Protein AF-A0A962UYF6-F1 (afdb_monomer)

Structure (mmCIF, N/CA/C/O backbone):
data_AF-A0A962UYF6-F1
#
_entry.id   AF-A0A962UYF6-F1
#
loop_
_atom_site.group_PDB
_atom_site.id
_atom_site.type_symbol
_atom_site.label_atom_id
_atom_site.label_alt_id
_atom_site.label_comp_id
_atom_site.label_asym_id
_atom_site.label_entity_id
_atom_site.label_seq_id
_atom_site.pdbx_PDB_ins_code
_atom_site.Cartn_x
_atom_site.Cartn_y
_atom_site.Cartn_z
_atom_site.occupancy
_atom_site.B_iso_or_equiv
_atom_site.auth_seq_id
_atom_site.auth_comp_id
_atom_site.auth_asym_id
_atom_site.auth_atom_id
_atom_site.pdbx_PDB_model_num
ATOM 1 N N . MET A 1 1 ? -42.272 -22.284 -14.127 1.00 45.59 1 MET A N 1
ATOM 2 C CA . MET A 1 1 ? -41.294 -22.379 -15.233 1.00 45.59 1 MET A CA 1
ATOM 3 C C . MET A 1 1 ? -42.079 -22.487 -16.529 1.00 45.59 1 MET A C 1
ATOM 5 O O . MET A 1 1 ? -42.980 -23.320 -16.552 1.00 45.59 1 MET A O 1
ATOM 9 N N . PRO A 1 2 ? -41.834 -21.662 -17.558 1.00 48.19 2 PRO A N 1
ATOM 10 C CA . PRO A 1 2 ? -42.513 -21.838 -18.833 1.00 48.19 2 PRO A CA 1
ATOM 11 C C . PRO A 1 2 ? -41.856 -22.976 -19.625 1.00 48.19 2 PRO A C 1
ATOM 13 O O . PRO A 1 2 ? -40.635 -23.121 -19.612 1.00 48.19 2 PRO A O 1
ATOM 16 N N . ALA A 1 3 ? -42.681 -23.793 -20.279 1.00 54.06 3 ALA A N 1
ATOM 17 C CA . ALA A 1 3 ? -42.256 -24.869 -21.168 1.00 54.06 3 ALA A CA 1
ATOM 18 C C . ALA A 1 3 ? -42.156 -24.342 -22.609 1.00 54.06 3 ALA A C 1
ATOM 20 O O . ALA A 1 3 ? -43.102 -23.732 -23.107 1.00 54.06 3 ALA A O 1
ATOM 21 N N . TYR A 1 4 ? -41.021 -24.578 -23.271 1.00 51.47 4 TYR A N 1
ATOM 22 C CA . TYR A 1 4 ? -40.767 -24.171 -24.657 1.00 51.47 4 TYR A CA 1
ATOM 23 C C . TYR A 1 4 ? -41.050 -25.348 -25.605 1.00 51.47 4 TYR A C 1
ATOM 25 O O . TYR A 1 4 ? -40.530 -26.441 -25.395 1.00 51.47 4 TYR A O 1
ATOM 33 N N . LEU A 1 5 ? -41.894 -25.138 -26.623 1.00 55.00 5 LEU A N 1
ATOM 34 C CA . LEU A 1 5 ? -42.485 -26.196 -27.466 1.00 55.00 5 LEU A CA 1
ATOM 35 C C . LEU A 1 5 ? -41.957 -26.248 -28.917 1.00 55.00 5 LEU A C 1
ATOM 37 O O . LEU A 1 5 ? -42.451 -27.047 -29.707 1.00 55.00 5 LEU A O 1
ATOM 41 N N . SER A 1 6 ? -40.940 -25.462 -29.289 1.00 52.22 6 SER A N 1
ATOM 42 C CA . SER A 1 6 ? -40.330 -25.538 -30.630 1.00 52.22 6 SER A CA 1
ATOM 43 C C . SER A 1 6 ? -38.899 -24.971 -30.676 1.00 52.22 6 SER A C 1
ATOM 45 O O . SER A 1 6 ? -38.617 -24.036 -29.930 1.00 52.22 6 SER A O 1
ATOM 47 N N . PRO A 1 7 ? -37.996 -25.471 -31.544 1.00 45.28 7 PRO A N 1
ATOM 48 C CA . PRO A 1 7 ? -36.630 -24.949 -31.669 1.00 45.28 7 PRO A CA 1
ATOM 49 C C . PRO A 1 7 ? -36.608 -23.545 -32.300 1.00 45.28 7 PRO A C 1
ATOM 51 O O . PRO A 1 7 ? -37.145 -23.350 -33.388 1.00 45.28 7 PRO A O 1
ATOM 54 N N . GLY A 1 8 ? -35.963 -22.578 -31.641 1.00 70.94 8 GLY A N 1
ATOM 55 C CA . GLY A 1 8 ? -35.788 -21.201 -32.118 1.00 70.94 8 GLY A CA 1
ATOM 56 C C . GLY A 1 8 ? -34.737 -20.438 -31.299 1.00 70.94 8 GLY A C 1
ATOM 57 O O . GLY A 1 8 ? -34.330 -20.898 -30.232 1.00 70.94 8 GLY A O 1
ATOM 58 N N . ILE A 1 9 ? -34.276 -19.285 -31.798 1.00 58.97 9 ILE A N 1
ATOM 59 C CA . ILE A 1 9 ? -33.404 -18.371 -31.041 1.00 58.97 9 ILE A CA 1
ATOM 60 C C . ILE A 1 9 ? -34.299 -17.509 -30.152 1.00 58.97 9 ILE A C 1
ATOM 62 O O . ILE A 1 9 ? -35.067 -16.686 -30.645 1.00 58.97 9 ILE A O 1
ATOM 66 N N . TYR A 1 10 ? -34.195 -17.708 -28.842 1.00 64.75 10 TYR A N 1
ATOM 67 C CA . TYR A 1 10 ? -34.908 -16.921 -27.845 1.00 64.75 10 TYR A CA 1
ATOM 68 C C . TYR A 1 10 ? -33.917 -15.977 -27.169 1.00 64.75 10 TYR A C 1
ATOM 70 O O . TYR A 1 10 ? -33.092 -16.402 -26.361 1.00 64.75 10 TYR A O 1
ATOM 78 N N . THR A 1 11 ? -33.974 -14.692 -27.506 1.00 59.41 11 THR A N 1
ATOM 79 C CA . THR A 1 11 ? -33.230 -13.659 -26.783 1.00 59.41 11 THR A CA 1
ATOM 80 C C . THR A 1 11 ? -33.972 -13.337 -25.494 1.00 59.41 11 THR A C 1
ATOM 82 O O . THR A 1 11 ? -35.143 -12.961 -25.513 1.00 59.41 11 THR A O 1
ATOM 85 N N . ARG A 1 12 ? -33.294 -13.507 -24.359 1.00 59.56 12 ARG A N 1
ATOM 86 C CA . ARG A 1 12 ? -33.792 -13.081 -23.054 1.00 59.56 12 ARG A CA 1
ATOM 87 C C . ARG A 1 12 ? -33.104 -11.774 -22.697 1.00 59.56 12 ARG A C 1
ATOM 89 O O . ARG A 1 12 ? -31.912 -11.780 -22.410 1.00 59.56 12 ARG A O 1
ATOM 96 N N . GLU A 1 13 ? -33.854 -10.682 -22.680 1.00 60.47 13 GLU A N 1
ATOM 97 C CA . GLU A 1 13 ? -33.392 -9.458 -22.036 1.00 60.47 13 GLU A CA 1
ATOM 98 C C . GLU A 1 13 ? -33.542 -9.629 -20.524 1.00 60.47 13 GLU A C 1
ATOM 100 O O . GLU A 1 13 ? -34.640 -9.744 -19.978 1.00 60.47 13 GLU A O 1
ATOM 105 N N . THR A 1 14 ? -32.411 -9.734 -19.838 1.00 54.78 14 THR A N 1
ATOM 106 C CA . THR A 1 14 ? -32.336 -9.446 -18.407 1.00 54.78 14 THR A CA 1
ATOM 107 C C . THR A 1 14 ? -32.205 -7.940 -18.257 1.00 54.78 14 THR A C 1
ATOM 109 O O . THR A 1 14 ? -31.139 -7.387 -18.512 1.00 54.78 14 THR A O 1
ATOM 112 N N . ASP A 1 15 ? -33.306 -7.295 -17.884 1.00 38.91 15 ASP A N 1
ATOM 113 C CA . ASP A 1 15 ? -33.348 -5.872 -17.568 1.00 38.91 15 ASP A CA 1
ATOM 114 C C . ASP A 1 15 ? -32.587 -5.601 -16.255 1.00 38.91 15 ASP A C 1
ATOM 116 O O . ASP A 1 15 ? -32.954 -6.103 -15.189 1.00 38.91 15 ASP A O 1
ATOM 120 N N . PHE A 1 16 ? -31.500 -4.831 -16.347 1.00 48.75 16 PHE A N 1
ATOM 121 C CA . PHE A 1 16 ? -30.700 -4.368 -15.208 1.00 48.75 16 PHE A CA 1
ATOM 122 C C . PHE A 1 16 ? -30.976 -2.896 -14.854 1.00 48.75 16 PHE A C 1
ATOM 124 O O . PHE A 1 16 ? -30.272 -2.338 -14.015 1.00 48.75 16 PHE A O 1
ATOM 131 N N . SER A 1 17 ? -31.995 -2.250 -15.433 1.00 54.56 17 SER A N 1
ATOM 132 C CA . SER A 1 17 ? -32.281 -0.821 -15.235 1.00 54.56 17 SER A CA 1
ATOM 133 C C . SER A 1 17 ? -32.666 -0.440 -13.799 1.00 54.56 17 SER A C 1
ATOM 135 O O . SER A 1 17 ? -32.567 0.730 -13.439 1.00 54.56 17 SER A O 1
ATOM 137 N N . PHE A 1 18 ? -33.028 -1.408 -12.949 1.00 48.06 18 PHE A N 1
ATOM 138 C CA . PHE A 1 18 ? -33.255 -1.197 -11.510 1.00 48.06 18 PHE A CA 1
ATOM 139 C C . PHE A 1 18 ? -32.085 -1.639 -10.624 1.00 48.06 18 PHE A C 1
ATOM 141 O O . PHE A 1 18 ? -32.154 -1.506 -9.402 1.00 48.06 18 PHE A O 1
ATOM 148 N N . TYR A 1 19 ? -30.996 -2.147 -11.207 1.00 38.53 19 TYR A N 1
ATOM 149 C CA . TYR A 1 19 ? -29.781 -2.441 -10.460 1.00 38.53 19 TYR A CA 1
ATOM 150 C C . TYR A 1 19 ? -28.975 -1.149 -10.314 1.00 38.53 19 TYR A C 1
ATOM 152 O O . TYR A 1 19 ? -27.980 -0.919 -11.000 1.00 38.53 19 TYR A O 1
ATOM 160 N N . VAL A 1 20 ? -29.401 -0.282 -9.393 1.00 40.53 20 VAL A N 1
ATOM 161 C CA . VAL A 1 20 ? -28.496 0.736 -8.861 1.00 40.53 20 VAL A CA 1
ATOM 162 C C . VAL A 1 20 ? -27.446 -0.044 -8.085 1.00 40.53 20 VAL A C 1
ATOM 164 O O . VAL A 1 20 ? -27.653 -0.407 -6.929 1.00 40.53 20 VAL A O 1
ATOM 167 N N . LYS A 1 21 ? -26.324 -0.379 -8.735 1.00 40.19 21 LYS A N 1
ATOM 168 C CA . LYS A 1 21 ? -25.126 -0.772 -8.001 1.00 40.19 21 LYS A CA 1
ATOM 169 C C . LYS A 1 21 ? -24.834 0.426 -7.111 1.00 40.19 21 LYS A C 1
ATOM 171 O O . LYS A 1 21 ? -24.409 1.462 -7.611 1.00 40.19 21 LYS A O 1
ATOM 176 N N . GLN A 1 22 ? -25.166 0.314 -5.830 1.00 45.59 22 GLN A N 1
ATOM 177 C CA . GLN A 1 22 ? -24.823 1.309 -4.833 1.00 45.59 22 GLN A CA 1
ATOM 178 C C . GLN A 1 22 ? -23.299 1.371 -4.855 1.00 45.59 22 GLN A C 1
ATOM 180 O O . GLN A 1 22 ? -22.620 0.459 -4.382 1.00 45.59 22 GLN A O 1
ATOM 185 N N . ILE A 1 23 ? -22.759 2.362 -5.567 1.00 47.72 23 ILE A N 1
ATOM 186 C CA . ILE A 1 23 ? -21.326 2.605 -5.594 1.00 47.72 23 ILE A CA 1
ATOM 187 C C . ILE A 1 23 ? -20.999 2.941 -4.150 1.00 47.72 23 ILE A C 1
ATOM 189 O O . ILE A 1 23 ? -21.555 3.884 -3.590 1.00 47.72 23 ILE A O 1
ATOM 193 N N . SER A 1 24 ? -20.186 2.093 -3.526 1.00 53.75 24 SER A N 1
ATOM 194 C CA . SER A 1 24 ? -19.664 2.367 -2.197 1.00 53.75 24 SER A CA 1
ATOM 195 C C . SER A 1 24 ? -18.980 3.721 -2.273 1.00 53.75 24 SER A C 1
ATOM 197 O O . SER A 1 24 ? -18.016 3.889 -3.018 1.00 53.75 24 SER A O 1
ATOM 199 N N . THR A 1 25 ? -19.536 4.699 -1.569 1.00 62.47 25 THR A N 1
ATOM 200 C CA . THR A 1 25 ? -18.982 6.049 -1.513 1.00 62.47 25 THR A CA 1
ATOM 201 C C . THR A 1 25 ? -17.733 6.102 -0.652 1.00 62.47 25 THR A C 1
ATOM 203 O O . THR A 1 25 ? -17.049 7.106 -0.690 1.00 62.47 25 THR A O 1
ATOM 206 N N . SER A 1 26 ? -17.424 5.053 0.111 1.00 75.75 26 SER A N 1
ATOM 207 C CA . SER A 1 26 ? -16.306 5.015 1.050 1.00 75.75 26 SER A CA 1
ATOM 208 C C . SER A 1 26 ? -15.017 4.630 0.322 1.00 75.75 26 SER A C 1
ATOM 210 O O . SER A 1 26 ? -14.643 3.457 0.230 1.00 75.75 26 SER A O 1
ATOM 212 N N . ALA A 1 27 ? -14.334 5.639 -0.208 1.00 89.00 27 ALA A N 1
ATOM 213 C CA . ALA A 1 27 ? -12.971 5.496 -0.691 1.00 89.00 27 ALA A CA 1
ATOM 214 C C . ALA A 1 27 ? -11.994 5.533 0.491 1.00 89.00 27 ALA A C 1
ATOM 216 O O . ALA A 1 27 ? -12.022 6.455 1.312 1.00 89.00 27 ALA A O 1
ATOM 217 N N . ALA A 1 28 ? -11.131 4.522 0.580 1.00 93.56 28 ALA A N 1
ATOM 218 C CA . ALA A 1 28 ? -10.091 4.442 1.597 1.00 93.56 28 ALA A CA 1
ATOM 219 C C . ALA A 1 28 ? -8.720 4.804 1.018 1.00 93.56 28 ALA A C 1
ATOM 221 O O . ALA A 1 28 ? -8.422 4.442 -0.114 1.00 93.56 28 ALA A O 1
ATOM 222 N N . ALA A 1 29 ? -7.871 5.455 1.807 1.00 95.25 29 ALA A N 1
ATOM 223 C CA . ALA A 1 29 ? -6.444 5.624 1.566 1.00 95.25 29 ALA A CA 1
ATOM 224 C C . ALA A 1 29 ? -5.634 4.822 2.577 1.00 95.25 29 ALA A C 1
ATOM 226 O O . ALA A 1 29 ? -5.900 4.872 3.780 1.00 95.25 29 ALA A O 1
ATOM 227 N N . MET A 1 30 ? -4.601 4.145 2.088 1.00 95.94 30 MET A N 1
ATOM 228 C CA . MET A 1 30 ? -3.585 3.493 2.906 1.00 95.94 30 MET A CA 1
ATOM 229 C C . MET A 1 30 ? -2.201 4.019 2.541 1.00 95.94 30 MET A C 1
ATOM 231 O O . MET A 1 30 ? -1.814 3.991 1.371 1.00 95.94 30 MET A O 1
ATOM 235 N N . VAL A 1 31 ? -1.447 4.443 3.553 1.00 95.69 31 VAL A N 1
ATOM 236 C CA . VAL A 1 31 ? -0.020 4.776 3.431 1.00 95.69 31 VAL A CA 1
ATOM 237 C C . VAL A 1 31 ? 0.807 3.658 4.037 1.00 95.69 31 VAL A C 1
ATOM 239 O O . VAL A 1 31 ? 0.514 3.197 5.141 1.00 95.69 31 VAL A O 1
ATOM 242 N N . GLY A 1 32 ? 1.859 3.227 3.346 1.00 93.75 32 GLY A N 1
ATOM 243 C CA . GLY A 1 32 ? 2.825 2.317 3.946 1.00 93.75 32 GLY A CA 1
ATOM 244 C C . GLY A 1 32 ? 3.737 1.608 2.967 1.00 93.75 32 GLY A C 1
ATOM 245 O O . GLY A 1 32 ? 3.861 1.989 1.809 1.00 93.75 32 GLY A O 1
ATOM 246 N N . ILE A 1 33 ? 4.414 0.575 3.457 1.00 93.25 33 ILE A N 1
ATOM 247 C CA . ILE A 1 33 ? 5.477 -0.095 2.711 1.00 93.25 33 ILE A CA 1
ATOM 248 C C . ILE A 1 33 ? 4.910 -1.225 1.840 1.00 93.25 33 ILE A C 1
ATOM 250 O O . ILE A 1 33 ? 4.062 -2.006 2.284 1.00 93.25 33 ILE A O 1
ATOM 254 N N . THR A 1 34 ? 5.418 -1.341 0.611 1.00 92.81 34 THR A N 1
ATOM 255 C CA . THR A 1 34 ? 5.088 -2.409 -0.349 1.00 92.81 34 THR A CA 1
ATOM 256 C C . THR A 1 34 ? 6.340 -2.937 -1.063 1.00 92.81 34 THR A C 1
ATOM 258 O O . THR A 1 34 ? 7.381 -2.274 -1.089 1.00 92.81 34 THR A O 1
ATOM 261 N N . GLU A 1 35 ? 6.241 -4.140 -1.645 1.00 89.62 35 GLU A N 1
ATOM 262 C CA . GLU A 1 35 ? 7.327 -4.805 -2.393 1.00 89.62 35 GLU A CA 1
ATOM 263 C C . GLU A 1 35 ? 7.693 -4.044 -3.677 1.00 89.62 35 GLU A C 1
ATOM 265 O O . GLU A 1 35 ? 8.864 -3.930 -4.032 1.00 89.62 35 GLU A O 1
ATOM 270 N N . LYS A 1 36 ? 6.685 -3.523 -4.381 1.00 90.25 36 LYS A N 1
ATOM 271 C CA . LYS A 1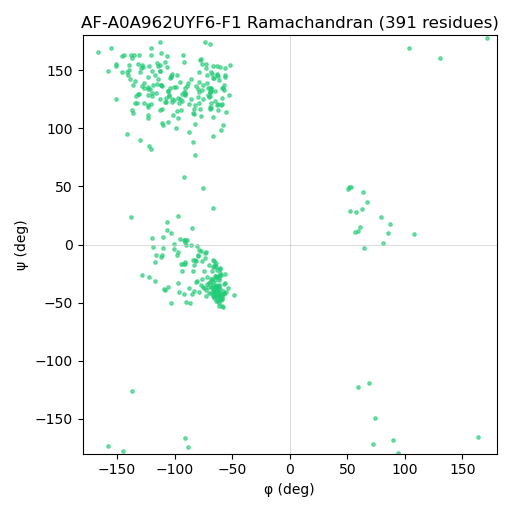 36 ? 6.844 -2.769 -5.626 1.00 90.25 36 LYS A CA 1
ATOM 272 C C . LYS A 1 36 ? 5.816 -1.645 -5.740 1.00 90.25 36 LYS A C 1
ATOM 274 O O . LYS A 1 36 ? 5.007 -1.448 -4.834 1.00 90.25 36 LYS A O 1
ATOM 279 N N . GLY A 1 37 ? 5.849 -0.929 -6.859 1.00 90.88 37 GLY A N 1
ATOM 280 C CA . GLY A 1 37 ? 4.921 0.154 -7.183 1.00 90.88 37 GLY A CA 1
ATOM 281 C C . GLY A 1 37 ? 5.531 1.546 -7.000 1.00 90.88 37 GLY A C 1
ATOM 282 O O . GLY A 1 37 ? 6.628 1.670 -6.439 1.00 90.88 37 GLY A O 1
ATOM 283 N N . PRO A 1 38 ? 4.845 2.588 -7.486 1.00 91.44 38 PRO A N 1
ATOM 284 C CA . PRO A 1 38 ? 5.372 3.944 -7.479 1.00 91.44 38 PRO A CA 1
ATOM 285 C C . PRO A 1 38 ? 5.415 4.498 -6.053 1.00 91.44 38 PRO A C 1
ATOM 287 O O . PRO A 1 38 ? 4.459 4.356 -5.292 1.00 91.44 38 PRO A O 1
ATOM 290 N N . VAL A 1 39 ? 6.535 5.125 -5.692 1.00 91.81 39 VAL A N 1
ATOM 291 C CA . VAL A 1 39 ? 6.752 5.727 -4.367 1.00 91.81 39 VAL A CA 1
ATOM 292 C C . VAL A 1 39 ? 6.098 7.108 -4.312 1.00 91.81 39 VAL A C 1
ATOM 294 O O . VAL A 1 39 ? 6.231 7.885 -5.257 1.00 91.81 39 VAL A O 1
ATOM 297 N N . ASN A 1 40 ? 5.405 7.413 -3.210 1.00 90.44 40 ASN A N 1
ATOM 298 C CA . ASN A 1 40 ? 4.741 8.695 -2.940 1.00 90.44 40 ASN A CA 1
ATOM 299 C C . ASN A 1 40 ? 3.798 9.180 -4.049 1.00 90.44 40 ASN A C 1
ATOM 301 O O . ASN A 1 40 ? 3.595 10.375 -4.240 1.00 90.44 40 ASN A O 1
ATOM 305 N N . LYS A 1 41 ? 3.213 8.240 -4.794 1.00 91.00 41 LYS A N 1
ATOM 306 C CA . LYS A 1 41 ? 2.149 8.518 -5.756 1.00 91.00 41 LYS A CA 1
ATOM 307 C C . LYS A 1 41 ? 0.943 7.666 -5.390 1.00 91.00 41 LYS A C 1
ATOM 309 O O . LYS A 1 41 ? 1.073 6.438 -5.365 1.00 91.00 41 LYS A O 1
ATOM 314 N N . PRO A 1 42 ? -0.214 8.273 -5.097 1.00 92.75 42 PRO A N 1
ATOM 315 C CA . PRO A 1 42 ? -1.401 7.512 -4.766 1.00 92.75 42 PRO A CA 1
ATOM 316 C C . PRO A 1 42 ? -1.910 6.788 -6.012 1.00 92.75 42 PRO A C 1
ATOM 318 O O . PRO A 1 42 ? -2.133 7.389 -7.062 1.00 92.75 42 PRO A O 1
ATOM 321 N N . VAL A 1 43 ? -2.118 5.478 -5.905 1.00 94.19 43 VAL A N 1
ATOM 322 C CA . VAL A 1 43 ? -2.647 4.680 -7.012 1.00 94.19 43 VAL A CA 1
ATOM 323 C C . VAL A 1 43 ? -3.961 4.036 -6.620 1.00 94.19 43 VAL A C 1
ATOM 325 O O . VAL A 1 43 ? -4.056 3.366 -5.592 1.00 94.19 43 VAL A O 1
ATOM 328 N N . LEU A 1 44 ? -4.962 4.201 -7.485 1.00 94.31 44 LEU A N 1
ATOM 329 C CA . LEU A 1 44 ? -6.252 3.544 -7.340 1.00 94.31 44 LEU A CA 1
ATOM 330 C C . LEU A 1 44 ? -6.132 2.033 -7.582 1.00 94.31 44 LEU A C 1
ATOM 332 O O . LEU A 1 44 ? -5.590 1.565 -8.597 1.00 94.31 44 LEU A O 1
ATOM 336 N N . VAL A 1 45 ? -6.714 1.295 -6.645 1.00 94.00 45 VAL A N 1
ATOM 337 C CA . VAL A 1 45 ? -6.855 -0.150 -6.621 1.00 94.00 45 VAL A CA 1
ATOM 338 C C . VAL A 1 45 ? -8.297 -0.500 -6.248 1.00 94.00 45 VAL A C 1
ATOM 340 O O . VAL A 1 45 ? -8.838 -0.034 -5.248 1.00 94.00 45 VAL A O 1
ATOM 343 N N . THR A 1 46 ? -8.926 -1.342 -7.060 1.00 93.12 46 THR A N 1
ATOM 344 C CA . THR A 1 46 ? -10.338 -1.737 -6.918 1.00 93.12 46 THR A CA 1
ATOM 345 C C . THR A 1 46 ? -10.530 -3.224 -6.630 1.00 93.12 46 THR A C 1
ATOM 347 O O . THR A 1 46 ? -11.632 -3.658 -6.301 1.00 93.12 46 THR A O 1
ATOM 350 N N . SER A 1 47 ? -9.459 -4.016 -6.7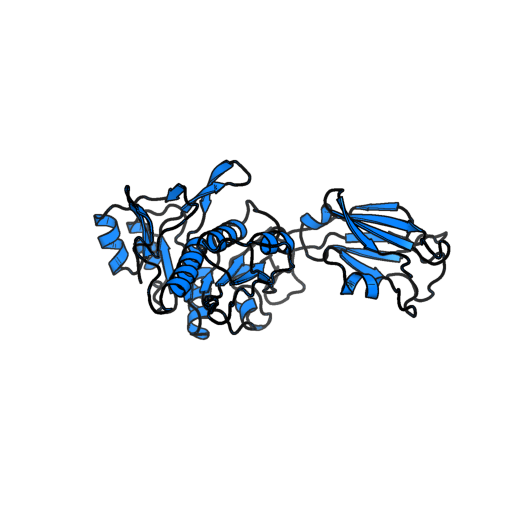24 1.00 93.50 47 SER A N 1
ATOM 351 C CA . SER A 1 47 ? -9.458 -5.429 -6.355 1.00 93.50 47 SER A CA 1
ATOM 352 C C . SER A 1 47 ? -8.119 -5.854 -5.761 1.00 93.50 47 SER A C 1
ATOM 354 O O . SER A 1 47 ? -7.085 -5.207 -5.954 1.00 93.50 47 SER A O 1
ATOM 356 N N . TRP A 1 48 ? -8.129 -6.989 -5.068 1.00 93.69 48 TRP A N 1
ATOM 357 C CA . TRP A 1 48 ? -6.921 -7.592 -4.517 1.00 93.69 48 TRP A CA 1
ATOM 358 C C . TRP A 1 48 ? -5.915 -8.011 -5.602 1.00 93.69 48 TRP A C 1
ATOM 360 O O . TRP A 1 48 ? -4.709 -7.860 -5.434 1.00 93.69 48 TRP A O 1
ATOM 370 N N . GLU A 1 49 ? -6.391 -8.490 -6.748 1.00 93.69 49 GLU A N 1
ATOM 371 C CA . GLU A 1 49 ? -5.543 -8.866 -7.882 1.00 93.69 49 GLU A CA 1
ATOM 372 C C . GLU A 1 49 ? -4.850 -7.631 -8.465 1.00 93.69 49 GLU A C 1
ATOM 374 O O . GLU A 1 49 ? -3.651 -7.658 -8.741 1.00 93.69 49 GLU A O 1
ATOM 379 N N . GLN A 1 50 ? -5.580 -6.515 -8.579 1.00 93.75 50 GLN A N 1
ATOM 380 C CA . GLN A 1 50 ? -4.999 -5.244 -9.000 1.00 93.75 50 GLN A CA 1
ATOM 381 C C . GLN A 1 50 ? -3.961 -4.740 -7.986 1.00 93.75 50 GLN A C 1
ATOM 383 O O . GLN A 1 50 ? -2.930 -4.205 -8.397 1.00 93.75 50 GLN A O 1
ATOM 388 N N . PHE A 1 51 ? -4.194 -4.947 -6.683 1.00 94.94 51 PHE A N 1
ATOM 389 C CA . PHE A 1 51 ? -3.215 -4.632 -5.641 1.00 94.94 51 PHE A CA 1
ATOM 390 C C . PHE A 1 51 ? -1.914 -5.408 -5.865 1.00 94.94 51 PHE A C 1
ATOM 392 O O . PHE A 1 51 ? -0.853 -4.797 -5.969 1.00 94.94 51 PHE A O 1
ATOM 399 N N . ILE A 1 52 ? -1.996 -6.737 -6.007 1.00 93.19 52 ILE A N 1
ATOM 400 C CA . ILE A 1 52 ? -0.819 -7.591 -6.220 1.00 93.19 52 ILE A CA 1
ATOM 401 C C . ILE A 1 52 ? -0.067 -7.180 -7.488 1.00 93.19 52 ILE A C 1
ATOM 403 O O . ILE A 1 52 ? 1.164 -7.079 -7.483 1.00 93.19 52 ILE A O 1
ATOM 407 N N . ASN A 1 53 ? -0.795 -6.905 -8.570 1.00 90.81 53 ASN A N 1
ATOM 408 C CA . ASN A 1 53 ? -0.189 -6.528 -9.841 1.00 90.81 53 ASN A CA 1
ATOM 409 C C . ASN A 1 53 ? 0.570 -5.201 -9.759 1.00 90.81 53 ASN A C 1
ATOM 411 O O . ASN A 1 53 ? 1.620 -5.091 -10.385 1.00 90.81 53 ASN A O 1
ATOM 415 N N . LYS A 1 54 ? 0.103 -4.225 -8.972 1.00 92.25 54 LYS A N 1
ATOM 416 C CA . LYS A 1 54 ? 0.748 -2.905 -8.860 1.00 92.25 54 LYS A CA 1
ATOM 417 C C . LYS A 1 54 ? 1.780 -2.809 -7.737 1.00 92.25 54 LYS A C 1
ATOM 419 O O . LYS A 1 54 ? 2.853 -2.260 -7.955 1.00 92.25 54 LYS A O 1
ATOM 424 N N . PHE A 1 55 ? 1.479 -3.365 -6.565 1.00 93.44 55 PHE A N 1
ATOM 425 C CA . PHE A 1 55 ? 2.258 -3.179 -5.335 1.00 93.44 55 PHE A CA 1
ATOM 426 C C . PHE A 1 55 ? 2.989 -4.435 -4.841 1.00 93.44 55 PHE A C 1
ATOM 428 O O . PHE A 1 55 ? 3.869 -4.342 -3.984 1.00 93.44 55 PHE A O 1
ATOM 435 N N . GLY A 1 56 ? 2.693 -5.598 -5.424 1.00 90.81 56 GLY A N 1
AT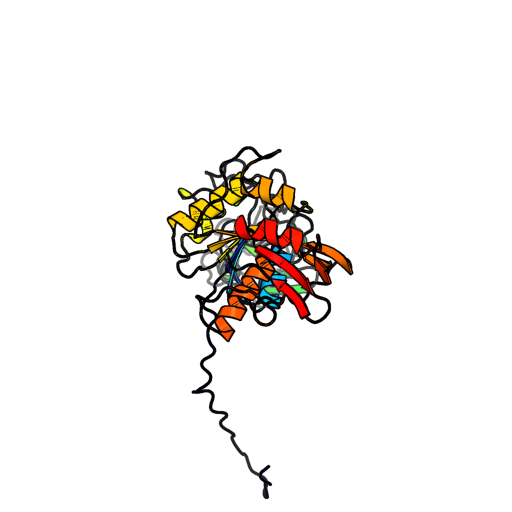OM 436 C CA . GLY A 1 56 ? 3.323 -6.869 -5.071 1.00 90.81 56 GLY A CA 1
ATOM 437 C C . GLY A 1 56 ? 2.587 -7.620 -3.966 1.00 90.81 56 GLY A C 1
ATOM 438 O O . GLY A 1 56 ? 1.433 -7.331 -3.648 1.00 90.81 56 GLY A O 1
ATOM 439 N N . SER A 1 57 ? 3.236 -8.652 -3.430 1.00 91.06 57 SER A N 1
ATOM 440 C CA . SER A 1 57 ? 2.615 -9.537 -2.441 1.00 91.06 57 SER A CA 1
ATOM 441 C C . SER A 1 57 ? 2.858 -9.055 -1.006 1.00 91.06 57 SER A C 1
ATOM 443 O O . SER A 1 57 ? 3.250 -7.914 -0.759 1.00 91.06 57 SER A O 1
ATOM 445 N N . TYR A 1 58 ? 2.590 -9.923 -0.032 1.00 91.75 58 TYR A N 1
ATOM 446 C CA . TYR A 1 58 ? 2.843 -9.625 1.368 1.00 91.75 58 TYR A CA 1
ATOM 447 C C . TYR A 1 58 ? 4.343 -9.557 1.653 1.00 91.75 58 TYR A C 1
ATOM 449 O O . TYR A 1 58 ? 5.108 -10.444 1.273 1.00 91.75 58 TYR A O 1
ATOM 457 N N . ILE A 1 59 ? 4.734 -8.526 2.393 1.00 89.69 59 ILE A N 1
ATOM 458 C CA . ILE A 1 59 ? 6.089 -8.336 2.907 1.00 89.69 59 ILE A CA 1
ATOM 459 C C . ILE A 1 59 ? 6.105 -8.567 4.418 1.00 89.69 59 ILE A C 1
ATOM 461 O O . ILE A 1 59 ? 5.069 -8.479 5.084 1.00 89.69 59 ILE A O 1
ATOM 465 N N . ASN A 1 60 ? 7.269 -8.896 4.975 1.00 85.31 60 ASN A N 1
ATOM 466 C CA . ASN A 1 60 ? 7.397 -9.029 6.424 1.00 85.31 60 ASN A CA 1
ATOM 467 C C . ASN A 1 60 ? 7.554 -7.665 7.112 1.00 85.31 60 ASN A C 1
ATOM 469 O O . ASN A 1 60 ? 7.060 -7.491 8.221 1.00 85.31 60 ASN A O 1
ATOM 473 N N . ASP A 1 61 ? 8.175 -6.707 6.423 1.00 84.31 61 ASP A N 1
ATOM 474 C CA . ASP A 1 61 ? 8.531 -5.381 6.946 1.00 84.31 61 ASP A CA 1
ATOM 475 C C . ASP A 1 61 ? 7.347 -4.402 7.031 1.00 84.31 61 ASP A C 1
ATOM 477 O O . ASP A 1 61 ? 7.487 -3.300 7.551 1.00 84.31 61 ASP A O 1
ATOM 481 N N . GLY A 1 62 ? 6.169 -4.782 6.527 1.00 86.44 62 GLY A N 1
ATOM 482 C CA . GLY A 1 62 ? 5.003 -3.905 6.483 1.00 86.44 62 GLY A CA 1
ATOM 483 C C . GLY A 1 62 ? 3.673 -4.645 6.552 1.00 86.44 62 GLY A C 1
ATOM 484 O O . GLY A 1 62 ? 3.541 -5.800 6.140 1.00 86.44 62 GLY A O 1
ATOM 485 N N . TYR A 1 63 ? 2.655 -3.947 7.058 1.00 92.94 63 TYR A N 1
ATOM 486 C CA . TYR A 1 63 ? 1.303 -4.484 7.223 1.00 92.94 63 TYR A CA 1
ATOM 487 C C . TYR A 1 63 ? 0.323 -4.048 6.129 1.00 92.94 63 TYR A C 1
ATOM 489 O O . TYR A 1 63 ? -0.807 -4.537 6.105 1.00 92.94 63 TYR A O 1
ATOM 497 N N . LEU A 1 64 ? 0.740 -3.181 5.199 1.00 94.62 64 LEU A N 1
ATOM 498 C CA . LEU A 1 64 ? -0.155 -2.580 4.208 1.00 94.62 64 LEU A CA 1
ATOM 499 C C . LEU A 1 64 ? -0.860 -3.627 3.343 1.00 94.62 64 LEU A C 1
ATOM 501 O O . LEU A 1 64 ? -2.077 -3.576 3.208 1.00 94.62 64 LEU A O 1
ATOM 505 N N . ALA A 1 65 ? -0.136 -4.618 2.814 1.00 95.00 65 ALA A N 1
ATOM 506 C CA . ALA A 1 65 ? -0.737 -5.681 2.002 1.00 95.00 65 ALA A CA 1
ATOM 507 C C . ALA A 1 65 ? -1.781 -6.504 2.784 1.00 95.00 65 ALA A C 1
ATOM 509 O O . ALA A 1 65 ? -2.815 -6.890 2.238 1.00 95.00 65 ALA A O 1
ATOM 510 N N . TYR A 1 66 ? -1.552 -6.740 4.081 1.00 94.88 66 TYR A N 1
ATOM 511 C CA . TYR A 1 66 ? -2.512 -7.438 4.939 1.00 94.88 66 TYR A CA 1
ATOM 512 C C . TYR A 1 66 ? -3.751 -6.582 5.219 1.00 94.88 66 TYR A C 1
ATOM 514 O O . TYR A 1 66 ? -4.869 -7.089 5.147 1.00 94.88 66 TYR A O 1
ATOM 522 N N . ALA A 1 67 ? -3.566 -5.287 5.482 1.00 95.44 67 ALA A N 1
ATOM 523 C CA . ALA A 1 67 ? -4.662 -4.346 5.682 1.00 95.44 67 ALA A CA 1
ATOM 524 C C . ALA A 1 67 ? -5.490 -4.147 4.403 1.00 95.44 67 ALA A C 1
ATOM 526 O O . ALA A 1 67 ? -6.717 -4.172 4.465 1.00 95.44 67 ALA A O 1
ATOM 527 N N . ALA A 1 68 ? -4.839 -4.049 3.240 1.00 95.69 68 ALA A N 1
ATOM 528 C CA . ALA A 1 68 ? -5.497 -3.985 1.939 1.00 95.69 68 ALA A CA 1
ATOM 529 C C . ALA A 1 68 ? -6.309 -5.258 1.664 1.00 95.69 68 ALA A C 1
ATOM 531 O O . ALA A 1 68 ? -7.467 -5.174 1.259 1.00 95.69 68 ALA A O 1
ATOM 532 N N . ARG A 1 69 ? -5.757 -6.447 1.956 1.00 94.88 69 ARG A N 1
ATOM 533 C CA . ARG A 1 69 ? -6.522 -7.698 1.849 1.00 94.88 69 ARG A CA 1
ATOM 534 C C . ARG A 1 69 ? -7.742 -7.687 2.768 1.00 94.88 69 ARG A C 1
ATOM 536 O O . ARG A 1 69 ? -8.842 -7.994 2.315 1.00 94.88 69 ARG A O 1
ATOM 543 N N . ALA A 1 70 ? -7.555 -7.305 4.031 1.00 94.94 70 ALA A N 1
ATOM 544 C CA . ALA A 1 70 ? -8.635 -7.230 5.007 1.00 94.94 70 ALA A CA 1
ATOM 545 C C . ALA A 1 70 ? -9.726 -6.226 4.594 1.00 94.94 70 ALA A C 1
ATOM 547 O O . ALA A 1 70 ? -10.905 -6.489 4.822 1.00 94.94 70 ALA A O 1
ATOM 548 N N . PHE A 1 71 ? -9.358 -5.118 3.949 1.00 95.31 71 PHE A N 1
ATOM 549 C CA . PHE A 1 71 ? -10.296 -4.138 3.402 1.00 95.31 71 PHE A CA 1
ATOM 550 C C . PHE A 1 71 ? -11.199 -4.748 2.326 1.00 95.31 71 PHE A C 1
ATOM 552 O O . PHE A 1 71 ? -12.426 -4.689 2.452 1.00 95.31 71 PHE A O 1
ATOM 559 N N . PHE A 1 72 ? -10.613 -5.397 1.315 1.00 94.25 72 PHE A N 1
ATOM 560 C CA . PHE A 1 72 ? -11.382 -6.038 0.243 1.00 94.25 72 PHE A CA 1
ATOM 561 C C . PHE A 1 72 ? -12.236 -7.207 0.762 1.00 94.25 72 PHE A C 1
ATOM 563 O O . PHE A 1 72 ? -13.398 -7.333 0.381 1.00 94.25 72 PHE A O 1
ATOM 570 N N . ASP A 1 73 ? -11.715 -8.012 1.695 1.00 93.25 73 ASP A N 1
ATOM 571 C CA . ASP A 1 73 ? -12.454 -9.133 2.303 1.00 93.25 73 ASP A CA 1
ATOM 572 C C . ASP A 1 73 ? -13.677 -8.691 3.115 1.00 93.25 73 ASP A C 1
ATOM 574 O O . ASP A 1 73 ? -14.651 -9.436 3.245 1.00 93.25 73 ASP A O 1
ATOM 578 N N . ASN A 1 74 ? -13.641 -7.479 3.671 1.00 91.62 74 ASN A N 1
ATOM 579 C CA . ASN A 1 74 ? -14.715 -6.954 4.508 1.00 91.62 74 ASN A CA 1
ATOM 580 C C . ASN A 1 74 ? -15.719 -6.074 3.751 1.00 91.62 74 ASN A C 1
ATOM 582 O O . ASN A 1 74 ? -16.659 -5.592 4.379 1.00 91.62 74 ASN A O 1
ATOM 586 N N . GLY A 1 75 ? -15.592 -5.947 2.424 1.00 88.56 75 GLY A N 1
ATOM 587 C CA . GLY A 1 75 ? -16.560 -5.267 1.552 1.00 88.56 75 GLY A CA 1
ATOM 588 C C . GLY A 1 75 ? -16.107 -3.914 1.000 1.00 88.56 75 GLY A C 1
ATOM 589 O O . GLY A 1 75 ? -16.913 -3.214 0.385 1.00 88.56 75 GLY A O 1
ATOM 590 N N . GLY A 1 76 ? -14.837 -3.552 1.193 1.00 89.56 76 GLY A N 1
ATOM 591 C CA . GLY A 1 76 ? -14.219 -2.400 0.547 1.00 89.56 76 GLY A CA 1
ATOM 592 C C . GLY A 1 76 ? -14.079 -2.584 -0.965 1.00 89.56 76 GLY A C 1
ATOM 593 O O . GLY A 1 76 ? -13.812 -3.687 -1.439 1.00 89.56 76 GLY A O 1
ATOM 594 N N . SER A 1 77 ? -14.259 -1.504 -1.730 1.00 89.25 77 SER A N 1
ATOM 595 C CA . SER A 1 77 ? -14.194 -1.541 -3.202 1.00 89.25 77 SER A CA 1
ATOM 596 C C . SER A 1 77 ? -13.263 -0.510 -3.831 1.00 89.25 77 SER A C 1
ATOM 598 O O . SER A 1 77 ? -12.796 -0.731 -4.942 1.00 89.25 77 SER A O 1
ATOM 600 N N . ILE A 1 78 ? -13.015 0.619 -3.165 1.00 92.06 78 ILE A N 1
ATOM 601 C CA . ILE A 1 78 ? -12.182 1.712 -3.681 1.00 92.06 78 ILE A CA 1
ATOM 602 C C . ILE A 1 78 ? -11.067 1.955 -2.670 1.00 92.06 78 ILE A C 1
ATOM 604 O O . ILE A 1 78 ? -11.329 2.406 -1.555 1.00 92.06 78 ILE A O 1
ATOM 608 N N . LEU A 1 79 ? -9.836 1.629 -3.060 1.00 94.25 79 LEU A N 1
ATOM 609 C CA . LEU A 1 79 ? -8.648 1.801 -2.238 1.00 94.25 79 LEU A CA 1
ATOM 610 C C . LEU A 1 79 ? -7.593 2.595 -3.008 1.00 94.25 79 LEU A C 1
ATOM 612 O O . LEU A 1 79 ? -7.129 2.170 -4.062 1.00 94.25 79 LEU A O 1
ATOM 616 N N . TYR A 1 80 ? -7.171 3.718 -2.453 1.00 95.31 80 TYR A N 1
ATOM 617 C CA . TYR A 1 80 ? -5.977 4.433 -2.865 1.00 95.31 80 TYR A CA 1
ATOM 618 C C . TYR A 1 80 ? -4.809 3.987 -1.995 1.00 95.31 80 TYR A C 1
ATOM 620 O O . TYR A 1 80 ? -4.894 3.953 -0.769 1.00 95.31 80 TYR A O 1
ATOM 628 N N . VAL A 1 81 ? -3.706 3.619 -2.631 1.00 95.94 81 VAL A N 1
ATOM 629 C CA . VAL A 1 81 ? -2.508 3.156 -1.932 1.00 95.94 81 VAL A CA 1
ATOM 630 C C . VAL A 1 81 ? -1.364 4.087 -2.270 1.00 95.94 81 VAL A C 1
ATOM 632 O O . VAL A 1 81 ? -1.092 4.325 -3.446 1.00 95.94 81 VAL A O 1
ATOM 635 N N . CYS A 1 82 ? -0.694 4.588 -1.240 1.00 94.88 82 CYS A N 1
ATOM 636 C CA . CYS A 1 82 ? 0.540 5.343 -1.361 1.00 94.88 82 CYS A CA 1
ATOM 637 C C . CYS A 1 82 ? 1.678 4.513 -0.758 1.00 94.88 82 CYS A C 1
ATOM 639 O O . CYS A 1 82 ? 1.673 4.205 0.439 1.00 94.88 82 CYS A O 1
ATOM 641 N N . ARG A 1 83 ? 2.638 4.120 -1.602 1.00 94.38 83 ARG A N 1
ATOM 642 C CA . ARG A 1 83 ? 3.844 3.423 -1.153 1.00 94.38 83 ARG A CA 1
ATOM 643 C C . ARG A 1 83 ? 4.836 4.425 -0.573 1.00 94.38 83 ARG A C 1
ATOM 645 O O . ARG A 1 83 ? 5.190 5.388 -1.247 1.00 94.38 83 ARG A O 1
ATOM 652 N N . VAL A 1 84 ? 5.355 4.126 0.610 1.00 92.00 84 VAL A N 1
ATOM 653 C CA . VAL A 1 84 ? 6.417 4.893 1.273 1.00 92.00 84 VAL A CA 1
ATOM 654 C C . VAL A 1 84 ? 7.754 4.164 1.165 1.00 92.00 84 VAL A C 1
ATOM 656 O O . VAL A 1 84 ? 7.813 2.935 1.241 1.00 92.00 84 VAL A O 1
ATOM 659 N N . ALA A 1 85 ? 8.817 4.946 0.999 1.00 91.88 85 ALA A N 1
ATOM 660 C CA . ALA A 1 85 ? 10.213 4.543 1.107 1.00 91.88 85 ALA A CA 1
ATOM 661 C C . ALA A 1 85 ? 11.008 5.696 1.741 1.00 91.88 85 ALA A C 1
ATOM 663 O O . ALA A 1 85 ? 10.509 6.820 1.797 1.00 91.88 85 ALA A O 1
ATOM 664 N N . HIS A 1 86 ? 12.211 5.409 2.232 1.00 91.88 86 HIS A N 1
ATOM 665 C CA . HIS A 1 86 ? 13.008 6.366 2.990 1.00 91.88 86 HIS A CA 1
ATOM 666 C C . HIS A 1 86 ? 13.651 7.445 2.106 1.00 91.88 86 HIS A C 1
ATOM 668 O O . HIS A 1 86 ? 14.236 7.136 1.059 1.00 91.88 86 HIS A O 1
ATOM 674 N N . TYR A 1 87 ? 13.601 8.691 2.576 1.00 87.88 87 TYR A N 1
ATOM 675 C CA . TYR A 1 87 ? 14.331 9.836 2.031 1.00 87.88 87 TYR A CA 1
ATOM 676 C C . TYR A 1 87 ? 15.393 10.292 3.022 1.00 87.88 87 TYR A C 1
ATOM 678 O O . TYR A 1 87 ? 15.108 10.431 4.212 1.00 87.88 87 TYR A O 1
ATOM 686 N N . THR A 1 88 ? 16.603 10.603 2.547 1.00 87.88 88 THR A N 1
ATOM 687 C CA . THR A 1 88 ? 17.583 11.238 3.445 1.00 87.88 88 THR A CA 1
ATOM 688 C C . THR A 1 88 ? 17.157 12.660 3.817 1.00 87.88 88 THR A C 1
ATOM 690 O O . THR A 1 88 ? 17.478 13.123 4.909 1.00 87.88 88 THR A O 1
ATOM 693 N N . ASP A 1 89 ? 16.421 13.334 2.926 1.00 85.31 89 ASP A N 1
ATOM 694 C CA . ASP A 1 89 ? 15.728 14.594 3.185 1.00 85.31 89 ASP A CA 1
ATOM 695 C C . ASP A 1 89 ? 14.314 14.549 2.584 1.00 85.31 89 ASP A C 1
ATOM 697 O O . ASP A 1 89 ? 14.135 14.525 1.368 1.00 85.31 89 ASP A O 1
ATOM 701 N N . ILE A 1 90 ? 13.289 14.561 3.438 1.00 84.00 90 ILE A N 1
ATOM 702 C CA . ILE A 1 90 ? 11.886 14.462 3.007 1.00 84.00 90 ILE A CA 1
ATOM 703 C C . ILE A 1 90 ? 11.428 15.648 2.140 1.00 84.00 90 ILE A C 1
ATOM 705 O O . ILE A 1 90 ? 10.434 15.538 1.419 1.00 84.00 90 ILE A O 1
ATOM 709 N N . THR A 1 91 ? 12.148 16.774 2.191 1.00 86.50 91 THR A N 1
ATOM 710 C CA . THR A 1 91 ? 11.852 17.972 1.395 1.00 86.50 91 THR A CA 1
ATOM 711 C C . THR A 1 91 ? 12.411 17.899 -0.028 1.00 86.50 91 THR A C 1
ATOM 713 O O . THR A 1 91 ? 11.980 18.666 -0.890 1.00 86.50 91 THR A O 1
ATOM 716 N N . ASP A 1 92 ? 13.306 16.946 -0.309 1.00 85.75 92 ASP A N 1
ATOM 717 C CA . ASP A 1 92 ? 13.903 16.737 -1.627 1.00 85.75 92 ASP A CA 1
ATOM 718 C C . ASP A 1 92 ? 13.655 15.309 -2.132 1.00 85.75 92 ASP A C 1
ATOM 720 O O . ASP A 1 92 ? 14.273 14.332 -1.698 1.00 85.75 92 ASP A O 1
ATOM 724 N N . LYS A 1 93 ? 12.782 15.196 -3.141 1.00 83.62 93 LYS A N 1
ATOM 725 C CA . LYS A 1 93 ? 12.424 13.917 -3.769 1.00 83.62 93 LYS A CA 1
ATOM 726 C C . LYS A 1 93 ? 13.604 13.186 -4.408 1.00 83.62 93 LYS A C 1
ATOM 728 O O . LYS A 1 93 ? 13.519 11.971 -4.582 1.00 83.62 93 LYS A O 1
ATOM 733 N N . SER A 1 94 ? 14.664 13.897 -4.792 1.00 85.00 94 SER A N 1
ATOM 734 C CA . SER A 1 94 ? 15.848 13.294 -5.412 1.00 85.00 94 SER A CA 1
ATOM 735 C C . SER A 1 94 ? 16.668 12.461 -4.426 1.00 85.00 94 SER A C 1
ATOM 737 O O . SER A 1 94 ? 17.428 11.590 -4.841 1.00 85.00 94 SER A O 1
ATOM 739 N N . THR A 1 95 ? 16.459 12.666 -3.123 1.00 87.12 95 THR A N 1
ATOM 740 C CA . THR A 1 95 ? 17.154 11.945 -2.051 1.00 87.12 95 THR A CA 1
ATOM 741 C C . THR A 1 95 ? 16.518 10.602 -1.680 1.00 87.12 95 THR A C 1
ATOM 743 O O . THR A 1 95 ? 16.823 10.013 -0.638 1.00 87.12 95 THR A O 1
ATOM 746 N N . LEU A 1 96 ? 15.617 10.107 -2.533 1.00 88.19 96 LEU A N 1
ATOM 747 C CA . LEU A 1 96 ? 14.987 8.805 -2.382 1.00 88.19 96 LEU A CA 1
ATOM 748 C C . LEU A 1 96 ? 16.048 7.696 -2.364 1.00 88.19 96 LEU A C 1
ATOM 750 O O . LEU A 1 96 ? 16.841 7.555 -3.291 1.00 88.19 96 LEU A O 1
ATOM 754 N N . THR A 1 97 ? 16.016 6.868 -1.323 1.00 88.62 97 THR A N 1
ATOM 755 C CA . THR A 1 97 ? 16.952 5.742 -1.170 1.00 88.62 97 THR A CA 1
ATOM 756 C C . THR A 1 97 ? 16.530 4.489 -1.936 1.00 88.62 97 THR A C 1
ATOM 758 O O . THR A 1 97 ? 17.348 3.600 -2.160 1.00 88.62 97 THR A O 1
ATOM 761 N N . ALA A 1 98 ? 15.261 4.394 -2.345 1.00 88.75 98 ALA A N 1
ATOM 762 C CA . ALA A 1 98 ? 14.786 3.293 -3.172 1.00 88.75 98 ALA A CA 1
ATOM 763 C C . ALA A 1 98 ? 15.357 3.409 -4.590 1.00 88.75 98 ALA A C 1
ATOM 765 O O . ALA A 1 98 ? 15.214 4.441 -5.245 1.00 88.75 98 ALA A O 1
ATOM 766 N N . LEU A 1 99 ? 15.956 2.324 -5.077 1.00 90.75 99 LEU A N 1
ATOM 767 C CA . LEU A 1 99 ? 16.622 2.274 -6.374 1.00 90.75 99 LEU A CA 1
ATOM 768 C C . LEU A 1 99 ? 15.890 1.332 -7.326 1.00 90.75 99 LEU A C 1
ATOM 770 O O . LEU A 1 99 ? 15.390 0.268 -6.938 1.00 90.75 99 LEU A O 1
ATOM 774 N N . ASN A 1 100 ? 15.842 1.722 -8.596 1.00 91.69 100 ASN A N 1
ATOM 775 C CA . ASN A 1 100 ? 15.365 0.862 -9.668 1.00 91.69 100 ASN A CA 1
ATOM 776 C C . ASN A 1 100 ? 16.485 -0.100 -10.056 1.00 91.69 100 ASN A C 1
ATOM 778 O O . ASN A 1 100 ? 17.619 0.325 -10.295 1.00 91.69 100 ASN A O 1
ATOM 782 N N . SER A 1 101 ? 16.144 -1.381 -10.194 1.00 92.56 101 SER A N 1
ATOM 783 C CA . SER A 1 101 ? 17.031 -2.323 -10.866 1.00 92.56 101 SER A CA 1
ATOM 784 C C . SER A 1 101 ? 17.271 -1.832 -12.287 1.00 92.56 101 SER A C 1
ATOM 786 O O . SER A 1 101 ? 16.323 -1.442 -12.974 1.00 92.56 101 SER A O 1
ATOM 788 N N . ASN A 1 102 ? 18.520 -1.851 -12.726 1.00 93.38 102 ASN A N 1
ATOM 789 C CA . ASN A 1 102 ? 18.890 -1.384 -14.049 1.00 93.38 102 ASN A CA 1
ATOM 790 C C . ASN A 1 102 ? 19.849 -2.352 -14.736 1.00 93.38 102 ASN A C 1
ATOM 792 O O . ASN A 1 102 ? 20.422 -3.257 -14.124 1.00 93.38 102 ASN A O 1
ATOM 796 N N . MET A 1 103 ? 19.955 -2.183 -16.045 1.00 93.88 103 MET A N 1
ATOM 797 C CA . MET A 1 103 ? 20.898 -2.881 -16.893 1.00 93.88 103 MET A CA 1
ATOM 798 C C . MET A 1 103 ? 21.240 -1.988 -18.078 1.00 93.88 103 MET A C 1
ATOM 800 O O . MET A 1 103 ? 20.353 -1.574 -18.822 1.00 93.88 103 MET A O 1
ATOM 804 N N . THR A 1 104 ? 22.529 -1.741 -18.276 1.00 93.00 104 THR A N 1
ATOM 805 C CA . THR A 1 104 ? 23.031 -1.027 -19.449 1.00 93.00 104 THR A CA 1
ATOM 806 C C . THR A 1 104 ? 23.606 -2.030 -20.433 1.00 93.00 104 THR A C 1
ATOM 808 O O . THR A 1 104 ? 24.511 -2.796 -20.101 1.00 93.00 104 THR A O 1
ATOM 811 N N . ILE A 1 105 ? 23.074 -2.026 -21.649 1.00 90.94 105 ILE A N 1
ATOM 812 C CA . ILE A 1 105 ? 23.457 -2.931 -22.726 1.00 90.94 105 ILE A CA 1
ATOM 813 C C . ILE A 1 105 ? 24.294 -2.146 -23.727 1.00 90.94 105 ILE A C 1
ATOM 815 O O . ILE A 1 105 ? 23.936 -1.030 -24.106 1.00 90.94 105 ILE A O 1
ATOM 819 N N . ALA A 1 106 ? 25.426 -2.722 -24.122 1.00 91.44 106 ALA A N 1
ATOM 820 C CA . ALA A 1 106 ? 26.308 -2.113 -25.104 1.00 91.44 106 ALA A CA 1
ATOM 821 C C . ALA A 1 106 ? 25.781 -2.283 -26.539 1.00 91.44 106 ALA A C 1
ATOM 823 O O . ALA A 1 106 ? 24.982 -3.185 -26.814 1.00 91.44 106 ALA A O 1
ATOM 824 N N . ASP A 1 107 ? 26.257 -1.423 -27.432 1.00 88.69 107 ASP A N 1
ATOM 825 C CA . ASP A 1 107 ? 26.095 -1.525 -28.879 1.00 88.69 107 ASP A CA 1
ATOM 826 C C . ASP A 1 107 ? 26.899 -2.701 -29.467 1.00 88.69 107 ASP A C 1
ATOM 828 O O . ASP A 1 107 ? 27.675 -3.382 -28.786 1.00 88.69 107 ASP A O 1
ATOM 832 N N . ARG A 1 108 ? 26.698 -2.965 -30.760 1.00 87.06 108 ARG A N 1
ATOM 833 C CA . ARG A 1 108 ? 27.415 -4.008 -31.512 1.00 87.06 108 ARG A CA 1
ATOM 834 C C . ARG A 1 108 ? 28.707 -3.496 -32.154 1.00 87.06 108 ARG A C 1
ATOM 836 O O . ARG A 1 108 ? 29.399 -4.264 -32.825 1.00 87.06 108 ARG A O 1
ATOM 843 N N . ASN A 1 109 ? 29.069 -2.236 -31.904 1.00 84.06 109 ASN A N 1
ATOM 844 C CA . ASN A 1 109 ? 30.264 -1.620 -32.456 1.00 84.06 109 ASN A CA 1
ATOM 845 C C . ASN A 1 109 ? 31.543 -2.356 -32.016 1.00 84.06 109 ASN A C 1
ATOM 847 O O . ASN A 1 109 ? 31.645 -2.947 -30.940 1.00 84.06 109 ASN A O 1
ATOM 851 N N . ALA A 1 110 ? 32.585 -2.270 -32.850 1.00 79.69 110 ALA A N 1
ATOM 852 C CA . ALA A 1 110 ? 33.882 -2.894 -32.567 1.00 79.69 110 ALA A CA 1
ATOM 853 C C . ALA A 1 110 ? 34.531 -2.382 -31.264 1.00 79.69 110 ALA A C 1
ATOM 855 O O . ALA A 1 110 ? 35.333 -3.086 -30.652 1.00 79.69 110 ALA A O 1
ATOM 856 N N . THR A 1 111 ? 34.197 -1.155 -30.851 1.00 82.81 111 THR A N 1
ATOM 857 C CA . THR A 1 111 ? 34.463 -0.633 -29.505 1.00 82.81 111 THR A CA 1
ATOM 858 C C . THR A 1 111 ? 33.117 -0.477 -28.801 1.00 82.81 111 THR A C 1
ATOM 860 O O . THR A 1 111 ? 32.413 0.471 -29.137 1.00 82.81 111 THR A O 1
ATOM 863 N N . PRO A 1 112 ? 32.761 -1.376 -27.864 1.00 83.88 112 PRO A N 1
ATOM 864 C CA . PRO A 1 112 ? 31.443 -1.364 -27.242 1.00 83.88 112 PRO A CA 1
ATOM 865 C C . PRO A 1 112 ? 31.185 -0.066 -26.469 1.00 83.88 112 PRO A C 1
ATOM 867 O O . PRO A 1 112 ? 31.920 0.245 -25.525 1.00 83.88 112 PRO A O 1
ATOM 870 N N . ALA A 1 113 ? 30.140 0.667 -26.843 1.00 86.56 113 ALA A N 1
ATOM 871 C CA . ALA A 1 113 ? 29.627 1.824 -26.116 1.00 86.56 113 ALA A CA 1
ATOM 872 C C . ALA A 1 113 ? 28.234 1.525 -25.526 1.00 86.56 113 ALA A C 1
ATOM 874 O O . ALA A 1 113 ? 27.535 0.644 -26.022 1.00 86.56 113 ALA A O 1
ATOM 875 N N . PRO A 1 114 ? 27.810 2.199 -24.441 1.00 87.50 114 PRO A N 1
ATOM 876 C CA . PRO A 1 114 ? 26.457 2.057 -23.902 1.00 87.50 114 PRO A CA 1
ATOM 877 C C . PRO A 1 114 ? 25.398 2.451 -24.938 1.00 87.50 114 PRO A C 1
ATOM 879 O O . PRO A 1 114 ? 25.383 3.600 -25.363 1.00 87.50 114 PRO A O 1
ATOM 882 N N . ALA A 1 115 ? 24.515 1.521 -25.304 1.00 88.25 115 ALA A N 1
ATOM 883 C CA . ALA A 1 115 ? 23.456 1.761 -26.285 1.00 88.25 115 ALA A CA 1
ATOM 884 C C . ALA A 1 115 ? 22.093 1.954 -25.633 1.00 88.25 115 ALA A C 1
ATOM 886 O O . ALA A 1 115 ? 21.385 2.908 -25.913 1.00 88.25 115 ALA A O 1
ATOM 887 N N . LEU A 1 116 ? 21.713 1.034 -24.748 1.00 90.56 116 LEU A N 1
ATOM 888 C CA . LEU A 1 116 ? 20.370 1.003 -24.185 1.00 90.56 116 LEU A CA 1
ATOM 889 C C . LEU A 1 116 ? 20.446 0.791 -22.681 1.00 90.56 116 LEU A C 1
ATOM 891 O O . LEU A 1 116 ? 20.970 -0.224 -22.215 1.00 90.56 116 LEU A O 1
ATOM 895 N N . GLN A 1 117 ? 19.890 1.724 -21.918 1.00 92.94 117 GLN A N 1
ATOM 896 C CA . GLN A 1 117 ? 19.664 1.546 -20.493 1.00 92.94 117 GLN A CA 1
ATOM 897 C C . GLN A 1 117 ? 18.231 1.088 -20.255 1.00 92.94 117 GLN A C 1
ATOM 899 O O . GLN A 1 117 ? 17.278 1.777 -20.600 1.00 92.94 117 GLN A O 1
ATOM 904 N N . ILE A 1 118 ? 18.080 -0.070 -19.623 1.00 93.81 118 ILE A N 1
ATOM 905 C CA . ILE A 1 118 ? 16.791 -0.623 -19.221 1.00 93.81 118 ILE A CA 1
ATOM 906 C C . ILE A 1 118 ? 16.682 -0.517 -17.707 1.00 93.81 118 ILE A C 1
ATOM 908 O O . ILE A 1 118 ? 17.511 -1.061 -16.979 1.00 93.81 118 ILE A O 1
ATOM 912 N N . ASN A 1 119 ? 15.639 0.150 -17.234 1.00 94.31 119 ASN A N 1
ATOM 913 C CA . ASN A 1 119 ? 15.308 0.285 -15.825 1.00 94.31 119 ASN A CA 1
ATOM 914 C C . ASN A 1 119 ? 14.008 -0.473 -15.533 1.00 94.31 119 ASN A C 1
ATOM 916 O O . ASN A 1 119 ? 13.120 -0.569 -16.378 1.00 94.31 119 ASN A O 1
ATOM 920 N N . ALA A 1 120 ? 13.856 -0.999 -14.321 1.00 94.06 120 ALA A N 1
ATOM 921 C CA . ALA A 1 120 ? 12.549 -1.448 -13.854 1.00 94.06 120 ALA A CA 1
ATOM 922 C C . ALA A 1 120 ? 11.591 -0.245 -13.782 1.00 94.06 120 ALA A C 1
ATOM 924 O O . ALA A 1 120 ? 12.011 0.855 -13.424 1.00 94.06 120 ALA A O 1
ATOM 925 N N . ALA A 1 121 ? 10.301 -0.449 -14.055 1.00 92.00 121 ALA A N 1
ATOM 926 C CA . ALA A 1 121 ? 9.312 0.634 -14.074 1.00 92.00 121 ALA A CA 1
ATOM 927 C C . ALA A 1 121 ? 9.153 1.339 -12.715 1.00 92.00 121 ALA A C 1
ATOM 929 O O . ALA A 1 121 ? 8.786 2.508 -12.649 1.00 92.00 121 ALA A O 1
ATOM 930 N N . ASN A 1 122 ? 9.429 0.635 -11.613 1.00 92.25 122 ASN A N 1
ATOM 931 C CA . ASN A 1 122 ? 9.329 1.166 -10.258 1.00 92.25 122 ASN A CA 1
ATOM 932 C C . ASN A 1 122 ? 10.500 0.679 -9.391 1.00 92.25 122 ASN A C 1
ATOM 934 O O . ASN A 1 122 ? 10.936 -0.463 -9.578 1.00 92.25 122 ASN A O 1
ATOM 938 N N . PRO A 1 123 ? 10.937 1.469 -8.390 1.00 90.94 123 PRO A N 1
ATOM 939 C CA . PRO A 1 123 ? 11.984 1.063 -7.458 1.00 90.94 123 PRO A CA 1
ATOM 940 C C . PRO A 1 123 ? 11.661 -0.246 -6.731 1.00 90.94 123 PRO A C 1
ATOM 942 O O . PRO A 1 123 ? 10.490 -0.558 -6.474 1.00 90.94 123 PRO A O 1
ATOM 945 N N . GLY A 1 124 ? 12.691 -0.991 -6.343 1.00 90.75 124 GLY A N 1
ATOM 946 C CA . GLY A 1 124 ? 12.557 -2.154 -5.472 1.00 90.75 124 GLY A CA 1
ATOM 947 C C . GLY A 1 124 ? 13.250 -3.418 -5.962 1.00 90.75 124 GLY A C 1
ATOM 948 O O . GLY A 1 124 ? 13.479 -3.616 -7.153 1.00 90.75 124 GLY A O 1
ATOM 949 N N . THR A 1 125 ? 13.491 -4.335 -5.026 1.00 91.06 125 THR A N 1
ATOM 950 C CA . THR A 1 125 ? 14.183 -5.617 -5.265 1.00 91.06 125 THR A CA 1
ATOM 951 C C . THR A 1 125 ? 13.405 -6.562 -6.186 1.00 91.06 125 THR A C 1
ATOM 953 O O . THR A 1 125 ? 13.937 -7.550 -6.690 1.00 91.06 125 THR A O 1
ATOM 956 N N . TRP A 1 126 ? 12.123 -6.280 -6.433 1.00 91.25 126 TRP A N 1
ATOM 957 C CA . TRP A 1 126 ? 11.312 -7.018 -7.400 1.00 91.25 126 TRP A CA 1
ATOM 958 C C . TRP A 1 126 ? 11.865 -6.911 -8.829 1.00 91.25 126 TRP A C 1
ATOM 960 O O . TRP A 1 126 ? 11.685 -7.855 -9.603 1.00 91.25 126 TRP A O 1
ATOM 970 N N . GLY A 1 127 ? 12.518 -5.788 -9.159 1.00 89.56 127 GLY A N 1
ATOM 971 C CA . GLY A 1 127 ? 13.096 -5.525 -10.473 1.00 89.56 127 GLY A CA 1
ATOM 972 C C . GLY A 1 127 ? 14.228 -6.491 -10.816 1.00 89.56 127 GLY A C 1
ATOM 973 O O . GLY A 1 127 ? 14.376 -6.861 -11.975 1.00 89.56 127 GLY A O 1
ATOM 974 N N . ASP A 1 128 ? 14.928 -7.028 -9.811 1.00 92.06 128 ASP A N 1
ATOM 975 C CA . ASP A 1 128 ? 16.008 -8.006 -10.007 1.00 92.06 128 ASP A CA 1
ATOM 976 C C . ASP A 1 128 ? 15.498 -9.354 -10.550 1.00 92.06 128 ASP A C 1
ATO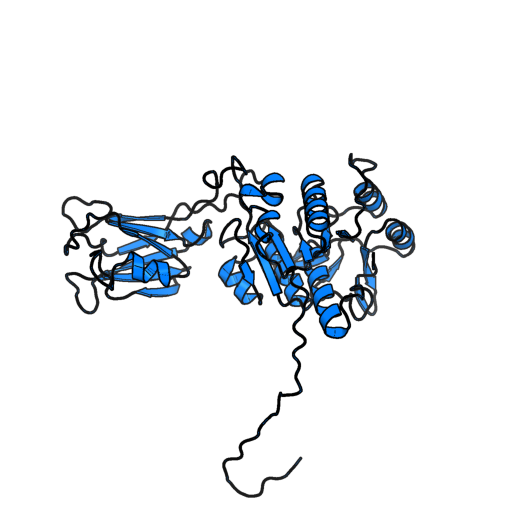M 978 O O . ASP A 1 128 ? 16.262 -10.216 -10.988 1.00 92.06 128 ASP A O 1
ATOM 982 N N . ARG A 1 129 ? 14.175 -9.562 -10.514 1.00 92.94 129 ARG A N 1
ATOM 983 C CA . ARG A 1 129 ? 13.497 -10.740 -11.076 1.00 92.94 129 ARG A CA 1
ATOM 984 C C . ARG A 1 129 ? 13.065 -10.535 -12.531 1.00 92.94 129 ARG A C 1
ATOM 986 O O . ARG A 1 129 ? 12.399 -11.418 -13.083 1.00 92.94 129 ARG A O 1
ATOM 993 N N . ILE A 1 130 ? 13.384 -9.383 -13.124 1.00 94.19 130 ILE A N 1
ATOM 994 C CA . ILE A 1 130 ? 13.162 -9.083 -14.537 1.00 94.19 130 ILE A CA 1
ATOM 995 C C . ILE A 1 130 ? 14.414 -9.478 -15.321 1.00 94.19 130 ILE A C 1
ATOM 997 O O . ILE A 1 130 ? 15.533 -9.088 -14.986 1.00 94.19 130 ILE A O 1
ATOM 1001 N N . SER A 1 131 ? 14.217 -10.230 -16.400 1.00 94.06 131 SER A N 1
ATOM 1002 C CA . SER A 1 131 ? 15.241 -10.429 -17.421 1.00 94.06 131 SER A CA 1
ATOM 1003 C C . SER A 1 131 ? 14.722 -10.003 -18.784 1.00 94.06 131 SER A C 1
ATOM 1005 O O . SER A 1 131 ? 13.548 -10.172 -19.107 1.00 94.06 131 SER A O 1
ATOM 1007 N N . VAL A 1 132 ? 15.605 -9.431 -19.589 1.00 94.31 132 VAL A N 1
ATOM 1008 C CA . VAL A 1 132 ? 15.312 -8.976 -20.940 1.00 94.31 132 VAL A CA 1
ATOM 1009 C C . VAL A 1 132 ? 16.141 -9.789 -21.912 1.00 94.31 132 VAL A C 1
ATOM 1011 O O . VAL A 1 132 ? 17.348 -9.949 -21.739 1.00 94.31 132 VAL A O 1
ATOM 1014 N N . LYS A 1 133 ? 15.489 -10.323 -22.941 1.00 94.50 133 LYS A N 1
ATOM 1015 C CA . LYS A 1 133 ? 16.150 -10.993 -24.053 1.00 94.50 133 LYS A CA 1
ATOM 1016 C C . LYS A 1 133 ? 16.067 -10.112 -25.292 1.00 94.50 133 LYS A C 1
ATOM 1018 O O . LYS A 1 133 ? 14.974 -9.722 -25.692 1.00 94.50 133 LYS A O 1
ATOM 1023 N N . ILE A 1 134 ? 17.221 -9.842 -25.886 1.00 93.75 134 ILE A N 1
ATOM 1024 C CA . ILE A 1 134 ? 17.366 -9.092 -27.130 1.00 93.75 134 ILE A CA 1
ATOM 1025 C C . ILE A 1 134 ? 17.682 -10.069 -28.254 1.00 93.75 134 ILE A C 1
ATOM 1027 O O . ILE A 1 134 ? 18.590 -10.897 -28.135 1.00 93.75 134 ILE A O 1
ATOM 1031 N N . GLU A 1 135 ? 16.917 -9.966 -29.333 1.00 92.81 135 GLU A N 1
ATOM 1032 C CA . GLU A 1 135 ? 17.051 -10.766 -30.549 1.00 92.81 135 GLU A CA 1
ATOM 1033 C C . GLU A 1 135 ? 17.056 -9.844 -31.771 1.00 92.81 135 GLU A C 1
ATOM 1035 O O . GLU A 1 135 ? 16.643 -8.690 -31.688 1.00 92.81 135 GLU A O 1
ATOM 1040 N N . ASP A 1 136 ? 17.509 -10.340 -32.917 1.00 89.50 136 ASP A N 1
ATOM 1041 C CA . ASP A 1 136 ? 17.418 -9.579 -34.165 1.00 89.50 136 ASP A CA 1
ATOM 1042 C C . ASP A 1 136 ? 15.957 -9.394 -34.607 1.00 89.50 136 ASP A C 1
ATOM 1044 O O . ASP A 1 136 ? 15.082 -10.195 -34.260 1.00 89.50 136 ASP A O 1
ATOM 1048 N N . GLY A 1 137 ? 15.692 -8.319 -35.357 1.00 84.94 137 GLY A N 1
ATOM 1049 C CA . GLY A 1 137 ? 14.364 -7.985 -35.868 1.00 84.94 137 GLY A CA 1
ATOM 1050 C C . GLY A 1 137 ? 13.754 -9.118 -36.695 1.00 84.94 137 GLY A C 1
ATOM 1051 O O . GLY A 1 137 ? 14.454 -9.851 -37.394 1.00 84.94 137 GLY A O 1
ATOM 1052 N N . SER A 1 138 ? 12.431 -9.267 -36.613 1.00 86.06 138 SER A N 1
ATOM 1053 C CA . SER A 1 138 ? 11.700 -10.291 -37.370 1.00 86.06 138 SER A CA 1
ATOM 1054 C C . SER A 1 138 ? 11.553 -9.913 -38.847 1.00 86.06 138 SER A C 1
ATOM 1056 O O . SER A 1 138 ? 11.577 -10.787 -39.713 1.00 86.06 138 SER A O 1
ATOM 1058 N N . LEU A 1 139 ? 11.363 -8.619 -39.124 1.00 83.31 139 LEU A N 1
ATOM 1059 C CA . LEU A 1 139 ? 11.153 -8.053 -40.459 1.00 83.31 139 LEU A CA 1
ATOM 1060 C C . LEU A 1 139 ? 12.450 -7.507 -41.065 1.00 83.31 139 LEU A C 1
ATOM 1062 O O . LEU A 1 139 ? 12.706 -7.727 -42.248 1.00 83.31 139 LEU A O 1
ATOM 1066 N N . ASP A 1 140 ? 13.272 -6.838 -40.253 1.00 82.44 140 ASP A N 1
ATOM 1067 C CA . ASP A 1 140 ? 14.585 -6.318 -40.648 1.00 82.44 140 ASP A CA 1
ATOM 1068 C C . ASP A 1 140 ? 15.665 -6.740 -39.632 1.00 82.44 140 ASP A C 1
ATOM 1070 O O . ASP A 1 140 ? 15.929 -6.027 -38.662 1.00 82.44 140 ASP A O 1
ATOM 1074 N N . PRO A 1 141 ? 16.316 -7.900 -39.838 1.00 81.69 141 PRO A N 1
ATOM 1075 C CA . PRO A 1 141 ? 17.362 -8.386 -38.938 1.00 81.69 141 PRO A CA 1
ATOM 1076 C C . PRO A 1 141 ? 18.620 -7.503 -38.897 1.00 81.69 141 PRO A C 1
ATOM 1078 O O . PRO A 1 141 ? 19.443 -7.652 -37.989 1.00 81.69 141 PRO A O 1
ATOM 1081 N N . ALA A 1 142 ? 18.809 -6.625 -39.890 1.00 79.25 142 ALA A N 1
ATOM 1082 C CA . ALA A 1 142 ? 20.000 -5.792 -40.014 1.00 79.25 142 ALA A CA 1
ATOM 1083 C C . ALA A 1 142 ? 19.862 -4.474 -39.244 1.00 79.25 142 ALA A C 1
ATOM 1085 O O . ALA A 1 142 ? 20.835 -4.051 -38.625 1.00 79.25 142 ALA A O 1
ATOM 1086 N N . ASN A 1 143 ? 18.671 -3.865 -39.236 1.00 81.94 143 ASN A N 1
ATOM 1087 C CA . ASN A 1 143 ? 18.459 -2.542 -38.632 1.00 81.94 143 ASN A CA 1
ATOM 1088 C C . ASN A 1 143 ? 17.484 -2.533 -37.448 1.00 81.94 143 ASN A C 1
ATOM 1090 O O . ASN A 1 143 ? 17.491 -1.581 -36.675 1.00 81.94 143 ASN A O 1
ATOM 1094 N N . ALA A 1 144 ? 16.689 -3.587 -37.256 1.00 87.25 144 ALA A N 1
ATOM 1095 C CA . ALA A 1 144 ? 15.760 -3.688 -36.137 1.00 87.25 144 ALA A CA 1
ATOM 1096 C C . ALA A 1 144 ? 16.169 -4.782 -35.137 1.00 87.25 144 ALA A C 1
ATOM 1098 O O . ALA A 1 144 ? 17.010 -5.650 -35.414 1.00 87.25 144 ALA A O 1
ATOM 1099 N N . PHE A 1 145 ? 15.571 -4.737 -33.949 1.00 89.94 145 PHE A N 1
ATOM 1100 C CA . PHE A 1 145 ? 15.722 -5.757 -32.912 1.00 89.94 145 PHE A CA 1
ATOM 1101 C C . PHE A 1 145 ? 14.389 -6.038 -32.208 1.00 89.94 145 PHE A C 1
ATOM 1103 O O . PHE A 1 145 ? 13.491 -5.201 -32.171 1.00 89.94 145 PHE A O 1
ATOM 1110 N N . ASN A 1 146 ? 14.249 -7.235 -31.649 1.00 92.44 146 ASN A N 1
ATOM 1111 C CA . ASN A 1 146 ? 13.123 -7.602 -30.798 1.00 92.44 146 ASN A CA 1
ATOM 1112 C C . ASN A 1 146 ? 13.568 -7.580 -29.334 1.00 92.44 146 ASN A C 1
ATOM 1114 O O . ASN A 1 146 ? 14.684 -7.992 -29.007 1.00 92.44 146 ASN A O 1
ATOM 1118 N N . LEU A 1 147 ? 12.668 -7.156 -28.451 1.00 93.56 147 LEU A N 1
ATOM 1119 C CA . LEU A 1 147 ? 12.884 -7.125 -27.012 1.00 93.56 147 LEU A CA 1
ATOM 1120 C C . LEU A 1 147 ? 11.800 -7.948 -26.318 1.00 93.56 147 LEU A C 1
ATOM 1122 O O . LEU A 1 147 ? 10.610 -7.655 -26.403 1.00 93.56 147 LEU A O 1
ATOM 1126 N N . VAL A 1 148 ? 12.222 -8.997 -25.618 1.00 94.56 148 VAL A N 1
ATOM 1127 C CA . VAL A 1 148 ? 11.343 -9.891 -24.862 1.00 94.56 148 VAL A CA 1
ATOM 1128 C C . VAL A 1 148 ? 11.592 -9.680 -23.377 1.00 94.56 148 VAL A C 1
ATOM 1130 O O . VAL A 1 148 ? 12.679 -9.981 -22.880 1.00 94.56 148 VAL A O 1
ATOM 1133 N N . VAL A 1 149 ? 10.577 -9.212 -22.657 1.00 94.94 149 VAL A N 1
ATOM 1134 C CA . VAL A 1 149 ? 10.621 -9.027 -21.205 1.00 94.94 149 VAL A CA 1
ATOM 1135 C C . VAL A 1 149 ? 10.118 -10.294 -20.527 1.00 94.94 149 VAL A C 1
ATOM 1137 O O . VAL A 1 149 ? 9.046 -10.822 -20.842 1.00 94.94 149 VAL A O 1
ATOM 1140 N N . LYS A 1 150 ? 10.893 -10.786 -19.566 1.00 94.06 150 LYS A N 1
ATOM 1141 C CA . LYS A 1 150 ? 10.542 -11.915 -18.714 1.00 94.06 150 LYS A CA 1
ATOM 1142 C C . LYS A 1 150 ? 10.497 -11.485 -17.259 1.00 94.06 150 LYS A C 1
ATOM 1144 O O . LYS A 1 150 ? 11.403 -10.816 -16.774 1.00 94.06 150 LYS A O 1
ATOM 1149 N N . TYR A 1 151 ? 9.487 -11.952 -16.538 1.00 92.69 151 TYR A N 1
ATOM 1150 C CA . TYR A 1 151 ? 9.371 -11.802 -15.093 1.00 92.69 151 TYR A CA 1
ATOM 1151 C C . TYR A 1 151 ? 9.295 -13.185 -14.444 1.00 92.69 151 TYR A C 1
ATOM 1153 O O . TYR A 1 151 ? 8.400 -13.973 -14.759 1.00 92.69 151 TYR A O 1
ATOM 1161 N N . LYS A 1 152 ? 10.236 -13.497 -13.540 1.00 89.38 152 LYS A N 1
ATOM 1162 C CA . LYS A 1 152 ? 10.368 -14.839 -12.929 1.00 89.38 152 LYS A CA 1
ATOM 1163 C C . LYS A 1 152 ? 10.402 -15.955 -13.991 1.00 89.38 152 LYS A C 1
ATOM 1165 O O . LYS A 1 152 ? 9.627 -16.904 -13.915 1.00 89.38 152 LYS A O 1
ATOM 1170 N N . ASP A 1 153 ? 11.225 -15.766 -15.023 1.00 89.00 153 ASP A N 1
ATOM 1171 C CA . ASP A 1 153 ? 11.398 -16.654 -16.188 1.00 89.00 153 ASP A CA 1
ATOM 1172 C C . ASP A 1 153 ? 10.185 -16.824 -17.122 1.00 89.00 153 ASP A C 1
ATOM 1174 O O . ASP A 1 153 ? 10.308 -17.445 -18.181 1.00 89.00 153 ASP A O 1
ATOM 1178 N N . ASN A 1 154 ? 9.041 -16.214 -16.806 1.00 93.06 154 ASN A N 1
ATOM 1179 C CA . ASN A 1 154 ? 7.867 -16.204 -17.674 1.00 93.06 154 ASN A CA 1
ATOM 1180 C C . ASN A 1 154 ? 7.902 -14.986 -18.593 1.00 93.06 154 ASN A C 1
ATOM 1182 O O . ASN A 1 154 ? 8.155 -13.876 -18.133 1.00 93.06 154 ASN A O 1
ATOM 1186 N N . ILE A 1 155 ? 7.622 -15.182 -19.880 1.00 93.50 155 ILE A N 1
ATOM 1187 C CA . ILE A 1 155 ? 7.505 -14.078 -20.839 1.00 93.50 155 ILE A CA 1
ATOM 1188 C C . ILE A 1 155 ? 6.249 -13.273 -20.497 1.00 93.50 155 ILE A C 1
ATOM 1190 O O . ILE A 1 155 ? 5.156 -13.838 -20.469 1.00 93.50 155 ILE A O 1
ATOM 1194 N N . VAL A 1 156 ? 6.422 -11.978 -20.231 1.00 92.75 156 VAL A N 1
ATOM 1195 C CA . VAL A 1 156 ? 5.324 -11.060 -19.888 1.00 92.75 156 VAL A CA 1
ATOM 1196 C C . VAL A 1 156 ? 5.018 -10.088 -21.018 1.00 92.75 156 VAL A C 1
ATOM 1198 O O . VAL A 1 156 ? 3.849 -9.847 -21.298 1.00 92.75 156 VAL A O 1
ATOM 1201 N N . GLU A 1 157 ? 6.043 -9.589 -21.711 1.00 93.81 157 GLU A N 1
ATOM 1202 C CA . GLU A 1 157 ? 5.891 -8.608 -22.787 1.00 93.81 157 GLU A CA 1
ATOM 1203 C C . GLU A 1 157 ? 6.850 -8.939 -23.932 1.00 93.81 157 GLU A C 1
ATOM 1205 O O . GLU A 1 157 ? 7.953 -9.454 -23.725 1.00 93.81 157 GLU A O 1
ATOM 1210 N N . VAL A 1 158 ? 6.414 -8.670 -25.162 1.00 94.12 158 VAL A N 1
ATOM 1211 C CA . VAL A 1 158 ? 7.206 -8.884 -26.375 1.00 94.12 158 VAL A CA 1
ATOM 1212 C C . VAL A 1 158 ? 7.022 -7.681 -27.282 1.00 94.12 158 VAL A C 1
ATOM 1214 O O . VAL A 1 158 ? 5.932 -7.459 -27.807 1.00 94.12 158 VAL A O 1
ATOM 1217 N N . PHE A 1 159 ? 8.109 -6.959 -27.509 1.00 93.19 159 PHE A N 1
ATOM 1218 C CA . PHE A 1 159 ? 8.195 -5.856 -28.451 1.00 93.19 159 PHE A CA 1
ATOM 1219 C C . PHE A 1 159 ? 8.982 -6.320 -29.671 1.00 93.19 159 PHE A C 1
ATOM 1221 O O . PHE A 1 159 ? 10.031 -6.956 -29.547 1.00 93.19 159 PHE A O 1
ATOM 1228 N N . LYS A 1 160 ? 8.446 -6.052 -30.858 1.00 91.62 160 LYS A N 1
ATOM 1229 C CA . LYS A 1 160 ? 9.019 -6.523 -32.118 1.00 91.62 160 LYS A CA 1
ATOM 1230 C C . LYS A 1 160 ? 9.442 -5.353 -32.979 1.00 91.62 160 LYS A C 1
ATOM 1232 O O . LYS A 1 160 ? 8.762 -4.332 -32.985 1.00 91.62 160 LYS A O 1
ATOM 1237 N N . ASP A 1 161 ? 10.520 -5.570 -33.722 1.00 88.25 161 ASP A N 1
ATOM 1238 C CA . ASP A 1 161 ? 11.009 -4.679 -34.767 1.00 88.25 161 ASP A CA 1
ATOM 1239 C C . ASP A 1 161 ? 11.197 -3.235 -34.271 1.00 88.25 161 ASP A C 1
ATOM 1241 O O . ASP A 1 161 ? 10.720 -2.280 -34.880 1.00 88.25 161 ASP A O 1
ATOM 1245 N N . LEU A 1 162 ? 11.885 -3.094 -33.136 1.00 89.12 162 LEU A N 1
ATOM 1246 C CA . LEU A 1 162 ? 12.282 -1.822 -32.538 1.00 89.12 162 LEU A CA 1
ATOM 1247 C C . LEU A 1 162 ? 13.507 -1.242 -33.250 1.00 89.12 162 LEU A C 1
ATOM 1249 O O . LEU A 1 162 ? 14.369 -1.991 -33.721 1.00 89.12 162 LEU A O 1
ATOM 1253 N N . SER A 1 163 ? 13.590 0.087 -33.286 1.00 88.94 163 SER A N 1
ATOM 1254 C CA . SER A 1 163 ? 14.713 0.839 -33.851 1.00 88.94 163 SER A CA 1
ATOM 1255 C C . SER A 1 163 ? 15.386 1.723 -32.795 1.00 88.94 163 SER A C 1
ATOM 1257 O O . SER A 1 163 ? 14.723 2.215 -31.883 1.00 88.94 163 SER A O 1
ATOM 1259 N N . MET A 1 164 ? 16.694 1.943 -32.950 1.00 85.00 164 MET A N 1
ATOM 1260 C CA . MET A 1 164 ? 17.473 2.947 -32.200 1.00 85.00 164 MET A CA 1
ATOM 1261 C C . MET A 1 164 ? 17.490 4.315 -32.912 1.00 85.00 164 MET A C 1
ATOM 1263 O O . MET A 1 164 ? 18.103 5.262 -32.447 1.00 85.00 164 MET A O 1
ATOM 1267 N N . ASP A 1 165 ? 16.838 4.445 -34.070 1.00 84.88 165 ASP A N 1
ATOM 1268 C CA . ASP A 1 165 ? 16.711 5.727 -34.773 1.00 84.88 165 ASP A CA 1
ATOM 1269 C C . ASP A 1 165 ? 15.624 6.593 -34.113 1.00 84.88 165 ASP A C 1
ATOM 1271 O O . ASP A 1 165 ? 14.451 6.213 -34.116 1.00 84.88 165 ASP A O 1
ATOM 1275 N N . GLU A 1 166 ? 16.005 7.751 -33.565 1.00 82.81 166 GLU A N 1
ATOM 1276 C CA . GLU A 1 166 ? 15.100 8.729 -32.933 1.00 82.81 166 GLU A CA 1
ATOM 1277 C C . GLU A 1 166 ? 14.036 9.283 -33.896 1.00 82.81 166 GLU A C 1
ATOM 1279 O O . GLU A 1 166 ? 12.965 9.714 -33.470 1.00 82.81 166 GLU A O 1
ATOM 1284 N N . THR A 1 167 ? 14.309 9.293 -35.205 1.00 83.38 167 THR A N 1
ATOM 1285 C CA . THR A 1 167 ? 13.364 9.810 -36.209 1.00 83.38 167 THR A CA 1
ATOM 1286 C C . THR A 1 167 ? 12.286 8.799 -36.586 1.00 83.38 167 THR A C 1
ATOM 1288 O O . THR A 1 167 ? 11.281 9.155 -37.211 1.00 83.38 167 THR A O 1
ATOM 1291 N N . SER A 1 168 ? 12.479 7.535 -36.211 1.00 84.25 168 SER A N 1
ATOM 1292 C CA . SER A 1 168 ? 11.580 6.463 -36.587 1.00 84.25 168 SER A CA 1
ATOM 1293 C C . SER A 1 168 ? 10.404 6.336 -35.620 1.00 84.25 168 SER A C 1
ATOM 1295 O O . SER A 1 168 ? 10.541 6.433 -34.404 1.00 84.25 168 SER A O 1
ATOM 1297 N N . ALA A 1 169 ? 9.221 6.029 -36.152 1.00 85.12 169 ALA A N 1
ATOM 1298 C CA . ALA A 1 169 ? 8.018 5.834 -35.339 1.00 85.12 169 ALA A CA 1
ATOM 1299 C C . ALA A 1 169 ? 8.094 4.596 -34.421 1.00 85.12 169 ALA A C 1
ATOM 1301 O O . ALA A 1 169 ? 7.343 4.503 -33.457 1.00 85.12 169 ALA A O 1
ATOM 1302 N N . ASN A 1 170 ? 8.984 3.644 -34.722 1.00 85.31 170 ASN A N 1
ATOM 1303 C CA . ASN A 1 170 ? 9.257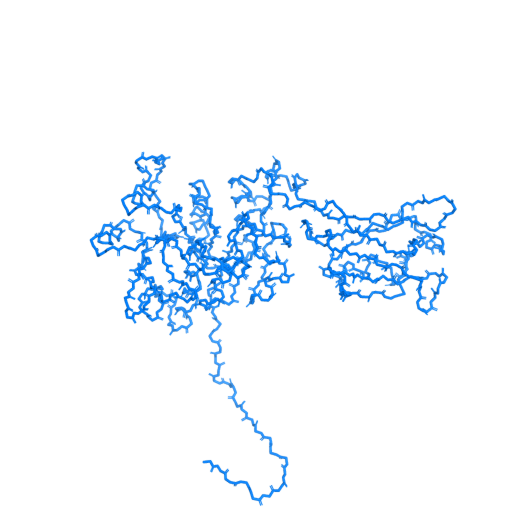 2.457 -33.904 1.00 85.31 170 ASN A CA 1
ATOM 1304 C C . ASN A 1 170 ? 10.486 2.635 -32.993 1.00 85.31 170 ASN A C 1
ATOM 1306 O O . ASN A 1 170 ? 11.125 1.642 -32.630 1.00 85.31 170 ASN A O 1
ATOM 1310 N N . HIS A 1 171 ? 10.837 3.880 -32.659 1.00 88.25 171 HIS A N 1
ATOM 1311 C CA . HIS A 1 171 ? 11.921 4.175 -31.734 1.00 88.25 171 HIS A CA 1
ATOM 1312 C C . HIS A 1 171 ? 11.688 3.504 -30.371 1.00 88.25 171 HIS A C 1
ATOM 1314 O O . HIS A 1 171 ? 10.569 3.494 -29.842 1.00 88.25 171 HIS A O 1
ATOM 1320 N N . VAL A 1 172 ? 12.756 2.931 -29.814 1.00 86.94 172 VAL A N 1
ATOM 1321 C CA . VAL A 1 172 ? 12.717 2.087 -28.616 1.00 86.94 172 VAL A CA 1
ATOM 1322 C C . VAL A 1 172 ? 12.097 2.792 -27.407 1.00 86.94 172 VAL A C 1
ATOM 1324 O O . VAL A 1 172 ? 11.267 2.185 -26.726 1.00 86.94 172 VAL A O 1
ATOM 1327 N N . GLU A 1 173 ? 12.424 4.065 -27.160 1.00 89.56 173 GLU A N 1
ATOM 1328 C CA . GLU A 1 173 ? 11.880 4.794 -26.009 1.00 89.56 173 GLU A CA 1
ATOM 1329 C C . GLU A 1 173 ? 10.375 5.023 -26.120 1.00 89.56 173 GLU A C 1
ATOM 1331 O O . GLU A 1 173 ? 9.653 4.787 -25.153 1.00 89.56 173 GLU A O 1
ATOM 1336 N N . LEU A 1 174 ? 9.887 5.429 -27.295 1.00 88.25 174 LEU A N 1
ATOM 1337 C CA . LEU A 1 174 ? 8.467 5.722 -27.508 1.00 88.25 174 LEU A CA 1
ATOM 1338 C C . LEU A 1 174 ? 7.620 4.454 -27.382 1.00 88.25 174 LEU A C 1
ATOM 1340 O O . LEU A 1 174 ? 6.613 4.435 -26.680 1.00 88.25 174 LEU A O 1
ATOM 1344 N N . MET A 1 175 ? 8.058 3.367 -28.020 1.00 89.31 175 MET A N 1
ATOM 1345 C CA . MET A 1 175 ? 7.289 2.123 -28.056 1.00 89.31 175 MET A CA 1
ATOM 1346 C C . MET A 1 175 ? 7.237 1.407 -26.706 1.00 89.31 175 MET A C 1
ATOM 1348 O O . MET A 1 175 ? 6.242 0.746 -26.409 1.00 89.31 175 MET A O 1
ATOM 1352 N N . ILE A 1 176 ? 8.299 1.501 -25.900 1.00 90.81 176 ILE A N 1
ATOM 1353 C CA . ILE A 1 176 ? 8.361 0.810 -24.610 1.00 90.81 176 ILE A CA 1
ATOM 1354 C C . ILE A 1 176 ? 7.799 1.687 -23.494 1.00 90.81 176 ILE A C 1
ATOM 1356 O O . ILE A 1 176 ? 6.939 1.215 -22.757 1.00 90.81 176 ILE A O 1
ATOM 1360 N N . ASN A 1 177 ? 8.221 2.950 -23.364 1.00 90.81 177 ASN A N 1
ATOM 1361 C CA . ASN A 1 177 ? 7.848 3.771 -22.206 1.00 90.81 177 ASN A CA 1
ATOM 1362 C C . ASN A 1 177 ? 6.352 4.126 -22.164 1.00 90.81 177 ASN A C 1
ATOM 1364 O O . ASN A 1 177 ? 5.835 4.399 -21.082 1.00 90.81 177 ASN A O 1
ATOM 1368 N N . GLU A 1 178 ? 5.646 4.104 -23.300 1.00 86.00 178 GLU A N 1
ATOM 1369 C CA . GLU A 1 178 ? 4.195 4.340 -23.339 1.00 86.00 178 GLU A CA 1
ATOM 1370 C C . GLU A 1 178 ? 3.351 3.088 -23.047 1.00 86.00 178 GLU A C 1
ATOM 1372 O O . GLU A 1 178 ? 2.192 3.213 -22.650 1.00 86.00 178 GLU A O 1
ATOM 1377 N N . VAL A 1 179 ? 3.899 1.884 -23.255 1.00 89.62 179 VAL A N 1
ATOM 1378 C CA . VAL A 1 179 ? 3.116 0.631 -23.280 1.00 89.62 179 VAL A CA 1
ATOM 1379 C C . VAL A 1 179 ? 3.501 -0.346 -22.167 1.00 89.62 179 VAL A C 1
ATOM 1381 O O . VAL A 1 179 ? 2.656 -1.117 -21.719 1.00 89.62 179 VAL A O 1
ATOM 1384 N N . SER A 1 180 ? 4.761 -0.349 -21.738 1.00 91.19 180 SER A N 1
ATOM 1385 C CA . SER A 1 180 ? 5.304 -1.324 -20.788 1.00 91.19 180 SER A CA 1
ATOM 1386 C C . SER A 1 180 ? 4.873 -1.045 -19.347 1.00 91.19 180 SER A C 1
ATOM 1388 O O . SER A 1 180 ? 5.034 0.064 -18.837 1.00 91.19 180 SER A O 1
ATOM 1390 N N . ASP A 1 181 ? 4.416 -2.089 -18.651 1.00 87.56 181 ASP A N 1
ATOM 1391 C CA . ASP A 1 181 ? 4.106 -2.037 -17.214 1.00 87.56 181 ASP A CA 1
ATOM 1392 C C . ASP A 1 181 ? 5.318 -2.421 -16.334 1.00 87.56 181 ASP A C 1
ATOM 1394 O O . ASP A 1 181 ? 5.313 -2.203 -15.114 1.00 87.56 181 ASP A O 1
ATOM 1398 N N . TYR A 1 182 ? 6.356 -3.036 -16.920 1.00 89.62 182 TYR A N 1
ATOM 1399 C CA . TYR A 1 182 ? 7.454 -3.675 -16.177 1.00 89.62 182 TYR A CA 1
ATOM 1400 C C . TYR A 1 182 ? 8.785 -2.939 -16.272 1.00 89.62 182 TYR A C 1
ATOM 1402 O O . TYR A 1 182 ? 9.523 -2.894 -15.282 1.00 89.62 182 TYR A O 1
ATOM 1410 N N . ILE A 1 183 ? 9.099 -2.383 -17.438 1.00 93.44 183 ILE A N 1
ATOM 1411 C CA . ILE A 1 183 ? 10.370 -1.711 -17.719 1.00 93.44 183 ILE A CA 1
ATOM 1412 C C . ILE A 1 183 ? 10.163 -0.314 -18.298 1.00 93.44 183 ILE A C 1
ATOM 1414 O O . ILE A 1 183 ? 9.157 -0.043 -18.947 1.00 93.44 183 ILE A O 1
ATOM 1418 N N . THR A 1 184 ? 11.157 0.539 -18.101 1.00 93.31 184 THR A N 1
ATOM 1419 C CA . THR A 1 184 ? 11.370 1.764 -18.868 1.00 93.31 184 THR A CA 1
ATOM 1420 C C . THR A 1 184 ? 12.750 1.708 -19.501 1.00 93.31 184 THR A C 1
ATOM 1422 O O . THR A 1 184 ? 13.648 1.020 -19.011 1.00 93.31 184 THR A O 1
ATOM 1425 N N . VAL A 1 185 ? 12.925 2.401 -20.615 1.00 92.81 185 VAL A N 1
ATOM 1426 C CA . VAL A 1 185 ? 14.168 2.390 -21.382 1.00 92.81 185 VAL A CA 1
ATOM 1427 C C . VAL A 1 185 ? 14.617 3.807 -21.687 1.00 92.81 185 VAL A C 1
ATOM 1429 O O . VAL A 1 185 ? 13.789 4.705 -21.836 1.00 92.81 185 VAL A O 1
ATOM 1432 N N . SER A 1 186 ? 15.929 3.985 -21.764 1.00 91.38 186 SER A N 1
ATOM 1433 C CA . SER A 1 186 ? 16.565 5.200 -22.248 1.00 91.38 186 SER A CA 1
ATOM 1434 C C . SER A 1 186 ? 17.644 4.827 -23.255 1.00 91.38 186 SER A C 1
ATOM 1436 O O . SER A 1 186 ? 18.468 3.945 -22.990 1.00 91.38 186 SER A O 1
ATOM 1438 N N . ASP A 1 187 ? 17.597 5.467 -24.412 1.00 88.19 187 ASP A N 1
ATOM 1439 C CA . ASP A 1 187 ? 18.615 5.397 -25.443 1.00 88.19 187 ASP A CA 1
ATOM 1440 C C . ASP A 1 187 ? 19.830 6.240 -25.024 1.00 88.19 187 ASP A C 1
ATOM 1442 O O . ASP A 1 187 ? 19.716 7.408 -24.651 1.00 88.19 187 ASP A O 1
ATOM 1446 N N . LEU A 1 188 ? 21.001 5.607 -25.021 1.00 86.38 188 LEU A N 1
ATOM 1447 C CA . LEU A 1 188 ? 22.289 6.228 -24.709 1.00 86.38 188 LEU A CA 1
ATOM 1448 C C . LEU A 1 188 ? 23.189 6.351 -25.949 1.00 86.38 188 LEU A C 1
ATOM 1450 O O . LEU A 1 188 ? 24.291 6.902 -25.848 1.00 86.38 188 LEU A O 1
ATOM 1454 N N . SER A 1 189 ? 22.737 5.847 -27.099 1.00 77.12 189 SER A N 1
ATOM 1455 C CA . SER A 1 189 ? 23.449 5.924 -28.367 1.00 77.12 189 SER A CA 1
ATOM 1456 C C . SER A 1 189 ? 23.415 7.343 -28.953 1.00 77.12 189 SER A C 1
ATOM 1458 O O . SER A 1 189 ? 22.482 8.113 -28.724 1.00 77.12 189 SER A O 1
ATOM 1460 N N . PRO A 1 190 ? 24.429 7.730 -29.746 1.00 65.31 190 PRO A N 1
ATOM 1461 C CA . PRO A 1 190 ? 24.323 8.911 -30.596 1.00 65.31 190 PRO A CA 1
ATOM 1462 C C . PRO A 1 190 ? 23.209 8.718 -31.643 1.00 65.31 190 PRO A C 1
ATOM 1464 O O . PRO A 1 190 ? 23.002 7.612 -32.136 1.00 65.31 190 PRO A O 1
ATOM 1467 N N . SER A 1 191 ? 22.527 9.808 -32.014 1.00 62.72 191 SER A N 1
ATOM 1468 C CA . SER A 1 191 ? 21.303 9.870 -32.841 1.00 62.72 191 SER A CA 1
ATOM 1469 C C . SER A 1 191 ? 21.450 9.451 -34.320 1.00 62.72 191 SER A C 1
ATOM 1471 O O . SER A 1 191 ? 20.792 9.988 -35.211 1.00 62.72 191 SER A O 1
ATOM 1473 N N . THR A 1 192 ? 22.349 8.515 -34.624 1.00 61.38 192 THR A N 1
ATOM 1474 C CA . THR A 1 192 ? 22.696 8.090 -35.984 1.00 61.38 192 THR A CA 1
ATOM 1475 C C . THR A 1 192 ? 21.927 6.866 -36.479 1.00 61.38 192 THR A C 1
ATOM 1477 O O . THR A 1 192 ? 21.902 6.650 -37.691 1.00 61.38 192 THR A O 1
ATOM 1480 N N . GLY A 1 193 ? 21.293 6.087 -35.589 1.00 62.59 193 GLY A N 1
ATOM 1481 C CA . GLY A 1 193 ? 20.404 4.973 -35.951 1.00 62.59 193 GLY A CA 1
ATOM 1482 C C . GLY A 1 193 ? 21.054 3.895 -36.829 1.00 62.59 193 GLY A C 1
ATOM 1483 O O . GLY A 1 193 ? 20.375 3.270 -37.645 1.00 62.59 193 GLY A O 1
ATOM 1484 N N . THR A 1 194 ? 22.374 3.702 -36.735 1.00 74.38 194 THR A N 1
ATOM 1485 C CA . THR A 1 194 ? 23.085 2.760 -37.606 1.00 74.38 194 THR A CA 1
ATOM 1486 C C . THR A 1 194 ? 22.863 1.311 -37.165 1.00 74.38 194 THR A C 1
ATOM 1488 O O . THR A 1 194 ? 22.526 1.027 -36.017 1.00 74.38 194 THR A O 1
ATOM 1491 N N . ALA A 1 195 ? 23.082 0.357 -38.076 1.00 72.94 195 ALA A N 1
ATOM 1492 C CA . ALA A 1 195 ? 22.906 -1.074 -37.805 1.00 72.94 195 ALA A CA 1
ATOM 1493 C C . ALA A 1 195 ? 23.742 -1.594 -36.616 1.00 72.94 195 ALA A C 1
ATOM 1495 O O . ALA A 1 195 ? 23.364 -2.591 -35.991 1.00 72.94 195 ALA A O 1
ATOM 1496 N N . GLU A 1 196 ? 24.859 -0.935 -36.305 1.00 79.56 196 GLU A N 1
ATOM 1497 C CA . GLU A 1 196 ? 25.760 -1.306 -35.210 1.00 79.56 196 GLU A CA 1
ATOM 1498 C C . GLU A 1 196 ? 25.406 -0.621 -33.879 1.00 79.56 196 GLU A C 1
ATOM 1500 O O . GLU A 1 196 ? 25.783 -1.138 -32.832 1.00 79.56 196 GLU A O 1
ATOM 1505 N N . ASP A 1 197 ? 24.599 0.450 -33.893 1.00 80.50 197 ASP A N 1
ATOM 1506 C CA . ASP A 1 197 ? 24.115 1.155 -32.687 1.00 80.50 197 ASP A CA 1
ATOM 1507 C C . ASP A 1 197 ? 23.050 0.342 -31.923 1.00 80.50 197 ASP A C 1
ATOM 1509 O O . ASP A 1 197 ? 22.609 0.708 -30.831 1.00 80.50 197 ASP A O 1
ATOM 1513 N N . ARG A 1 198 ? 22.620 -0.790 -32.494 1.00 85.12 198 ARG A N 1
ATOM 1514 C CA . ARG A 1 198 ? 21.669 -1.711 -31.870 1.00 85.12 198 ARG A CA 1
ATOM 1515 C C . ARG A 1 198 ? 22.279 -2.389 -30.649 1.00 85.12 198 ARG A C 1
ATOM 1517 O O . ARG A 1 198 ? 23.446 -2.782 -30.683 1.00 85.12 198 ARG A O 1
ATOM 1524 N N . PRO A 1 199 ? 21.466 -2.676 -29.622 1.00 88.44 199 PRO A N 1
ATOM 1525 C CA . PRO A 1 199 ? 21.942 -3.419 -28.472 1.00 88.44 199 PRO A CA 1
ATOM 1526 C C . PRO A 1 199 ? 22.397 -4.834 -28.863 1.00 88.44 199 PRO A C 1
ATOM 1528 O O . PRO A 1 199 ? 21.825 -5.498 -29.745 1.00 88.44 199 PRO A O 1
ATOM 1531 N N . VAL A 1 200 ? 23.442 -5.315 -28.189 1.00 91.19 200 VAL A N 1
ATOM 1532 C CA . VAL A 1 200 ? 23.952 -6.681 -28.361 1.00 91.19 200 VAL A CA 1
ATOM 1533 C C . VAL A 1 200 ? 22.850 -7.701 -28.062 1.00 91.19 200 VAL A C 1
ATOM 1535 O O . VAL A 1 200 ? 22.116 -7.598 -27.078 1.00 91.19 200 VAL A O 1
ATOM 1538 N N . ALA A 1 201 ? 22.725 -8.707 -28.932 1.00 90.38 201 ALA A N 1
ATOM 1539 C CA . ALA A 1 201 ? 21.791 -9.807 -28.726 1.00 90.38 201 ALA A CA 1
ATOM 1540 C C . ALA A 1 201 ? 22.242 -10.674 -27.543 1.00 90.38 201 ALA A C 1
ATOM 1542 O O . ALA A 1 201 ? 23.399 -11.087 -27.449 1.00 90.38 201 ALA A O 1
ATOM 1543 N N . GLY A 1 202 ? 21.318 -10.986 -26.643 1.00 92.50 202 GLY A N 1
ATOM 1544 C CA . GLY A 1 202 ? 21.653 -11.661 -25.398 1.00 92.50 202 GLY A CA 1
ATOM 1545 C C . GLY A 1 202 ? 20.482 -11.719 -24.435 1.00 92.50 202 GLY A C 1
ATOM 1546 O O . GLY A 1 202 ? 19.396 -11.223 -24.715 1.00 92.50 202 GLY A O 1
ATOM 1547 N N . THR A 1 203 ? 20.691 -12.370 -23.294 1.00 93.12 203 THR A N 1
ATOM 1548 C CA . THR A 1 203 ? 19.764 -12.299 -22.160 1.00 93.12 203 THR A CA 1
ATOM 1549 C C . THR A 1 203 ? 20.461 -11.569 -21.029 1.00 93.12 203 THR A C 1
ATOM 1551 O O . THR A 1 203 ? 21.544 -11.976 -20.613 1.00 93.12 203 THR A O 1
ATOM 1554 N N . TYR A 1 204 ? 19.829 -10.512 -20.540 1.00 94.12 204 TYR A N 1
ATOM 1555 C CA . TYR A 1 204 ? 20.357 -9.638 -19.509 1.00 94.12 204 TYR A CA 1
ATOM 1556 C C . TYR A 1 204 ? 19.387 -9.598 -18.336 1.00 94.12 204 TYR A C 1
ATOM 1558 O O . TYR A 1 204 ? 18.177 -9.500 -18.524 1.00 94.12 204 TYR A O 1
ATOM 1566 N N . GLN A 1 205 ? 19.908 -9.695 -17.120 1.00 93.62 205 GLN A N 1
ATOM 1567 C CA . GLN A 1 205 ? 19.109 -9.640 -15.901 1.00 93.62 205 GLN A CA 1
ATOM 1568 C C . GLN A 1 205 ? 19.302 -8.287 -15.233 1.00 93.62 205 GLN A C 1
ATOM 1570 O O . GLN A 1 205 ? 20.439 -7.897 -14.998 1.00 93.62 205 GLN A O 1
ATOM 1575 N N . LEU A 1 206 ? 18.216 -7.587 -14.915 1.00 93.62 206 LEU A N 1
ATOM 1576 C CA . LEU A 1 206 ? 18.313 -6.329 -14.181 1.00 93.62 206 LEU A CA 1
ATOM 1577 C C . LEU A 1 206 ? 18.853 -6.603 -12.771 1.00 93.62 206 LEU A C 1
ATOM 1579 O O . LEU A 1 206 ? 18.533 -7.628 -12.169 1.00 93.62 206 LEU A O 1
ATOM 1583 N N . ILE A 1 207 ? 19.682 -5.698 -12.253 1.00 93.31 207 ILE A N 1
ATOM 1584 C CA . ILE A 1 207 ? 20.279 -5.812 -10.916 1.00 93.31 207 ILE A CA 1
ATOM 1585 C C . ILE A 1 207 ? 20.259 -4.464 -10.191 1.00 93.31 207 ILE A C 1
ATOM 1587 O O . ILE A 1 207 ? 20.121 -3.415 -10.818 1.00 93.31 207 ILE A O 1
ATOM 1591 N N . GLY A 1 208 ? 20.447 -4.489 -8.870 1.00 89.81 208 GLY A N 1
ATOM 1592 C CA . GLY A 1 208 ? 20.648 -3.281 -8.064 1.00 89.81 208 GLY A CA 1
ATOM 1593 C C . GLY A 1 208 ? 19.362 -2.620 -7.572 1.00 89.81 208 GLY A C 1
ATOM 1594 O O . GLY A 1 208 ? 19.398 -1.456 -7.180 1.00 89.81 208 GLY A O 1
ATOM 1595 N N . GLY A 1 209 ? 18.234 -3.334 -7.584 1.00 89.81 209 GLY A N 1
ATOM 1596 C CA . GLY A 1 209 ? 16.991 -2.829 -7.011 1.00 89.81 209 GLY A CA 1
ATOM 1597 C C . GLY A 1 209 ? 17.067 -2.722 -5.491 1.00 89.81 209 GLY A C 1
ATOM 1598 O O . GLY A 1 209 ? 17.466 -3.670 -4.817 1.00 89.81 209 GLY A O 1
ATOM 1599 N N . ASP A 1 210 ? 16.613 -1.598 -4.940 1.00 90.44 210 ASP A N 1
ATOM 1600 C CA . ASP A 1 210 ? 16.454 -1.405 -3.496 1.00 90.44 210 ASP A CA 1
ATOM 1601 C C . ASP A 1 210 ? 15.042 -0.897 -3.193 1.00 90.44 210 ASP A C 1
ATOM 1603 O O . ASP A 1 210 ? 14.507 -0.022 -3.874 1.00 90.44 210 ASP A O 1
ATOM 1607 N N . ASN A 1 211 ? 14.421 -1.465 -2.163 1.00 87.12 211 ASN A N 1
ATOM 1608 C CA . ASN A 1 211 ? 13.113 -1.041 -1.678 1.00 87.12 211 ASN A CA 1
ATOM 1609 C C . ASN A 1 211 ? 13.182 0.266 -0.869 1.00 87.12 211 ASN A C 1
ATOM 1611 O O . ASN A 1 211 ? 12.132 0.854 -0.622 1.00 87.12 211 ASN A O 1
ATOM 1615 N N . GLY A 1 212 ? 14.376 0.703 -0.447 1.00 85.56 212 GLY A N 1
ATOM 1616 C CA . GLY A 1 212 ? 14.563 1.928 0.336 1.00 85.56 212 GLY A CA 1
ATOM 1617 C C . GLY A 1 212 ? 13.950 1.830 1.733 1.00 85.56 212 GLY A C 1
ATOM 1618 O O . GLY A 1 212 ? 13.342 2.781 2.214 1.00 85.56 212 GLY A O 1
ATOM 1619 N N . LEU A 1 213 ? 14.027 0.647 2.359 1.00 86.88 213 LEU A N 1
ATOM 1620 C CA . LEU A 1 213 ? 13.433 0.395 3.685 1.00 86.88 213 LEU A CA 1
ATOM 1621 C C . LEU A 1 213 ? 14.413 0.630 4.835 1.00 86.88 213 LEU A C 1
ATOM 1623 O O . LEU A 1 213 ? 14.012 0.753 5.993 1.00 86.88 213 LEU A O 1
ATOM 1627 N N . THR A 1 214 ? 15.705 0.679 4.528 1.00 84.88 214 THR A N 1
ATOM 1628 C CA . THR A 1 214 ? 16.743 0.928 5.522 1.00 84.88 214 THR A CA 1
ATOM 1629 C C . THR A 1 214 ? 16.642 2.371 5.998 1.00 84.88 214 THR A C 1
ATOM 1631 O O . THR A 1 214 ? 16.809 3.294 5.209 1.00 84.88 214 THR A O 1
ATOM 1634 N N . GLY A 1 215 ? 16.390 2.561 7.294 1.00 83.19 215 GLY A N 1
ATOM 1635 C CA . GLY A 1 215 ? 16.307 3.894 7.892 1.00 83.19 215 GLY A CA 1
ATOM 1636 C C . GLY A 1 215 ? 14.939 4.564 7.795 1.00 83.19 215 GLY A C 1
ATOM 1637 O O . GLY A 1 215 ? 14.854 5.728 8.154 1.00 83.19 215 GLY A O 1
ATOM 1638 N N . VAL A 1 216 ? 13.876 3.857 7.378 1.00 87.88 216 VAL A N 1
ATOM 1639 C CA . VAL A 1 216 ? 12.515 4.423 7.365 1.00 87.88 216 VAL A CA 1
ATOM 1640 C C . VAL A 1 216 ? 12.159 5.002 8.735 1.00 87.88 216 VAL A C 1
ATOM 1642 O O . VAL A 1 216 ? 12.273 4.340 9.770 1.00 87.88 216 VAL A O 1
ATOM 1645 N N . THR A 1 217 ? 11.700 6.246 8.714 1.00 90.94 217 THR A N 1
ATOM 1646 C CA . THR A 1 217 ? 11.362 7.057 9.882 1.00 90.94 217 THR A CA 1
ATOM 1647 C C . THR A 1 217 ? 9.901 7.492 9.849 1.00 90.94 217 THR A C 1
ATOM 1649 O O . THR A 1 217 ? 9.220 7.391 8.829 1.00 90.94 217 THR A O 1
ATOM 1652 N N . ASP A 1 218 ? 9.415 8.040 10.964 1.00 91.75 218 ASP A N 1
ATOM 1653 C CA . ASP A 1 218 ? 8.069 8.615 11.045 1.00 91.75 218 ASP A CA 1
ATOM 1654 C C . ASP A 1 218 ? 7.847 9.729 10.003 1.00 91.75 218 ASP A C 1
ATOM 1656 O O . ASP A 1 218 ? 6.749 9.845 9.458 1.00 91.75 218 ASP A O 1
ATOM 1660 N N . SER A 1 219 ? 8.880 10.515 9.667 1.00 91.31 219 SER A N 1
ATOM 1661 C CA . SER A 1 219 ? 8.771 11.582 8.662 1.00 91.31 219 SER A CA 1
ATOM 1662 C C . SER A 1 219 ? 8.485 11.069 7.255 1.00 91.31 219 SER A C 1
ATOM 1664 O O . SER A 1 219 ? 7.840 11.782 6.497 1.00 91.31 219 SER A O 1
ATOM 1666 N N . ASP A 1 220 ? 8.883 9.842 6.914 1.00 91.94 220 ASP A N 1
ATOM 1667 C CA . ASP A 1 220 ? 8.592 9.264 5.596 1.00 91.94 220 ASP A CA 1
ATOM 1668 C C . ASP A 1 220 ? 7.091 8.958 5.432 1.00 91.94 220 ASP A C 1
ATOM 1670 O O . ASP A 1 220 ? 6.536 9.082 4.340 1.00 91.94 220 ASP A O 1
ATOM 1674 N N . TYR A 1 221 ? 6.409 8.599 6.526 1.00 92.38 221 TYR A N 1
ATOM 1675 C CA . TYR A 1 221 ? 4.959 8.384 6.532 1.00 92.38 221 TYR A CA 1
ATOM 1676 C C . TYR A 1 221 ? 4.180 9.693 6.589 1.00 92.38 221 TYR A C 1
ATOM 1678 O O . TYR A 1 221 ? 3.158 9.817 5.919 1.00 92.38 221 TYR A O 1
ATOM 1686 N N . ILE A 1 222 ? 4.646 10.655 7.392 1.00 93.75 222 ILE A N 1
ATOM 1687 C CA . ILE A 1 222 ? 4.027 11.982 7.506 1.00 93.75 222 ILE A CA 1
ATOM 1688 C C . ILE A 1 222 ? 4.136 12.713 6.165 1.00 93.75 222 ILE A C 1
ATOM 1690 O O . ILE A 1 222 ? 3.128 13.190 5.643 1.00 93.75 222 ILE A O 1
ATOM 1694 N N . GLY A 1 223 ? 5.340 12.724 5.594 1.00 91.12 223 GLY A N 1
ATOM 1695 C CA . GLY A 1 223 ? 5.678 13.417 4.363 1.00 91.12 223 GLY A CA 1
ATOM 1696 C C . GLY A 1 223 ? 5.746 14.936 4.504 1.00 91.12 223 GLY A C 1
ATOM 1697 O O . GLY A 1 223 ? 5.671 15.491 5.602 1.00 91.12 223 GLY A O 1
ATOM 1698 N N . ASP A 1 224 ? 5.888 15.601 3.363 1.00 90.25 224 ASP A N 1
ATOM 1699 C CA . ASP A 1 224 ? 5.958 17.051 3.233 1.00 90.25 224 ASP A CA 1
ATOM 1700 C C . ASP A 1 224 ? 4.836 17.574 2.308 1.00 90.25 224 ASP A C 1
ATOM 1702 O O . ASP A 1 224 ? 4.643 17.023 1.216 1.00 90.25 224 ASP A O 1
ATOM 1706 N N . PRO A 1 225 ? 4.111 18.643 2.698 1.00 89.12 225 PRO A N 1
ATOM 1707 C CA . PRO A 1 225 ? 3.035 19.217 1.888 1.00 89.12 225 PRO A CA 1
ATOM 1708 C C . PRO A 1 225 ? 3.493 19.793 0.545 1.00 89.12 225 PRO A C 1
ATOM 1710 O O . PRO A 1 225 ? 2.770 19.694 -0.438 1.00 89.12 225 PRO A O 1
ATOM 1713 N N . SER A 1 226 ? 4.683 20.403 0.477 1.00 89.06 226 SER A N 1
ATOM 1714 C CA . SER A 1 226 ? 5.186 21.012 -0.765 1.00 89.06 226 SER A CA 1
ATOM 1715 C C . SER A 1 226 ? 5.593 19.962 -1.796 1.00 89.06 226 SER A C 1
ATOM 1717 O O . SER A 1 226 ? 5.538 20.204 -3.001 1.00 89.06 226 SER A O 1
ATOM 1719 N N . GLN A 1 227 ? 5.991 18.785 -1.310 1.00 87.38 227 GLN A N 1
ATOM 1720 C CA . GLN A 1 227 ? 6.401 17.662 -2.136 1.00 87.38 227 GLN A CA 1
ATOM 1721 C C . GLN A 1 227 ? 5.279 16.644 -2.366 1.00 87.38 227 GLN A C 1
ATOM 1723 O O . GLN A 1 227 ? 5.473 15.737 -3.171 1.00 87.38 227 GLN A O 1
ATOM 1728 N N . HIS A 1 228 ? 4.111 16.758 -1.731 1.00 90.44 228 HIS A N 1
ATOM 1729 C CA . HIS A 1 228 ? 3.045 15.751 -1.824 1.00 90.44 228 HIS A CA 1
ATOM 1730 C C . HIS A 1 228 ? 3.559 14.329 -1.523 1.00 90.44 228 HIS A C 1
ATOM 1732 O O . HIS A 1 228 ? 3.366 13.397 -2.304 1.00 90.44 228 HIS A O 1
ATOM 1738 N N . THR A 1 229 ? 4.288 14.164 -0.418 1.00 90.94 229 THR A N 1
ATOM 1739 C CA . THR A 1 229 ? 4.795 12.856 0.037 1.00 90.94 229 THR A CA 1
ATOM 1740 C C . THR A 1 229 ? 4.010 12.357 1.252 1.00 90.94 229 THR A C 1
ATOM 1742 O O . THR A 1 229 ? 3.301 13.127 1.901 1.00 90.94 229 THR A O 1
ATOM 1745 N N . GLY A 1 230 ? 4.093 11.058 1.558 1.00 89.62 230 GLY A N 1
ATOM 1746 C CA . GLY A 1 230 ? 3.452 10.467 2.735 1.00 89.62 230 GLY A CA 1
ATOM 1747 C C . GLY A 1 230 ? 1.931 10.649 2.739 1.00 89.62 230 GLY A C 1
ATOM 1748 O O . GLY A 1 230 ? 1.249 10.245 1.793 1.00 89.62 230 GLY A O 1
ATOM 1749 N N . LEU A 1 231 ? 1.398 11.269 3.798 1.00 92.31 231 LEU A N 1
ATOM 1750 C CA . LEU A 1 231 ? -0.030 11.588 3.929 1.00 92.31 231 LEU A CA 1
ATOM 1751 C C . LEU A 1 231 ? -0.484 12.656 2.923 1.00 92.31 231 LEU A C 1
ATOM 1753 O O . LEU A 1 231 ? -1.577 12.547 2.369 1.00 92.31 231 LEU A O 1
ATOM 1757 N N . TYR A 1 232 ? 0.370 13.643 2.638 1.00 92.75 232 TYR A N 1
ATOM 1758 C CA . TYR A 1 232 ? 0.077 14.750 1.717 1.00 92.75 232 TYR A CA 1
ATOM 1759 C C . TYR A 1 232 ? 0.082 14.331 0.241 1.00 92.75 232 TYR A C 1
ATOM 1761 O O . TYR A 1 232 ? -0.331 15.093 -0.631 1.00 92.75 232 TYR A O 1
ATOM 1769 N N . ALA A 1 233 ? 0.489 13.095 -0.061 1.00 91.62 233 ALA A N 1
ATOM 1770 C CA . ALA A 1 233 ? 0.353 12.525 -1.399 1.00 91.62 233 ALA A CA 1
ATOM 1771 C C . ALA A 1 233 ? -1.115 12.439 -1.860 1.00 91.62 233 ALA A C 1
ATOM 1773 O O . ALA A 1 233 ? -1.375 12.364 -3.056 1.00 91.62 233 ALA A O 1
ATOM 1774 N N . PHE A 1 234 ? -2.081 12.451 -0.933 1.00 91.88 234 PHE A N 1
ATOM 1775 C CA . PHE A 1 234 ? -3.512 12.387 -1.244 1.00 91.88 234 PHE A CA 1
ATOM 1776 C C . PHE A 1 234 ? -4.185 13.752 -1.432 1.00 91.88 234 PHE A C 1
ATOM 1778 O O . PHE A 1 234 ? -5.400 13.788 -1.631 1.00 91.88 234 PHE A O 1
ATOM 1785 N N . ASP A 1 235 ? -3.439 14.859 -1.390 1.00 89.00 235 ASP A N 1
ATOM 1786 C CA . ASP A 1 235 ? -4.004 16.211 -1.532 1.00 89.00 235 ASP A CA 1
ATOM 1787 C C . ASP A 1 235 ? -4.683 16.436 -2.887 1.00 89.00 235 ASP A C 1
ATOM 1789 O O . ASP A 1 235 ? -5.647 17.187 -2.973 1.00 89.00 235 ASP A O 1
ATOM 1793 N N . GLU A 1 236 ? -4.233 15.740 -3.931 1.00 85.94 236 GLU A N 1
ATOM 1794 C CA . GLU A 1 236 ? -4.832 15.804 -5.270 1.00 85.94 236 GLU A CA 1
ATOM 1795 C C . GLU A 1 236 ? -6.114 14.957 -5.407 1.00 85.94 236 GLU A C 1
ATOM 1797 O O . GLU A 1 236 ? -6.748 14.948 -6.463 1.00 85.94 236 GLU A O 1
ATOM 1802 N N . ILE A 1 237 ? -6.495 14.201 -4.370 1.00 86.94 237 ILE A N 1
ATOM 1803 C CA . ILE A 1 237 ? -7.627 13.270 -4.407 1.00 86.94 237 ILE A CA 1
ATOM 1804 C C . ILE A 1 237 ? -8.769 13.792 -3.540 1.00 86.94 237 ILE A C 1
ATOM 1806 O O . ILE A 1 237 ? -8.770 13.622 -2.321 1.00 86.94 237 ILE A O 1
ATOM 1810 N N . ASP A 1 238 ? -9.791 14.342 -4.191 1.00 79.38 238 ASP A N 1
ATOM 1811 C CA . ASP A 1 238 ? -10.971 14.907 -3.520 1.00 79.38 238 ASP A CA 1
ATOM 1812 C C . ASP A 1 238 ? -11.953 13.840 -3.003 1.00 79.38 238 ASP A C 1
ATOM 1814 O O . ASP A 1 238 ? -12.664 14.047 -2.024 1.00 79.38 238 ASP A O 1
ATOM 1818 N N . ALA A 1 239 ? -12.020 12.678 -3.656 1.00 81.88 239 ALA A N 1
ATOM 1819 C CA . ALA A 1 239 ? -12.981 11.622 -3.335 1.00 81.88 239 ALA A CA 1
ATOM 1820 C C . ALA A 1 239 ? -12.399 10.613 -2.334 1.00 81.88 239 ALA A C 1
ATOM 1822 O O . ALA A 1 239 ? -12.294 9.427 -2.646 1.00 81.88 239 ALA A O 1
ATOM 1823 N N . LEU A 1 240 ? -11.988 11.087 -1.154 1.00 88.00 240 LEU A N 1
ATOM 1824 C CA . LEU A 1 240 ? -11.426 10.260 -0.088 1.00 88.00 240 LEU A CA 1
ATOM 1825 C C . LEU A 1 240 ? -12.217 10.414 1.213 1.00 88.00 240 LEU A C 1
ATOM 1827 O O . LEU A 1 240 ? -12.494 11.529 1.634 1.00 88.00 240 LEU A O 1
ATOM 1831 N N . ASN A 1 241 ? -12.551 9.305 1.878 1.00 89.81 241 ASN A N 1
ATOM 1832 C CA . ASN A 1 241 ? -13.374 9.338 3.095 1.00 89.81 241 ASN A CA 1
ATOM 1833 C C . ASN A 1 241 ? -12.696 8.700 4.301 1.00 89.81 241 ASN A C 1
ATOM 1835 O O . ASN A 1 241 ? -13.001 9.062 5.433 1.00 89.81 241 ASN A O 1
ATOM 1839 N N . LEU A 1 242 ? -11.806 7.734 4.079 1.00 92.94 242 LEU A N 1
ATOM 1840 C CA . LEU A 1 242 ? -11.099 7.024 5.141 1.00 92.94 242 LEU A CA 1
ATOM 1841 C C . LEU A 1 242 ? -9.599 7.105 4.876 1.00 92.94 242 LEU A C 1
ATOM 1843 O O . LEU A 1 242 ? -9.172 6.848 3.756 1.00 92.94 242 LEU A O 1
ATOM 1847 N N . LEU A 1 243 ? -8.798 7.396 5.895 1.00 95.06 243 LEU A N 1
ATOM 1848 C CA . LEU A 1 243 ? -7.336 7.405 5.817 1.00 95.06 243 LEU A CA 1
ATOM 1849 C C . LEU A 1 243 ? -6.756 6.525 6.918 1.00 95.06 243 LEU A C 1
ATOM 1851 O O . LEU A 1 243 ? -7.227 6.560 8.052 1.00 95.06 243 LEU A O 1
ATOM 1855 N N . MET A 1 244 ? -5.721 5.750 6.606 1.00 95.50 244 MET A N 1
ATOM 1856 C CA . MET A 1 244 ? -5.024 4.932 7.597 1.00 95.50 244 MET A CA 1
ATOM 1857 C C . MET A 1 244 ? -3.551 4.718 7.236 1.00 95.50 244 MET A C 1
ATOM 1859 O O . MET A 1 244 ? -3.169 4.737 6.063 1.00 95.50 244 MET A O 1
ATOM 1863 N N . VAL A 1 245 ? -2.734 4.461 8.258 1.00 95.69 245 VAL A N 1
ATOM 1864 C CA . VAL A 1 245 ? -1.320 4.073 8.121 1.00 95.69 245 VAL A CA 1
ATOM 1865 C C . VAL A 1 245 ? -1.129 2.716 8.811 1.00 95.69 245 VAL A C 1
ATOM 1867 O O . VAL A 1 245 ? -0.804 2.666 9.999 1.00 95.69 245 VAL A O 1
ATOM 1870 N N . PRO A 1 246 ? -1.408 1.594 8.119 1.00 94.56 246 PRO A N 1
ATOM 1871 C CA . PRO A 1 246 ? -1.518 0.295 8.770 1.00 94.56 246 PRO A CA 1
ATOM 1872 C C . PRO A 1 246 ? -0.251 -0.137 9.510 1.00 94.56 246 PRO A C 1
ATOM 1874 O O . PRO A 1 246 ? 0.803 -0.335 8.905 1.00 94.56 246 PRO A O 1
ATOM 1877 N N . GLY A 1 247 ? -0.389 -0.374 10.816 1.00 88.69 247 GLY A N 1
ATOM 1878 C CA . GLY A 1 247 ? 0.673 -0.924 11.662 1.00 88.69 247 GLY A CA 1
ATOM 1879 C C . GLY A 1 247 ? 1.719 0.088 12.135 1.00 88.69 247 GLY A C 1
ATOM 1880 O O . GLY A 1 247 ? 2.624 -0.304 12.870 1.00 88.69 247 GLY A O 1
ATOM 1881 N N . VAL A 1 248 ? 1.588 1.369 11.775 1.00 92.75 248 VAL A N 1
ATOM 1882 C CA . VAL A 1 248 ? 2.431 2.451 12.298 1.00 92.75 248 VAL A CA 1
ATOM 1883 C C . VAL A 1 248 ? 1.673 3.161 13.412 1.00 92.75 248 VAL A C 1
ATOM 1885 O O . VAL A 1 248 ? 0.787 3.975 13.171 1.00 92.75 248 VAL A O 1
ATOM 1888 N N . THR A 1 249 ? 2.009 2.821 14.655 1.00 92.06 249 THR A N 1
ATOM 1889 C CA . THR A 1 249 ? 1.308 3.309 15.855 1.00 92.06 249 THR A CA 1
ATOM 1890 C C . THR A 1 249 ? 2.127 4.344 16.626 1.00 92.06 249 THR A C 1
ATOM 1892 O O . THR A 1 249 ? 1.924 4.536 17.827 1.00 92.06 249 THR A O 1
ATOM 1895 N N . THR A 1 250 ? 3.115 4.957 15.973 1.00 93.06 250 THR A N 1
ATOM 1896 C CA . THR A 1 250 ? 3.956 5.991 16.575 1.00 93.06 250 THR A CA 1
ATOM 1897 C C . THR A 1 250 ? 3.150 7.279 16.738 1.00 93.06 250 THR A C 1
ATOM 1899 O O . THR A 1 250 ? 2.357 7.676 15.882 1.00 93.06 250 THR A O 1
ATOM 1902 N N . VAL A 1 251 ? 3.333 7.939 17.882 1.00 92.75 251 VAL A N 1
ATOM 1903 C CA . VAL A 1 251 ? 2.585 9.149 18.254 1.00 92.75 251 VAL A CA 1
ATOM 1904 C C . VAL A 1 251 ? 2.723 10.276 17.214 1.00 92.75 251 VAL A C 1
ATOM 1906 O O . VAL A 1 251 ? 1.702 10.898 16.909 1.00 92.75 251 VAL A O 1
ATOM 1909 N N . PRO A 1 252 ? 3.912 10.551 16.630 1.00 93.62 252 PRO A N 1
ATOM 1910 C CA . PRO A 1 252 ? 4.047 11.584 15.602 1.00 93.62 252 PRO A CA 1
ATOM 1911 C C . PRO A 1 252 ? 3.189 11.311 14.363 1.00 93.62 252 PRO A C 1
ATOM 1913 O O . PRO A 1 252 ? 2.512 12.220 13.887 1.00 93.62 252 PRO A O 1
ATOM 1916 N N . VAL A 1 253 ? 3.156 10.064 13.882 1.00 94.44 253 VAL A N 1
ATOM 1917 C CA . VAL A 1 253 ? 2.386 9.674 12.689 1.00 94.44 253 VAL A CA 1
ATOM 1918 C C . VAL A 1 253 ? 0.885 9.752 12.954 1.00 94.44 253 VAL A C 1
ATOM 1920 O O . VAL A 1 253 ? 0.145 10.277 12.125 1.00 94.44 253 VAL A O 1
ATOM 1923 N N . ILE A 1 254 ? 0.428 9.306 14.129 1.00 94.69 254 ILE A N 1
ATOM 1924 C CA . ILE A 1 254 ? -0.985 9.421 14.516 1.00 94.69 254 ILE A CA 1
ATOM 1925 C C . ILE A 1 254 ? -1.403 10.892 14.615 1.00 94.69 254 ILE A C 1
ATOM 1927 O O . ILE A 1 254 ? -2.422 11.269 14.044 1.00 94.69 254 ILE A O 1
ATOM 1931 N N . ASN A 1 255 ? -0.617 11.743 15.282 1.00 94.44 255 ASN A N 1
ATOM 1932 C CA . ASN A 1 255 ? -0.923 13.174 15.383 1.00 94.44 255 ASN A CA 1
ATOM 1933 C C . ASN A 1 255 ? -0.938 13.863 14.014 1.00 94.44 255 ASN A C 1
ATOM 1935 O O . ASN A 1 255 ? -1.805 14.701 13.765 1.00 94.44 255 ASN A O 1
ATOM 1939 N N . ALA A 1 256 ? -0.017 13.501 13.119 1.00 94.44 256 ALA A N 1
ATOM 1940 C CA . ALA A 1 256 ? -0.012 14.008 11.754 1.00 94.44 256 ALA A CA 1
ATOM 1941 C C . ALA A 1 256 ? -1.254 13.557 10.971 1.00 94.44 256 ALA A C 1
ATOM 1943 O O . ALA A 1 256 ? -1.886 14.386 10.323 1.00 94.44 256 ALA A O 1
ATOM 1944 N N . GLY A 1 257 ? -1.657 12.287 11.089 1.00 94.50 257 GLY A N 1
ATOM 1945 C CA . GLY A 1 257 ? -2.886 11.764 10.486 1.00 94.50 257 GLY A CA 1
ATOM 1946 C C . GLY A 1 257 ? -4.147 12.465 10.994 1.00 94.50 257 GLY A C 1
ATOM 1947 O O . GLY A 1 257 ? -5.002 12.846 10.195 1.00 94.50 257 GLY A O 1
ATOM 1948 N N . ILE A 1 258 ? -4.234 12.711 12.307 1.00 95.00 258 ILE A N 1
ATOM 1949 C CA . ILE A 1 258 ? -5.325 13.485 12.922 1.00 95.00 258 ILE A CA 1
ATOM 1950 C C . ILE A 1 258 ? -5.340 14.913 12.369 1.00 95.00 258 ILE A C 1
ATOM 1952 O O . ILE A 1 258 ? -6.373 15.376 11.896 1.00 95.00 258 ILE A O 1
ATOM 1956 N N . THR A 1 259 ? -4.193 15.595 12.378 1.00 94.81 259 THR A N 1
ATOM 1957 C CA . THR A 1 259 ? -4.072 16.980 11.894 1.00 94.81 259 THR A CA 1
ATOM 1958 C C . THR A 1 259 ? -4.444 17.085 10.414 1.00 94.81 259 THR A C 1
ATOM 1960 O O . THR A 1 259 ? -5.148 18.007 10.005 1.00 94.81 259 THR A O 1
ATOM 1963 N N . TYR A 1 260 ? -4.011 16.120 9.601 1.00 94.12 260 TYR A N 1
ATOM 1964 C CA . TYR A 1 260 ? -4.354 16.040 8.185 1.00 94.12 260 TYR A CA 1
ATOM 1965 C C . TYR A 1 260 ? -5.870 15.909 7.977 1.00 94.12 260 TYR A C 1
ATOM 1967 O O . TYR A 1 260 ? -6.462 16.664 7.201 1.00 94.12 260 TYR A O 1
ATOM 1975 N N . ALA A 1 261 ? -6.515 15.018 8.736 1.00 93.69 261 ALA A N 1
ATOM 1976 C CA . ALA A 1 261 ? -7.963 14.837 8.711 1.00 93.69 261 ALA A CA 1
ATOM 1977 C C . ALA A 1 261 ? -8.732 16.093 9.149 1.00 93.69 261 ALA A C 1
ATOM 1979 O O . ALA A 1 261 ? -9.710 16.481 8.512 1.00 93.69 261 ALA A O 1
ATOM 1980 N N . GLU A 1 262 ? -8.263 16.772 10.197 1.00 93.69 262 GLU A N 1
ATOM 1981 C CA . GLU A 1 262 ? -8.861 18.011 10.707 1.00 93.69 262 GLU A CA 1
ATOM 1982 C C . GLU A 1 262 ? -8.734 19.191 9.744 1.00 93.69 262 GLU A C 1
ATOM 1984 O O . GLU A 1 262 ? -9.615 20.056 9.706 1.00 93.69 262 GLU A O 1
ATOM 1989 N N . ASN A 1 263 ? -7.652 19.234 8.966 1.00 92.50 263 ASN A N 1
ATOM 1990 C CA . ASN A 1 263 ? -7.440 20.270 7.964 1.00 92.50 263 ASN A CA 1
ATOM 1991 C C . ASN A 1 263 ? -8.357 20.072 6.756 1.00 92.50 263 ASN A C 1
ATOM 1993 O O . ASN A 1 263 ? -8.978 21.041 6.314 1.00 92.50 263 ASN A O 1
ATOM 1997 N N . ARG A 1 264 ? -8.489 18.835 6.253 1.00 89.12 264 ARG A N 1
ATOM 1998 C CA . ARG A 1 264 ? -9.354 18.557 5.098 1.00 89.12 264 ARG A CA 1
ATOM 1999 C C . ARG A 1 264 ? -10.847 18.509 5.439 1.00 89.12 264 ARG A C 1
ATOM 2001 O O . ARG A 1 264 ? -11.662 18.972 4.647 1.00 89.12 264 ARG A O 1
ATOM 2008 N N . LYS A 1 265 ? -11.217 18.023 6.631 1.00 89.06 265 LYS A N 1
ATOM 2009 C CA . LYS A 1 265 ? -12.604 17.921 7.150 1.00 89.06 265 LYS A CA 1
ATOM 2010 C C . LYS A 1 265 ? -13.567 17.066 6.316 1.00 89.06 265 LYS A C 1
ATOM 2012 O O . LYS A 1 265 ? -14.773 17.092 6.559 1.00 89.06 265 LYS A O 1
ATOM 2017 N N . ASP A 1 266 ? -13.054 16.312 5.356 1.00 87.06 266 ASP A N 1
ATOM 2018 C CA . ASP A 1 266 ? -13.792 15.415 4.462 1.00 87.06 266 ASP A CA 1
ATOM 2019 C C . ASP A 1 266 ? -13.494 13.927 4.735 1.00 87.06 266 ASP A C 1
ATOM 2021 O O . ASP A 1 266 ? -14.197 13.053 4.222 1.00 87.06 266 ASP A O 1
ATOM 2025 N N . LEU A 1 267 ? -12.499 13.640 5.583 1.00 90.06 267 LEU A N 1
ATOM 2026 C CA . LEU A 1 267 ? -11.981 12.299 5.837 1.00 90.06 267 LEU A CA 1
ATOM 2027 C C . LEU A 1 267 ? -11.946 11.938 7.327 1.00 90.06 267 LEU A C 1
ATOM 2029 O O . LEU A 1 267 ? -11.807 12.793 8.202 1.00 90.06 267 LEU A O 1
ATOM 2033 N N . LEU A 1 268 ? -12.037 10.637 7.600 1.00 91.69 268 LEU A N 1
ATOM 2034 C CA . LEU A 1 268 ? -11.854 10.035 8.916 1.00 91.69 268 LEU A CA 1
ATOM 2035 C C . LEU A 1 268 ? -10.526 9.272 8.960 1.00 91.69 268 LEU A C 1
ATOM 2037 O O . LEU A 1 268 ? -10.310 8.331 8.192 1.00 91.69 268 LEU A O 1
ATOM 2041 N N . PHE A 1 269 ? -9.659 9.632 9.902 1.00 95.12 269 PHE A N 1
ATOM 2042 C CA . PHE A 1 269 ? -8.433 8.898 10.184 1.00 95.12 269 PHE A CA 1
ATOM 2043 C C . PHE A 1 269 ? -8.708 7.698 11.100 1.00 95.12 269 PHE A C 1
ATOM 2045 O O . PHE A 1 269 ? -9.176 7.849 12.230 1.00 95.12 269 PHE A O 1
ATOM 2052 N N . ILE A 1 270 ? -8.413 6.489 10.627 1.00 95.06 270 ILE A N 1
ATOM 2053 C CA . ILE A 1 270 ? -8.529 5.256 11.410 1.00 95.06 270 ILE A CA 1
ATOM 2054 C C . ILE A 1 270 ? -7.148 4.920 11.970 1.00 95.06 270 ILE A C 1
ATOM 2056 O O . ILE A 1 270 ? -6.251 4.506 11.233 1.00 95.06 270 ILE A O 1
ATOM 2060 N N . ALA A 1 271 ? -6.999 5.089 13.281 1.00 94.81 271 ALA A N 1
ATOM 2061 C CA . ALA A 1 271 ? -5.779 4.790 14.014 1.00 94.81 271 ALA A CA 1
ATOM 2062 C C . ALA A 1 271 ? -5.859 3.415 14.689 1.00 94.81 271 ALA A C 1
ATOM 2064 O O . ALA A 1 271 ? -6.908 3.004 15.198 1.00 94.81 271 ALA A O 1
ATOM 2065 N N . ASP A 1 272 ? -4.718 2.737 14.753 1.00 93.94 272 ASP A N 1
ATOM 2066 C CA . ASP A 1 272 ? -4.550 1.482 15.479 1.00 93.94 272 ASP A CA 1
ATOM 2067 C C . ASP A 1 272 ? -3.839 1.738 16.815 1.00 93.94 272 ASP A C 1
ATOM 2069 O O . ASP A 1 272 ? -2.961 2.597 16.921 1.00 93.94 272 ASP A O 1
ATOM 2073 N N . THR A 1 273 ? -4.175 0.966 17.848 1.00 93.12 273 THR A N 1
ATOM 2074 C CA . THR A 1 273 ? -3.367 0.939 19.078 1.00 93.12 273 THR A CA 1
ATOM 2075 C C . THR A 1 273 ? -2.047 0.204 18.852 1.00 93.12 273 THR A C 1
ATOM 2077 O O . THR A 1 273 ? -2.020 -0.710 18.029 1.00 93.12 273 THR A O 1
ATOM 2080 N N . PRO A 1 274 ? -0.988 0.471 19.632 1.00 92.25 274 PRO A N 1
ATOM 2081 C CA . PRO A 1 274 ? 0.207 -0.367 19.659 1.00 92.25 274 PRO A CA 1
ATOM 2082 C C . PRO A 1 274 ? -0.105 -1.851 19.896 1.00 92.25 274 PRO A C 1
ATOM 2084 O O . PRO A 1 274 ? -1.147 -2.222 20.452 1.00 92.25 274 PRO A O 1
ATOM 2087 N N . PHE A 1 275 ? 0.796 -2.712 19.427 1.00 89.38 275 PHE A N 1
ATOM 2088 C CA . PHE A 1 275 ? 0.604 -4.155 19.490 1.00 89.38 275 PHE A CA 1
ATOM 2089 C C . PHE A 1 275 ? 0.574 -4.655 20.943 1.00 89.38 275 PHE A C 1
ATOM 2091 O O . PHE A 1 275 ? 1.458 -4.345 21.733 1.00 89.38 275 PHE A O 1
ATOM 2098 N N . MET A 1 276 ? -0.427 -5.488 21.248 1.00 86.44 276 MET A N 1
ATOM 2099 C CA . MET A 1 276 ? -0.529 -6.278 22.483 1.00 86.44 276 MET A CA 1
ATOM 2100 C C . MET A 1 276 ? -0.625 -5.475 23.796 1.00 86.44 276 MET A C 1
ATOM 2102 O O . MET A 1 276 ? -0.211 -5.973 24.837 1.00 86.44 276 MET A O 1
ATOM 2106 N N . LEU A 1 277 ? -1.222 -4.278 23.761 1.00 90.19 277 LEU A N 1
ATOM 2107 C CA . LEU A 1 277 ? -1.530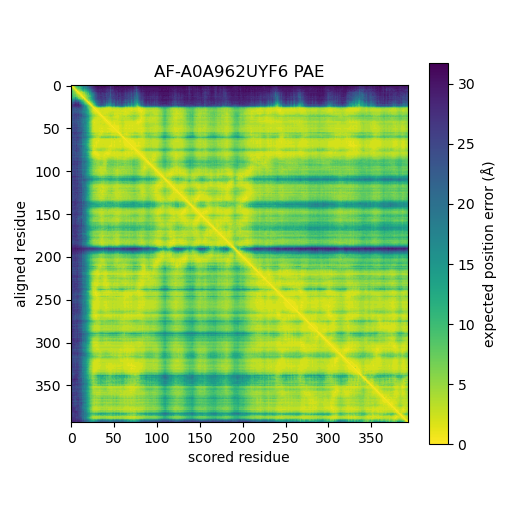 -3.508 24.973 1.00 90.19 277 LEU A CA 1
ATOM 2108 C C . LEU A 1 277 ? -2.686 -4.109 25.786 1.00 90.19 277 LEU A C 1
ATOM 2110 O O . LEU A 1 277 ? -3.676 -4.607 25.228 1.00 90.19 277 LEU A O 1
ATOM 2114 N N . GLU A 1 278 ? -2.600 -3.989 27.107 1.00 91.50 278 GLU A N 1
ATOM 2115 C CA . GLU A 1 278 ? -3.707 -4.254 28.022 1.00 91.50 278 GLU A CA 1
ATOM 2116 C C . GLU A 1 278 ? -4.735 -3.104 28.017 1.00 91.50 278 GLU A C 1
ATOM 2118 O O . GLU A 1 278 ? -4.392 -1.959 27.717 1.00 91.50 278 GLU A O 1
ATOM 2123 N N . PRO A 1 279 ? -6.009 -3.351 28.380 1.00 90.06 279 PRO A N 1
ATOM 2124 C CA . PRO A 1 279 ? -7.062 -2.334 28.310 1.00 90.06 279 PRO A CA 1
ATOM 2125 C C . PRO A 1 279 ? -6.748 -1.014 29.029 1.00 90.06 279 PRO A C 1
ATOM 2127 O O . PRO A 1 279 ? -7.107 0.048 28.529 1.00 90.06 279 PRO A O 1
ATOM 2130 N N . LEU A 1 280 ? -6.074 -1.051 30.183 1.00 90.75 280 LEU A N 1
ATOM 2131 C CA . LEU A 1 280 ? -5.712 0.173 30.905 1.00 90.75 280 LEU A CA 1
ATOM 2132 C C . LEU A 1 280 ? -4.575 0.932 30.203 1.00 90.75 280 LEU A C 1
ATOM 2134 O O . LEU A 1 280 ? -4.645 2.150 30.073 1.00 90.75 280 LEU A O 1
ATOM 2138 N N . GLU A 1 281 ? -3.593 0.213 29.659 1.00 92.44 281 GLU A N 1
ATOM 2139 C CA . GLU A 1 281 ? -2.500 0.798 28.875 1.00 92.44 281 GLU A CA 1
ATOM 2140 C C . GLU A 1 281 ? -3.010 1.441 27.581 1.00 92.44 281 GLU A C 1
ATOM 2142 O O . GLU A 1 281 ? -2.457 2.430 27.113 1.00 92.44 281 GLU A O 1
ATOM 2147 N N . VAL A 1 282 ? -4.098 0.920 27.007 1.00 91.62 282 VAL A N 1
ATOM 2148 C CA . VAL A 1 282 ? -4.770 1.545 25.859 1.00 91.62 282 VAL A CA 1
ATOM 2149 C C . VAL A 1 282 ? -5.388 2.892 26.243 1.00 91.62 282 VAL A C 1
ATOM 2151 O O . VAL A 1 282 ? -5.333 3.838 25.454 1.00 91.62 282 VAL A O 1
ATOM 2154 N N . VAL A 1 283 ? -5.958 3.006 27.447 1.00 91.88 283 VAL A N 1
ATOM 2155 C CA . VAL A 1 283 ? -6.459 4.291 27.963 1.00 91.88 283 VAL A CA 1
ATOM 2156 C C . VAL A 1 283 ? -5.303 5.263 28.176 1.00 91.88 283 VAL A C 1
ATOM 2158 O O . VAL A 1 283 ? -5.408 6.420 27.762 1.00 91.88 283 VAL A O 1
ATOM 2161 N N . ASP A 1 284 ? -4.197 4.793 28.753 1.00 92.94 284 ASP A N 1
ATOM 2162 C CA . ASP A 1 284 ? -2.988 5.594 28.956 1.00 92.94 284 ASP A CA 1
ATOM 2163 C C . ASP A 1 284 ? -2.396 6.062 27.622 1.00 92.94 284 ASP A C 1
ATOM 2165 O O . ASP A 1 284 ? -2.118 7.249 27.459 1.00 92.94 284 ASP A O 1
ATOM 2169 N N . PHE A 1 285 ? -2.310 5.176 26.627 1.00 93.19 285 PHE A N 1
ATOM 2170 C CA . PHE A 1 285 ? -1.901 5.511 25.264 1.00 93.19 285 PHE A CA 1
ATOM 2171 C C . PHE A 1 285 ? -2.815 6.563 24.644 1.00 93.19 285 PHE A C 1
ATOM 2173 O O . PHE A 1 285 ? -2.344 7.550 24.093 1.00 93.19 285 PHE A O 1
ATOM 2180 N N . ARG A 1 286 ? -4.138 6.413 24.764 1.00 92.69 286 ARG A N 1
ATOM 2181 C CA . ARG A 1 286 ? -5.077 7.393 24.208 1.00 92.69 286 ARG A CA 1
ATOM 2182 C C . ARG A 1 286 ? -4.945 8.759 24.884 1.00 92.69 286 ARG A C 1
ATOM 2184 O O . ARG A 1 286 ? -5.076 9.786 24.216 1.00 92.69 286 ARG A O 1
ATOM 2191 N N . LYS A 1 287 ? -4.736 8.785 26.203 1.00 92.38 287 LYS A N 1
ATOM 2192 C CA . LYS A 1 287 ? -4.637 10.017 27.001 1.00 92.38 287 LYS A CA 1
ATOM 2193 C C . LYS A 1 287 ? -3.248 10.651 26.997 1.00 92.38 287 LYS A C 1
ATOM 2195 O O . LYS A 1 287 ? -3.142 11.796 27.430 1.00 92.38 287 LYS A O 1
ATOM 2200 N N . GLY A 1 288 ? -2.223 9.935 26.539 1.00 90.31 288 GLY A N 1
ATOM 2201 C CA . GLY A 1 288 ? -0.827 10.335 26.705 1.00 90.31 288 GLY A CA 1
ATOM 2202 C C . GLY A 1 288 ? -0.417 10.374 28.178 1.00 90.31 288 GLY A C 1
ATOM 2203 O O . GLY A 1 288 ? 0.159 11.355 28.645 1.00 90.31 288 GLY A O 1
ATOM 2204 N N . GLN A 1 289 ? -0.803 9.337 28.923 1.00 90.81 289 GLN A N 1
ATOM 2205 C CA . GLN A 1 289 ? -0.472 9.125 30.332 1.00 90.81 289 GLN A CA 1
ATOM 2206 C C . GLN A 1 289 ? 0.450 7.903 30.492 1.00 90.81 289 GLN A C 1
ATOM 2208 O O . GLN A 1 289 ? 0.751 7.190 29.533 1.00 90.81 289 GLN A O 1
ATOM 2213 N N . GLY A 1 290 ? 0.925 7.662 31.717 1.00 86.81 290 GLY A N 1
ATOM 2214 C CA . GLY A 1 290 ? 1.803 6.532 32.024 1.00 86.81 290 GLY A CA 1
ATOM 2215 C C . GLY A 1 290 ? 3.183 6.689 31.384 1.00 86.81 290 GLY A C 1
ATOM 2216 O O . GLY A 1 290 ? 3.911 7.634 31.682 1.00 86.81 290 GLY A O 1
ATOM 2217 N N . THR A 1 291 ? 3.552 5.747 30.519 1.00 86.12 291 THR A N 1
ATOM 2218 C CA . THR A 1 291 ? 4.800 5.753 29.735 1.00 86.12 291 THR A CA 1
ATOM 2219 C C . THR A 1 291 ? 4.748 6.657 28.503 1.00 86.12 291 THR A C 1
ATOM 2221 O O . THR A 1 291 ? 5.785 6.884 27.878 1.00 86.12 291 THR A O 1
ATOM 2224 N N . TYR A 1 292 ? 3.574 7.183 28.149 1.00 88.19 292 TYR A N 1
ATOM 2225 C CA . TYR A 1 292 ? 3.388 8.052 26.995 1.00 88.19 292 TYR A CA 1
ATOM 2226 C C . TYR A 1 292 ? 3.377 9.521 27.415 1.00 88.19 292 TYR A C 1
ATOM 2228 O O . TYR A 1 292 ? 2.711 9.897 28.374 1.00 88.19 292 TYR A O 1
ATOM 2236 N N . THR A 1 293 ? 4.090 10.362 26.665 1.00 88.75 293 THR A N 1
ATOM 2237 C CA . THR A 1 293 ? 4.183 11.807 26.922 1.00 88.75 293 THR A CA 1
ATOM 2238 C C . THR A 1 293 ? 3.661 12.569 25.711 1.00 88.75 293 THR A C 1
ATOM 2240 O O . THR A 1 293 ? 4.432 12.986 24.848 1.00 88.75 293 THR A O 1
ATOM 2243 N N . HIS A 1 294 ? 2.341 12.719 25.612 1.00 90.25 294 HIS A N 1
ATOM 2244 C CA . HIS A 1 294 ? 1.696 13.526 24.573 1.00 90.25 294 HIS A CA 1
ATOM 2245 C C . HIS A 1 294 ? 0.320 14.022 25.028 1.00 90.25 294 HIS A C 1
ATOM 2247 O O . HIS A 1 294 ? -0.198 13.607 26.059 1.00 90.25 294 HIS A O 1
ATOM 2253 N N . ALA A 1 295 ? -0.278 14.939 24.269 1.00 90.12 295 ALA A N 1
ATOM 2254 C CA . ALA A 1 295 ? -1.660 15.334 24.507 1.00 90.12 295 ALA A CA 1
ATOM 2255 C C . ALA A 1 295 ? -2.610 14.176 24.168 1.00 90.12 295 ALA A C 1
ATOM 2257 O O . ALA A 1 295 ? -2.344 13.399 23.249 1.00 90.12 295 ALA A O 1
ATOM 2258 N N . ALA A 1 296 ? -3.730 14.083 24.883 1.00 90.25 296 ALA A N 1
ATOM 2259 C CA . ALA A 1 296 ? -4.751 13.090 24.584 1.00 90.25 296 ALA A CA 1
ATOM 2260 C C . ALA A 1 296 ? -5.234 13.227 23.133 1.00 90.25 296 ALA A C 1
ATOM 2262 O O . ALA A 1 296 ? -5.583 14.328 22.699 1.00 90.25 296 ALA A O 1
ATOM 2263 N N . PHE A 1 297 ? -5.313 12.110 22.406 1.00 91.38 297 PHE A N 1
ATOM 2264 C CA . PHE A 1 297 ? -5.880 12.104 21.061 1.00 91.38 297 PHE A CA 1
ATOM 2265 C C . PHE A 1 297 ? -7.373 12.428 21.156 1.00 91.38 297 PHE A C 1
ATOM 2267 O O . PHE A 1 297 ? -8.173 11.646 21.687 1.00 91.38 297 PHE A O 1
ATOM 2274 N N . ASN A 1 298 ? -7.749 13.618 20.699 1.00 89.56 298 ASN A N 1
ATOM 2275 C CA . ASN A 1 298 ? -9.106 14.126 20.816 1.00 89.56 298 ASN A CA 1
ATOM 2276 C C . ASN A 1 298 ? -9.498 14.882 19.549 1.00 89.56 298 ASN A C 1
ATOM 2278 O O . ASN A 1 298 ? -9.214 16.069 19.428 1.00 89.56 298 ASN A O 1
ATOM 2282 N N . SER A 1 299 ? -10.158 14.182 18.631 1.00 91.50 299 SER A N 1
ATOM 2283 C CA . SER A 1 299 ? -10.650 14.743 17.377 1.00 91.50 299 SER A CA 1
ATOM 2284 C C . SER A 1 299 ? -11.958 14.074 16.973 1.00 91.50 299 SER A C 1
ATOM 2286 O O . SER A 1 299 ? -12.149 12.889 17.232 1.00 91.50 299 SER A O 1
ATOM 2288 N N . SER A 1 300 ? -12.837 14.820 16.304 1.00 90.38 300 SER A N 1
ATOM 2289 C CA . SER A 1 300 ? -14.038 14.265 15.662 1.00 90.38 300 SER A CA 1
ATOM 2290 C C . SER A 1 300 ? -13.739 13.603 14.312 1.00 90.38 300 SER A C 1
ATOM 2292 O O . SER A 1 300 ? -14.622 12.969 13.743 1.00 90.38 300 SER A O 1
ATOM 2294 N N . TYR A 1 301 ? -12.518 13.769 13.791 1.00 91.56 301 TYR A N 1
ATOM 2295 C CA . TYR A 1 301 ? -12.079 13.242 12.496 1.00 91.56 301 TYR A CA 1
ATOM 2296 C C . TYR A 1 301 ? -11.128 12.050 12.642 1.00 91.56 301 TYR A C 1
ATOM 2298 O O . TYR A 1 301 ? -10.502 11.639 11.669 1.00 91.56 301 TYR A O 1
ATOM 2306 N N . ALA A 1 302 ? -11.006 11.477 13.843 1.00 93.44 302 ALA A N 1
ATOM 2307 C CA . ALA A 1 302 ? -10.164 10.316 14.083 1.00 93.44 302 ALA A CA 1
ATOM 2308 C C . ALA A 1 302 ? -10.830 9.303 15.013 1.00 93.44 302 ALA A C 1
ATOM 2310 O O . ALA A 1 302 ? -11.486 9.674 15.982 1.00 93.44 302 ALA A O 1
ATOM 2311 N N . ALA A 1 303 ? -10.616 8.021 14.733 1.00 93.06 303 ALA A N 1
ATOM 2312 C CA . ALA A 1 303 ? -11.157 6.913 15.507 1.00 93.06 303 ALA A CA 1
ATOM 2313 C C . ALA A 1 303 ? -10.048 5.906 15.831 1.00 93.06 303 ALA A C 1
ATOM 2315 O O . ALA A 1 303 ? -9.323 5.465 14.938 1.00 93.06 303 ALA A O 1
ATOM 2316 N N . LEU A 1 304 ? -9.928 5.527 17.106 1.00 94.00 304 LEU A N 1
ATOM 2317 C CA . LEU A 1 304 ? -8.909 4.590 17.585 1.00 94.00 304 LEU A CA 1
ATOM 2318 C C . LEU A 1 304 ? -9.512 3.196 17.775 1.00 94.00 304 LEU A C 1
ATOM 2320 O O . LEU A 1 304 ? -10.485 3.045 18.517 1.00 94.00 304 LEU A O 1
ATOM 2324 N N . TYR A 1 305 ? -8.930 2.179 17.137 1.00 93.94 305 TYR A N 1
ATOM 2325 C CA . TYR A 1 305 ? -9.416 0.799 17.188 1.00 93.94 305 TYR A CA 1
ATOM 2326 C C . TYR A 1 305 ? -8.468 -0.137 17.942 1.00 93.94 305 TYR A C 1
ATOM 2328 O O . TYR A 1 305 ? -7.252 -0.118 17.760 1.00 93.94 305 TYR A O 1
ATOM 2336 N N . TYR A 1 306 ? -9.066 -0.995 18.768 1.00 93.81 306 TYR A N 1
ATOM 2337 C CA . TYR A 1 306 ? -8.407 -1.984 19.617 1.00 93.81 306 TYR A CA 1
ATOM 2338 C C . TYR A 1 306 ? -9.225 -3.279 19.646 1.00 93.81 306 TYR A C 1
ATOM 2340 O O . TYR A 1 306 ? -10.451 -3.205 19.654 1.00 93.81 306 TYR A O 1
ATOM 2348 N N . PRO A 1 307 ? -8.631 -4.471 19.787 1.00 94.88 307 PRO A N 1
ATOM 2349 C CA . PRO A 1 307 ? -7.218 -4.835 19.634 1.00 94.88 307 PRO A CA 1
ATOM 2350 C C . PRO A 1 307 ? -6.858 -5.215 18.184 1.00 94.88 307 PRO A C 1
ATOM 2352 O O . PRO A 1 307 ? -7.689 -5.170 17.278 1.00 94.88 307 PRO A O 1
ATOM 2355 N N . TRP A 1 308 ? -5.618 -5.671 17.984 1.00 95.25 308 TRP A N 1
ATOM 2356 C CA . TRP A 1 308 ? -5.156 -6.275 16.730 1.00 95.25 308 TRP A CA 1
ATOM 2357 C C . TRP A 1 308 ? -5.895 -7.576 16.399 1.00 95.25 308 TRP A C 1
ATOM 2359 O O . TRP A 1 308 ? -6.361 -8.294 17.289 1.00 95.25 308 TRP A O 1
ATOM 2369 N N . LEU A 1 309 ? -5.972 -7.897 15.107 1.00 95.06 309 LEU A N 1
ATOM 2370 C CA . LEU A 1 309 ? -6.646 -9.090 14.595 1.00 95.06 309 LEU A CA 1
ATOM 2371 C C . LEU A 1 309 ? -5.645 -10.223 14.387 1.00 95.06 309 LEU A C 1
ATOM 2373 O O . LEU A 1 309 ? -4.551 -9.996 13.886 1.00 95.06 309 LEU A O 1
ATOM 2377 N N . GLU A 1 310 ? -6.024 -11.449 14.728 1.00 94.81 310 GLU A N 1
ATOM 2378 C CA . GLU A 1 310 ? -5.271 -12.659 14.396 1.00 94.81 310 GLU A CA 1
ATOM 2379 C C . GLU A 1 310 ? -5.814 -13.248 13.091 1.00 94.81 310 GLU A C 1
ATOM 2381 O O . GLU A 1 310 ? -6.998 -13.580 13.004 1.00 94.81 310 GLU A O 1
ATOM 2386 N N . ILE A 1 311 ? -4.947 -13.427 12.098 1.00 93.88 311 ILE A N 1
ATOM 2387 C CA . ILE A 1 311 ? -5.259 -14.088 10.827 1.00 93.88 311 ILE A CA 1
ATOM 2388 C C . ILE A 1 311 ? -4.361 -15.311 10.617 1.00 93.88 311 ILE A C 1
ATOM 2390 O O . ILE A 1 311 ? -3.309 -15.447 11.246 1.00 93.88 311 ILE A O 1
ATOM 2394 N N . SER A 1 312 ? -4.762 -16.196 9.705 1.00 92.94 312 SER A N 1
ATOM 2395 C CA . SER A 1 312 ? -3.844 -17.181 9.132 1.00 92.94 312 SER A CA 1
ATOM 2396 C C . SER A 1 312 ? -3.088 -16.511 7.988 1.00 92.94 312 SER A C 1
ATOM 2398 O O . SER A 1 312 ? -3.697 -16.057 7.023 1.00 92.94 312 SER A O 1
ATOM 2400 N N . ASP A 1 313 ? -1.772 -16.394 8.129 1.00 89.94 313 ASP A N 1
ATOM 2401 C CA . ASP A 1 313 ? -0.905 -15.797 7.124 1.00 89.94 313 ASP A CA 1
ATOM 2402 C C . ASP A 1 313 ? -0.951 -16.633 5.831 1.00 89.94 313 ASP A C 1
ATOM 2404 O O . ASP A 1 313 ? -0.594 -17.814 5.863 1.00 89.94 313 ASP A O 1
ATOM 2408 N N . PRO A 1 314 ? -1.361 -16.053 4.691 1.00 86.00 314 PRO A N 1
ATOM 2409 C CA . PRO A 1 314 ? -1.459 -16.777 3.427 1.00 86.00 314 PRO A CA 1
ATOM 2410 C C . PRO A 1 314 ? -0.106 -17.249 2.874 1.00 86.00 314 PRO A C 1
ATOM 2412 O O . PRO A 1 314 ? -0.097 -18.149 2.038 1.00 86.00 314 PRO A O 1
ATOM 2415 N N . ILE A 1 315 ? 1.026 -16.682 3.316 1.00 86.88 315 ILE A N 1
ATOM 2416 C CA . ILE A 1 315 ? 2.360 -17.122 2.873 1.00 86.88 315 ILE A CA 1
ATOM 2417 C C . ILE A 1 315 ? 2.875 -18.273 3.736 1.00 86.88 315 ILE A C 1
ATOM 2419 O O . ILE A 1 315 ? 3.335 -19.289 3.216 1.00 86.88 315 ILE A O 1
ATOM 2423 N N . THR A 1 316 ? 2.831 -18.118 5.061 1.00 88.50 316 THR A N 1
ATOM 2424 C CA . THR A 1 316 ? 3.463 -19.075 5.987 1.00 88.50 316 THR A CA 1
ATOM 2425 C C . THR A 1 316 ? 2.496 -20.102 6.577 1.00 88.50 316 THR A C 1
ATOM 2427 O O . THR A 1 316 ? 2.940 -21.027 7.259 1.00 88.50 316 THR A O 1
ATOM 2430 N N . ALA A 1 317 ? 1.187 -19.937 6.355 1.00 89.00 317 ALA A N 1
ATOM 2431 C CA . ALA A 1 317 ? 0.094 -20.681 6.988 1.00 89.00 317 ALA A CA 1
ATOM 2432 C C . ALA A 1 317 ? 0.085 -20.618 8.532 1.00 89.00 317 ALA A C 1
ATOM 2434 O O . ALA A 1 317 ? -0.653 -21.355 9.192 1.00 89.00 317 ALA A O 1
ATOM 2435 N N . ARG A 1 318 ? 0.893 -19.740 9.140 1.00 91.12 318 ARG A N 1
ATOM 2436 C CA . ARG A 1 318 ? 0.963 -19.547 10.595 1.00 91.12 318 ARG A CA 1
ATOM 2437 C C . ARG A 1 318 ? 0.023 -18.437 11.040 1.00 91.12 318 ARG A C 1
ATOM 2439 O O . ARG A 1 318 ? -0.437 -17.628 10.244 1.00 91.12 318 ARG A O 1
ATOM 2446 N N . LYS A 1 319 ? -0.264 -18.390 12.338 1.00 92.25 319 LYS A N 1
ATOM 2447 C CA . LYS A 1 319 ? -1.010 -17.276 12.927 1.00 92.25 319 LYS A CA 1
ATOM 2448 C C . LYS A 1 319 ? -0.149 -16.015 12.909 1.00 92.25 319 LYS A C 1
ATOM 2450 O O . LYS A 1 319 ? 0.999 -16.063 13.350 1.00 92.25 319 LYS A O 1
ATOM 2455 N N . LYS A 1 320 ? -0.709 -14.908 12.428 1.00 92.50 320 LYS A N 1
ATOM 2456 C CA . LYS A 1 320 ? -0.073 -13.586 12.413 1.00 92.50 320 LYS A CA 1
ATOM 2457 C C . LYS A 1 320 ? -1.062 -12.538 12.901 1.00 92.50 320 LYS A C 1
ATOM 2459 O O . LYS A 1 320 ? -2.245 -12.601 12.572 1.00 92.50 320 LYS A O 1
ATOM 2464 N N . TYR A 1 321 ? -0.568 -11.580 13.677 1.00 94.38 321 TYR A N 1
ATOM 2465 C CA . TYR A 1 321 ? -1.357 -10.428 14.087 1.00 94.38 321 TYR A CA 1
ATOM 2466 C C . TYR A 1 321 ? -1.219 -9.304 13.067 1.00 94.38 321 TYR A C 1
ATOM 2468 O O . TYR A 1 321 ? -0.117 -9.027 12.592 1.00 94.38 321 TYR A O 1
ATOM 2476 N N . ILE A 1 322 ? -2.338 -8.674 12.729 1.00 94.75 322 ILE A N 1
ATOM 2477 C CA . ILE A 1 322 ? -2.411 -7.564 11.781 1.00 94.75 322 ILE A CA 1
ATOM 2478 C C . ILE A 1 322 ? -3.176 -6.385 12.398 1.00 94.75 322 ILE A C 1
ATOM 2480 O O . ILE A 1 322 ? -4.044 -6.599 13.257 1.00 94.75 322 ILE A O 1
ATOM 2484 N N . PRO A 1 323 ? -2.877 -5.148 11.966 1.00 95.12 323 PRO A N 1
ATOM 2485 C CA . PRO A 1 323 ? -3.617 -3.970 12.395 1.00 95.12 323 PRO A CA 1
ATOM 2486 C C . PRO A 1 323 ? -5.100 -4.058 11.987 1.00 95.12 323 PRO A C 1
ATOM 2488 O O . PRO A 1 323 ? -5.410 -4.541 10.891 1.00 95.12 323 PRO A O 1
ATOM 2491 N N . PRO A 1 324 ? -6.031 -3.603 12.844 1.00 94.62 324 PRO A N 1
ATOM 2492 C CA . PRO A 1 324 ? -7.460 -3.675 12.564 1.00 94.62 324 PRO A CA 1
ATOM 2493 C C . PRO A 1 324 ? -7.948 -2.660 11.519 1.00 94.62 324 PRO A C 1
ATOM 2495 O O . PRO A 1 324 ? -8.978 -2.927 10.894 1.00 94.62 324 PRO A O 1
ATOM 2498 N N . CYS A 1 325 ? -7.247 -1.540 11.288 1.00 94.69 325 CYS A N 1
ATOM 2499 C CA . CYS A 1 325 ? -7.704 -0.441 10.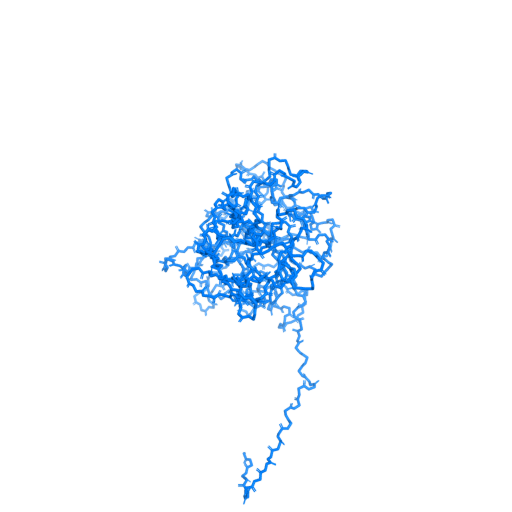425 1.00 94.69 325 CYS A CA 1
ATOM 2500 C C . CYS A 1 325 ? -8.225 -0.878 9.048 1.00 94.69 325 CYS A C 1
ATOM 2502 O O . CYS A 1 325 ? -9.294 -0.435 8.631 1.00 94.69 325 CYS A O 1
ATOM 2504 N N . GLY A 1 326 ? -7.538 -1.803 8.368 1.00 94.12 326 GLY A N 1
ATOM 2505 C CA . GLY A 1 326 ? -7.959 -2.290 7.053 1.00 94.12 326 GLY A CA 1
ATOM 2506 C C . GLY A 1 326 ? -9.301 -3.027 7.093 1.00 94.12 326 GLY A C 1
ATOM 2507 O O . GLY A 1 326 ? -10.190 -2.760 6.285 1.00 94.12 326 GLY A O 1
ATOM 2508 N N . ALA A 1 327 ? -9.494 -3.909 8.079 1.00 94.88 327 ALA A N 1
ATOM 2509 C CA . ALA A 1 327 ? -10.757 -4.623 8.268 1.00 94.88 327 ALA A CA 1
ATOM 2510 C C . ALA A 1 327 ? -11.896 -3.676 8.670 1.00 94.88 327 ALA A C 1
ATOM 2512 O O . ALA A 1 327 ? -13.025 -3.821 8.196 1.00 94.88 327 ALA A O 1
ATOM 2513 N N . VAL A 1 328 ? -11.591 -2.699 9.527 1.00 93.81 328 VAL A N 1
ATOM 2514 C CA . VAL A 1 328 ? -12.531 -1.664 9.966 1.00 93.81 328 VAL A CA 1
ATOM 2515 C C . VAL A 1 328 ? -12.991 -0.827 8.779 1.00 93.81 328 VAL A C 1
ATOM 2517 O O . VAL A 1 328 ? -14.193 -0.676 8.582 1.00 93.81 328 VAL A O 1
ATOM 2520 N N . ALA A 1 329 ? -12.066 -0.354 7.944 1.00 93.38 329 ALA A N 1
ATOM 2521 C CA . ALA A 1 329 ? -12.391 0.414 6.750 1.00 93.38 329 ALA A CA 1
ATOM 2522 C C . ALA A 1 329 ? -13.259 -0.382 5.764 1.00 93.38 329 ALA A C 1
ATOM 2524 O O . ALA A 1 329 ? -14.206 0.160 5.194 1.00 93.38 329 ALA A O 1
ATOM 2525 N N . GLY A 1 330 ? -12.999 -1.686 5.615 1.00 92.19 330 GLY A N 1
ATOM 2526 C CA . GLY A 1 330 ? -13.860 -2.568 4.826 1.00 92.19 330 GLY A CA 1
ATOM 2527 C C . GLY A 1 330 ? -15.264 -2.690 5.429 1.00 92.19 330 GLY A C 1
ATOM 2528 O O . GLY A 1 330 ? -16.259 -2.610 4.711 1.00 92.19 330 GLY A O 1
ATOM 2529 N N . CYS A 1 331 ? -15.367 -2.794 6.759 1.00 91.69 331 CYS A N 1
ATOM 2530 C CA . CYS A 1 331 ? -16.655 -2.800 7.454 1.00 91.69 331 CYS A CA 1
ATOM 2531 C C . CYS A 1 331 ? -17.409 -1.468 7.311 1.00 91.69 331 CYS A C 1
ATOM 2533 O O . CYS A 1 331 ? -18.629 -1.507 7.153 1.00 91.69 331 CYS A O 1
ATOM 2535 N N . CYS A 1 332 ? -16.720 -0.318 7.315 1.00 89.88 332 CYS A N 1
ATOM 2536 C CA . CYS A 1 332 ? -17.309 0.984 6.976 1.00 89.88 332 CYS A CA 1
ATOM 2537 C C . CYS A 1 332 ? -17.909 0.947 5.568 1.00 89.88 332 CYS A C 1
ATOM 2539 O O . CYS A 1 332 ? -19.105 1.173 5.408 1.00 89.88 332 CYS A O 1
ATOM 2541 N N . ALA A 1 333 ? -17.118 0.540 4.570 1.00 88.75 333 ALA A N 1
ATOM 2542 C CA . ALA A 1 333 ? -17.568 0.449 3.181 1.00 88.75 333 ALA A CA 1
ATOM 2543 C C . ALA A 1 333 ? -18.786 -0.472 3.003 1.00 88.75 333 ALA A C 1
ATOM 2545 O O . ALA A 1 333 ? -19.739 -0.148 2.291 1.00 88.75 333 ALA A O 1
ATOM 2546 N N . ARG A 1 334 ? -18.805 -1.606 3.710 1.00 88.25 334 ARG A N 1
ATOM 2547 C CA . ARG A 1 334 ? -19.943 -2.532 3.712 1.00 88.25 334 ARG A CA 1
ATOM 2548 C C . ARG A 1 334 ? -21.162 -1.978 4.449 1.00 88.25 334 ARG A C 1
ATOM 2550 O O . ARG A 1 334 ? -22.289 -2.244 4.036 1.00 88.25 334 ARG A O 1
ATOM 2557 N N . SER A 1 335 ? -20.963 -1.248 5.545 1.00 86.75 335 SER A N 1
ATOM 2558 C CA . SER A 1 335 ? -22.044 -0.576 6.279 1.00 86.75 335 SER A CA 1
ATOM 2559 C C . SER A 1 335 ? -22.737 0.453 5.384 1.00 86.75 335 SER A C 1
ATOM 2561 O O . SER A 1 335 ? -23.969 0.474 5.313 1.00 86.75 335 SER A O 1
ATOM 2563 N N . ASP A 1 336 ? -21.951 1.212 4.622 1.00 83.12 336 ASP A N 1
ATOM 2564 C CA . ASP A 1 336 ? -22.439 2.231 3.693 1.00 83.12 336 ASP A CA 1
ATOM 2565 C C . ASP A 1 336 ? -23.224 1.624 2.525 1.00 83.12 336 ASP A C 1
ATOM 2567 O O . ASP A 1 336 ? -24.215 2.200 2.091 1.00 83.12 336 ASP A O 1
ATOM 2571 N N . GLN A 1 337 ? -22.836 0.436 2.048 1.00 79.88 337 GLN A N 1
ATOM 2572 C CA . GLN A 1 337 ? -23.591 -0.309 1.029 1.00 79.88 337 GLN A CA 1
ATOM 2573 C C . GLN A 1 337 ? -24.897 -0.908 1.567 1.00 79.88 337 GLN A C 1
ATOM 2575 O O . GLN A 1 337 ? -25.867 -1.036 0.829 1.00 79.88 337 GLN A O 1
ATOM 2580 N N . LYS A 1 338 ? -24.931 -1.335 2.835 1.00 77.94 338 LYS A N 1
ATOM 2581 C CA . LYS A 1 338 ? -26.132 -1.941 3.436 1.00 77.94 338 LYS A CA 1
ATOM 2582 C C . LYS A 1 338 ? -27.144 -0.901 3.913 1.00 77.94 338 LYS A C 1
ATOM 2584 O O . LYS A 1 338 ? -28.338 -1.184 3.961 1.00 77.94 338 LYS A O 1
ATOM 2589 N N . THR A 1 339 ? -26.658 0.252 4.358 1.00 76.19 339 THR A N 1
ATOM 2590 C CA . THR A 1 339 ? -27.460 1.285 5.016 1.00 76.19 339 THR A CA 1
ATOM 2591 C C . THR A 1 339 ? -27.073 2.669 4.499 1.00 76.19 339 THR A C 1
ATOM 2593 O O . THR A 1 339 ? -27.130 2.905 3.297 1.00 76.19 339 THR A O 1
ATOM 2596 N N . TYR A 1 340 ? -26.725 3.591 5.394 1.00 71.69 340 TYR A N 1
ATOM 2597 C CA . TYR A 1 340 ? -26.399 4.971 5.075 1.00 71.69 340 TYR A CA 1
ATOM 2598 C C . TYR A 1 340 ? -25.100 5.365 5.770 1.00 71.69 340 TYR A C 1
ATOM 2600 O O . TYR A 1 340 ? -24.779 4.836 6.831 1.00 71.69 340 TYR A O 1
ATOM 2608 N N . VAL A 1 341 ? -24.414 6.355 5.212 1.00 69.94 341 VAL A N 1
ATOM 2609 C CA . VAL A 1 341 ? -23.065 6.787 5.616 1.00 69.94 341 VAL A CA 1
ATOM 2610 C C . VAL A 1 341 ? -22.931 7.281 7.065 1.00 69.94 341 VAL A C 1
ATOM 2612 O O . VAL A 1 341 ? -21.840 7.296 7.618 1.00 69.94 341 VAL A O 1
ATOM 2615 N N . TRP A 1 342 ? -24.025 7.686 7.719 1.00 68.69 342 TRP A N 1
ATOM 2616 C CA . TRP A 1 342 ? -23.999 8.194 9.102 1.00 68.69 342 TRP A CA 1
ATOM 2617 C C . TRP A 1 342 ? -24.073 7.093 10.172 1.00 68.69 342 TRP A C 1
ATOM 2619 O O . TRP A 1 342 ? -24.104 7.379 11.370 1.00 68.69 342 TRP A O 1
ATOM 2629 N N . TRP A 1 343 ? -24.162 5.829 9.765 1.00 74.69 343 TRP A N 1
ATOM 2630 C CA . TRP A 1 343 ? -24.321 4.694 10.664 1.00 74.69 343 TRP A CA 1
ATOM 2631 C C . TRP A 1 343 ? -22.974 4.017 10.936 1.00 74.69 343 TRP A C 1
ATOM 2633 O O . TRP A 1 343 ? -22.400 3.385 10.053 1.00 74.69 343 TRP A O 1
ATOM 2643 N N . ALA A 1 344 ? -22.516 4.059 12.192 1.00 77.19 344 ALA A N 1
ATOM 2644 C CA . ALA A 1 344 ? -21.237 3.466 12.596 1.00 77.19 344 ALA A CA 1
ATOM 2645 C C . ALA A 1 344 ? -21.140 1.963 12.250 1.00 77.19 344 ALA A C 1
ATOM 2647 O O . ALA A 1 344 ? -22.144 1.254 12.405 1.00 77.19 344 ALA A O 1
ATOM 2648 N N . PRO A 1 345 ? -19.958 1.442 11.865 1.00 81.31 345 PRO A N 1
ATOM 2649 C CA . PRO A 1 345 ? -19.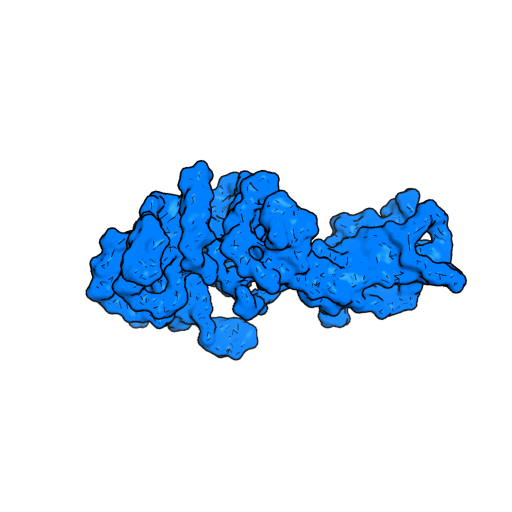735 0.050 11.453 1.00 81.31 345 PRO A CA 1
ATOM 2650 C C . PRO A 1 345 ? -19.714 -0.920 12.651 1.00 81.31 345 PRO A C 1
ATOM 2652 O O . PRO A 1 345 ? -18.807 -1.732 12.798 1.00 81.31 345 PRO A O 1
ATOM 2655 N N . ALA A 1 346 ? -20.707 -0.835 13.534 1.00 84.19 346 ALA A N 1
ATOM 2656 C CA . ALA A 1 346 ? -20.768 -1.564 14.794 1.00 84.19 346 ALA A CA 1
ATOM 2657 C C . ALA A 1 346 ? -21.914 -2.584 14.826 1.00 84.19 346 ALA A C 1
ATOM 2659 O O . ALA A 1 346 ? -22.962 -2.421 14.182 1.00 84.19 346 ALA A O 1
ATOM 2660 N N . GLY A 1 347 ? -21.733 -3.622 15.639 1.00 84.12 347 GLY A N 1
ATOM 2661 C CA . GLY A 1 347 ? -22.723 -4.668 15.877 1.00 84.12 347 GLY A CA 1
ATOM 2662 C C . GLY A 1 347 ? -22.550 -5.901 14.986 1.00 84.12 347 GLY A C 1
ATOM 2663 O O . GLY A 1 347 ? -21.654 -5.972 14.150 1.00 84.12 347 GLY A O 1
ATOM 2664 N N . ILE A 1 348 ? -23.441 -6.877 15.167 1.00 82.25 348 ILE A N 1
ATOM 2665 C CA . ILE A 1 348 ? -23.326 -8.234 14.597 1.00 82.25 348 ILE A CA 1
ATOM 2666 C C . ILE A 1 348 ? -23.460 -8.265 13.066 1.00 82.25 348 ILE A C 1
ATOM 2668 O O . ILE A 1 348 ? -22.905 -9.137 12.407 1.00 82.25 348 ILE A O 1
ATOM 2672 N N . ASP A 1 349 ? -24.208 -7.329 12.485 1.00 79.62 349 ASP A N 1
ATOM 2673 C CA . ASP A 1 349 ? -24.543 -7.377 11.055 1.00 79.62 349 ASP A CA 1
ATOM 2674 C C . ASP A 1 349 ? -23.616 -6.502 10.188 1.00 79.62 349 ASP A C 1
ATOM 2676 O O . ASP A 1 349 ? -23.299 -6.824 9.038 1.00 79.62 349 ASP A O 1
ATOM 2680 N N . ARG A 1 350 ? -23.158 -5.376 10.754 1.00 83.06 350 ARG A N 1
ATOM 2681 C CA . ARG A 1 350 ? -22.337 -4.357 10.069 1.00 83.06 350 ARG A CA 1
ATOM 2682 C C . ARG A 1 350 ? -20.878 -4.389 10.499 1.00 83.06 350 ARG A C 1
ATOM 2684 O O . ARG A 1 350 ? -20.005 -4.221 9.655 1.00 83.06 350 ARG A O 1
ATOM 2691 N N . GLY A 1 351 ? -20.623 -4.661 11.776 1.00 83.38 351 GLY A N 1
ATOM 2692 C CA . GLY A 1 351 ? -19.285 -4.701 12.363 1.00 83.38 351 GLY A CA 1
ATOM 2693 C C . GLY A 1 351 ? -18.628 -6.076 12.351 1.00 83.38 351 GLY A C 1
ATOM 2694 O O . GLY A 1 351 ? -17.545 -6.221 12.909 1.00 83.38 351 GLY A O 1
ATOM 2695 N N . ARG A 1 352 ? -19.254 -7.097 11.753 1.00 90.94 352 ARG A N 1
ATOM 2696 C CA . ARG A 1 352 ? -18.684 -8.448 11.701 1.00 90.94 352 ARG A CA 1
ATOM 2697 C C . ARG A 1 352 ? -17.451 -8.512 10.816 1.00 90.94 352 ARG A C 1
ATOM 2699 O O . ARG A 1 352 ? -17.557 -8.333 9.604 1.00 90.94 352 ARG A O 1
ATOM 2706 N N . ILE A 1 353 ? -16.314 -8.848 11.401 1.00 92.69 353 ILE A N 1
ATOM 2707 C CA . ILE A 1 353 ? -15.064 -8.975 10.664 1.00 92.69 353 ILE A CA 1
ATOM 2708 C C . ILE A 1 353 ? -14.973 -10.384 10.080 1.00 92.69 353 ILE A C 1
ATOM 2710 O O . ILE A 1 353 ? -15.096 -11.385 10.790 1.00 92.69 353 ILE A O 1
ATOM 2714 N N . PHE A 1 354 ? -14.774 -10.459 8.770 1.00 91.31 354 PHE A N 1
ATOM 2715 C CA . PHE A 1 354 ? -14.510 -11.694 8.048 1.00 91.31 354 PHE A CA 1
ATOM 2716 C C . PHE A 1 354 ? -13.010 -11.964 7.943 1.00 91.31 354 PHE A C 1
ATOM 2718 O O . PHE A 1 354 ? -12.189 -11.053 8.027 1.00 91.31 354 PHE A O 1
ATOM 2725 N N . ASN A 1 355 ? -12.672 -13.242 7.750 1.00 88.44 355 ASN A N 1
ATOM 2726 C CA . ASN A 1 355 ? -11.307 -13.735 7.546 1.00 88.44 355 ASN A CA 1
ATOM 2727 C C . ASN A 1 355 ? -10.323 -13.482 8.715 1.00 88.44 355 ASN A C 1
ATOM 2729 O O . ASN A 1 355 ? -9.115 -13.636 8.564 1.00 88.44 355 ASN A O 1
ATOM 2733 N N . ALA A 1 356 ? -10.839 -13.142 9.901 1.00 90.88 356 ALA A N 1
ATOM 2734 C CA . ALA A 1 356 ? -10.086 -13.121 11.150 1.00 90.88 356 ALA A CA 1
ATOM 2735 C C . ALA A 1 356 ? -10.373 -14.394 11.965 1.00 90.88 356 ALA A C 1
ATOM 2737 O O . ALA A 1 356 ? -11.520 -14.823 12.095 1.00 90.88 356 ALA A O 1
ATOM 2738 N N . VAL A 1 357 ? -9.318 -15.000 12.509 1.00 92.25 357 VAL A N 1
ATOM 2739 C CA . VAL A 1 357 ? -9.367 -16.223 13.328 1.00 92.25 357 VAL A CA 1
ATOM 2740 C C . VAL A 1 357 ? -9.671 -15.883 14.785 1.00 92.25 357 VAL A C 1
ATOM 2742 O O . VAL A 1 357 ? -10.455 -16.563 15.444 1.00 92.25 357 VAL A O 1
ATOM 2745 N N . SER A 1 358 ? -9.041 -14.829 15.300 1.00 93.19 358 SER A N 1
ATOM 2746 C CA . SER A 1 358 ? -9.204 -14.348 16.672 1.00 93.19 358 SER A CA 1
ATOM 2747 C C . SER A 1 358 ? -8.800 -12.872 16.750 1.00 93.19 358 SER A C 1
ATOM 2749 O O . SER A 1 358 ? -8.520 -12.225 15.744 1.00 93.19 358 SER A O 1
ATOM 2751 N N . VAL A 1 359 ? -8.768 -12.338 17.962 1.00 93.06 359 VAL A N 1
ATOM 2752 C CA . VAL A 1 359 ? -8.176 -11.045 18.308 1.00 93.06 359 VAL A CA 1
ATOM 2753 C C . VAL A 1 359 ? -6.983 -11.254 19.241 1.00 93.06 359 VAL A C 1
ATOM 2755 O O . VAL A 1 359 ? -6.936 -12.269 19.943 1.00 93.06 359 VAL A O 1
ATOM 2758 N N . ALA A 1 360 ? -6.055 -10.296 19.272 1.00 92.75 360 ALA A N 1
ATOM 2759 C CA . ALA A 1 360 ? -4.880 -10.315 20.145 1.00 92.75 360 ALA A CA 1
ATOM 2760 C C . ALA A 1 360 ? -5.247 -10.301 21.638 1.00 92.75 360 ALA A C 1
ATOM 2762 O O . ALA A 1 360 ? -4.620 -11.001 22.428 1.00 92.75 360 ALA A O 1
ATOM 2763 N N . TYR A 1 361 ? -6.291 -9.555 22.018 1.00 93.00 361 TYR A N 1
ATOM 2764 C CA . TYR A 1 361 ? -6.767 -9.489 23.399 1.00 93.00 361 TYR A CA 1
ATOM 2765 C C . TYR A 1 361 ? -8.286 -9.653 23.475 1.00 93.00 361 TYR A C 1
ATOM 2767 O O . TYR A 1 361 ? -9.048 -8.890 22.884 1.00 93.00 361 TYR A O 1
ATOM 2775 N N . LYS A 1 362 ? -8.761 -10.659 24.212 1.00 92.00 362 LYS A N 1
ATOM 2776 C CA . LYS A 1 362 ? -10.201 -10.900 24.379 1.00 92.00 362 LYS A CA 1
ATOM 2777 C C . LYS A 1 362 ? -10.720 -10.091 25.559 1.00 92.00 362 LYS A C 1
ATOM 2779 O O . LYS A 1 362 ? -10.626 -10.535 26.697 1.00 92.00 362 LYS A O 1
ATOM 2784 N N . THR A 1 363 ? -11.288 -8.926 25.270 1.00 89.19 363 THR A N 1
ATOM 2785 C CA . THR A 1 363 ? -11.829 -8.035 26.299 1.00 89.19 363 THR A CA 1
ATOM 2786 C C . THR A 1 363 ? -13.065 -8.614 26.985 1.00 89.19 363 THR A C 1
ATOM 2788 O O . THR A 1 363 ? -14.012 -9.101 26.357 1.00 89.19 363 THR A O 1
ATOM 2791 N N . SER A 1 364 ? -13.079 -8.518 28.310 1.00 90.75 364 SER A N 1
ATOM 2792 C CA . SER A 1 364 ? -14.243 -8.785 29.145 1.00 90.75 364 SER A CA 1
ATOM 2793 C C . SER A 1 364 ? -15.282 -7.660 29.027 1.00 90.75 364 SER A C 1
ATOM 2795 O O . SER A 1 364 ? -15.091 -6.634 28.370 1.00 90.75 364 SER A O 1
ATOM 2797 N N . ARG A 1 365 ? -16.453 -7.843 29.647 1.00 87.81 365 ARG A N 1
ATOM 2798 C CA . ARG A 1 365 ? -17.459 -6.771 29.722 1.00 87.81 365 ARG A CA 1
ATOM 2799 C C . ARG A 1 365 ? -16.966 -5.585 30.562 1.00 87.81 365 ARG A C 1
ATOM 2801 O O . ARG A 1 365 ? -17.107 -4.459 30.110 1.00 87.81 365 ARG A O 1
ATOM 2808 N N . GLY A 1 366 ? -16.352 -5.844 31.719 1.00 89.00 366 GLY A N 1
ATOM 2809 C CA . GLY A 1 366 ? -15.877 -4.785 32.614 1.00 89.00 366 GLY A CA 1
ATOM 2810 C C . GLY A 1 366 ? -14.788 -3.915 31.985 1.00 89.00 366 GLY A C 1
ATOM 2811 O O . GLY A 1 366 ? -14.827 -2.701 32.113 1.00 89.00 366 GLY A O 1
ATOM 2812 N N . GLU A 1 367 ? -13.865 -4.510 31.228 1.00 90.88 367 GLU A N 1
ATOM 2813 C CA . GLU A 1 367 ? -12.815 -3.754 30.526 1.00 90.88 367 GLU A CA 1
ATOM 2814 C C . GLU A 1 367 ? -13.379 -2.894 29.393 1.00 90.88 367 GLU A C 1
ATOM 2816 O O . GLU A 1 367 ? -12.936 -1.770 29.172 1.00 90.88 367 GLU A O 1
ATOM 2821 N N . ARG A 1 368 ? -14.403 -3.386 28.691 1.00 89.69 368 ARG A N 1
ATOM 2822 C CA . ARG A 1 368 ? -15.107 -2.593 27.677 1.00 89.69 368 ARG A CA 1
ATOM 2823 C C . ARG A 1 368 ? -15.824 -1.390 28.282 1.00 89.69 368 ARG A C 1
ATOM 2825 O O . ARG A 1 368 ? -15.779 -0.312 27.696 1.00 89.69 368 ARG A O 1
ATOM 2832 N N . ASP A 1 369 ? -16.420 -1.555 29.461 1.00 88.56 369 ASP A N 1
ATOM 2833 C CA . ASP A 1 369 ? -17.066 -0.459 30.192 1.00 88.56 369 ASP A CA 1
ATOM 2834 C C . ASP A 1 369 ? -16.057 0.639 30.602 1.00 88.56 369 ASP A C 1
ATOM 2836 O O . ASP A 1 369 ? -16.451 1.790 30.775 1.00 88.56 369 ASP A O 1
ATOM 2840 N N . VAL A 1 370 ? -14.757 0.316 30.684 1.00 90.25 370 VAL A N 1
ATOM 2841 C CA . VAL A 1 370 ? -13.660 1.283 30.889 1.00 90.25 370 VAL A CA 1
ATOM 2842 C C . VAL A 1 370 ? -13.210 1.937 29.575 1.00 90.25 370 VAL A C 1
ATOM 2844 O O . VAL A 1 370 ? -12.955 3.138 29.544 1.00 90.25 370 VAL A O 1
ATOM 2847 N N . LEU A 1 371 ? -13.140 1.179 28.478 1.00 90.62 371 LEU A N 1
ATOM 2848 C CA . LEU A 1 371 ? -12.640 1.664 27.183 1.00 90.62 371 LEU A CA 1
ATOM 2849 C C . LEU A 1 371 ? -13.626 2.588 26.441 1.00 90.62 371 LEU A C 1
ATOM 2851 O O . LEU A 1 371 ? -13.209 3.560 25.809 1.00 90.62 371 LEU A O 1
ATOM 2855 N N . TYR A 1 372 ? -14.936 2.324 26.512 1.00 88.81 372 TYR A N 1
ATOM 2856 C CA . TYR A 1 372 ? -15.930 3.100 25.753 1.00 88.81 372 TYR A CA 1
ATOM 2857 C C . TYR A 1 372 ? -16.060 4.573 26.157 1.00 88.81 372 TYR A C 1
ATOM 2859 O O . TYR A 1 372 ? -16.143 5.424 25.260 1.00 88.81 372 TYR A O 1
ATOM 2867 N N . PRO A 1 373 ? -16.101 4.929 27.458 1.00 88.81 373 PRO A N 1
ATOM 2868 C CA . PRO A 1 373 ? -16.126 6.330 27.869 1.00 88.81 373 PRO A CA 1
ATOM 2869 C C . PRO A 1 373 ? -14.937 7.116 27.312 1.00 88.81 373 PRO A C 1
ATOM 2871 O O . PRO A 1 373 ? -15.103 8.274 26.928 1.00 88.81 373 PRO A O 1
ATOM 2874 N N . GLU A 1 374 ? -13.791 6.449 27.173 1.00 89.56 374 GLU A N 1
ATOM 2875 C CA . GLU A 1 374 ? -12.530 7.019 26.699 1.00 89.56 374 GLU A CA 1
ATOM 2876 C C . GLU A 1 374 ? -12.421 7.149 25.176 1.00 89.56 374 GLU A C 1
ATOM 2878 O O . GLU A 1 374 ? -11.435 7.691 24.681 1.00 89.56 374 GLU A O 1
ATOM 2883 N N . GLY A 1 375 ? -13.442 6.716 24.428 1.00 88.06 375 GLY A N 1
ATOM 2884 C CA . GLY A 1 375 ? -13.488 6.866 22.971 1.00 88.06 375 GLY A CA 1
ATOM 2885 C C . GLY A 1 375 ? -12.652 5.838 22.211 1.00 88.06 375 GLY A C 1
ATOM 2886 O O . GLY A 1 375 ? -12.260 6.096 21.079 1.00 88.06 375 GLY A O 1
ATOM 2887 N N . VAL A 1 376 ? -12.374 4.679 22.815 1.00 91.75 376 VAL A N 1
ATOM 2888 C CA . VAL A 1 376 ? -11.664 3.578 22.153 1.00 91.75 376 VAL A CA 1
ATOM 2889 C C . VAL A 1 376 ? -12.672 2.580 21.584 1.00 91.75 376 VAL A C 1
ATOM 2891 O O . VAL A 1 376 ? -13.520 2.047 22.306 1.00 91.75 376 VAL A O 1
ATOM 2894 N N . ASN A 1 377 ? -12.569 2.285 20.288 1.00 92.88 377 ASN A N 1
ATOM 2895 C CA . ASN A 1 377 ? -13.435 1.319 19.624 1.00 92.88 377 ASN A CA 1
ATOM 2896 C C . ASN A 1 377 ? -12.919 -0.102 19.807 1.00 92.88 377 ASN A C 1
ATOM 2898 O O . ASN A 1 377 ? -11.887 -0.485 19.259 1.00 92.88 377 ASN A O 1
ATOM 2902 N N . VAL A 1 378 ? -13.681 -0.903 20.552 1.00 93.12 378 VAL A N 1
ATOM 2903 C CA . VAL A 1 378 ? -13.302 -2.281 20.867 1.00 93.12 378 VAL A CA 1
ATOM 2904 C C . VAL A 1 378 ? -13.860 -3.269 19.845 1.00 93.12 378 VAL A C 1
ATOM 2906 O O . VAL A 1 378 ? -15.059 -3.275 19.560 1.00 93.12 378 VAL A O 1
ATOM 2909 N N . ILE A 1 379 ? -13.003 -4.158 19.355 1.00 93.44 379 ILE A N 1
ATOM 2910 C CA . ILE A 1 379 ? -13.341 -5.342 18.572 1.00 93.44 379 ILE A CA 1
ATOM 2911 C C . ILE A 1 379 ? -13.442 -6.520 19.541 1.00 93.44 379 ILE A C 1
ATOM 2913 O O . ILE A 1 379 ? -12.473 -6.904 20.194 1.00 93.44 379 ILE A O 1
ATOM 2917 N N . ALA A 1 380 ? -14.639 -7.085 19.661 1.00 91.38 380 ALA A N 1
ATOM 2918 C CA . ALA A 1 380 ? -14.949 -8.130 20.626 1.00 91.38 380 ALA A CA 1
ATOM 2919 C C . ALA A 1 380 ? -15.249 -9.461 19.932 1.00 91.38 380 ALA A C 1
ATOM 2921 O O . ALA A 1 380 ? -15.796 -9.506 18.829 1.00 91.38 380 ALA A O 1
ATOM 2922 N N . VAL A 1 381 ? -14.920 -10.559 20.613 1.00 90.88 381 VAL A N 1
ATOM 2923 C CA . VAL A 1 381 ? -15.246 -11.917 20.165 1.00 90.88 381 VAL A CA 1
ATOM 2924 C C . VAL A 1 381 ? -16.434 -12.423 20.960 1.00 90.88 381 VAL A C 1
ATOM 2926 O O . VAL A 1 381 ? -16.392 -12.469 22.189 1.00 90.88 381 VAL A O 1
ATOM 2929 N N . PHE A 1 382 ? -17.475 -12.840 20.255 1.00 87.88 382 PHE A N 1
ATOM 2930 C CA . PHE A 1 382 ? -18.655 -13.454 20.841 1.00 87.88 382 PHE A CA 1
ATOM 2931 C C . PHE A 1 382 ? -18.769 -14.908 20.361 1.00 87.88 382 PHE A C 1
ATOM 2933 O O . PHE A 1 382 ? -18.554 -15.154 19.171 1.00 87.88 382 PHE A O 1
ATOM 2940 N N . PRO A 1 383 ? -19.119 -15.868 21.240 1.00 83.38 383 PRO A N 1
ATOM 2941 C CA . PRO A 1 383 ? -19.225 -17.281 20.868 1.00 83.38 383 PRO A CA 1
ATOM 2942 C C . PRO A 1 383 ? -20.167 -17.548 19.685 1.00 83.38 383 PRO A C 1
ATOM 2944 O O . PRO A 1 383 ? -19.818 -18.320 18.798 1.00 83.38 383 PRO A O 1
ATOM 2947 N N . ASP A 1 384 ? -21.313 -16.861 19.635 1.00 81.81 384 ASP A N 1
ATOM 2948 C CA . ASP A 1 384 ? -22.369 -17.153 18.654 1.00 81.81 384 ASP A CA 1
ATOM 2949 C C . ASP A 1 384 ? -22.282 -16.303 17.378 1.00 81.81 384 ASP A C 1
ATOM 2951 O O . ASP A 1 384 ? -22.793 -16.687 16.327 1.00 81.81 384 ASP A O 1
ATOM 2955 N N . THR A 1 385 ? -21.639 -15.133 17.446 1.00 81.88 385 THR A N 1
ATOM 2956 C CA . THR A 1 385 ? -21.639 -14.145 16.350 1.00 81.88 385 THR A CA 1
ATOM 2957 C C . THR A 1 385 ? -20.249 -13.845 15.797 1.00 81.88 385 THR A C 1
ATOM 2959 O O . THR A 1 385 ? -20.116 -13.078 14.841 1.00 81.88 385 THR A O 1
ATOM 2962 N N . GLY A 1 386 ? -19.204 -14.449 16.367 1.00 88.62 386 GLY A N 1
ATOM 2963 C CA . GLY A 1 386 ? -17.817 -14.273 15.947 1.00 88.62 386 GLY A CA 1
ATOM 2964 C C . GLY A 1 386 ? -17.220 -12.926 16.360 1.00 88.62 386 GLY A C 1
ATOM 2965 O O . GLY A 1 386 ? -17.569 -12.353 17.396 1.00 88.62 386 GLY A O 1
ATOM 2966 N N . ILE A 1 387 ? -16.285 -12.431 15.549 1.00 93.06 387 ILE A N 1
ATOM 2967 C CA . ILE A 1 387 ? -15.513 -11.210 15.805 1.00 93.06 387 ILE A CA 1
ATOM 2968 C C . ILE A 1 387 ? -16.283 -10.007 15.262 1.00 93.06 387 ILE A C 1
ATOM 2970 O O . ILE A 1 387 ? -16.595 -9.956 14.073 1.00 93.06 387 ILE A O 1
ATOM 2974 N N . ASN A 1 388 ? -16.603 -9.050 16.130 1.00 92.25 388 ASN A N 1
ATOM 2975 C CA . ASN A 1 388 ? -17.434 -7.902 15.792 1.00 92.25 388 ASN A CA 1
ATOM 2976 C C . ASN A 1 388 ? -16.859 -6.605 16.369 1.00 92.25 388 ASN A C 1
ATOM 2978 O O . ASN A 1 388 ? -16.480 -6.551 17.539 1.00 92.25 388 ASN A O 1
ATOM 2982 N N . ILE A 1 389 ? -16.868 -5.542 15.568 1.00 91.88 389 ILE A N 1
ATOM 2983 C CA . ILE A 1 389 ? -16.659 -4.171 16.035 1.00 91.88 389 ILE A CA 1
ATOM 2984 C C . ILE A 1 389 ? -17.831 -3.809 16.949 1.00 91.88 389 ILE A C 1
ATOM 2986 O O . ILE A 1 389 ? -19.001 -3.903 16.564 1.00 91.88 389 ILE A O 1
ATOM 2990 N N . TRP A 1 390 ? -17.515 -3.421 18.179 1.00 84.94 390 TRP A N 1
ATOM 2991 C CA . TRP A 1 390 ? -18.495 -3.129 19.223 1.00 84.94 390 TRP A CA 1
ATOM 2992 C C . TRP A 1 390 ? -18.398 -1.683 19.734 1.00 84.94 390 TRP A C 1
ATOM 2994 O O . TRP A 1 390 ? -19.083 -1.326 20.685 1.00 84.94 390 TRP A O 1
ATOM 3004 N N . GLY A 1 391 ? -17.553 -0.849 19.121 1.00 75.62 391 GLY A N 1
ATOM 3005 C CA . GLY A 1 391 ? -17.466 0.596 19.361 1.00 75.62 391 GLY A CA 1
ATOM 3006 C C . GLY A 1 391 ? -18.045 1.415 18.211 1.00 75.62 391 GLY A C 1
ATOM 3007 O O . GLY A 1 391 ? -18.095 0.940 17.079 1.00 75.62 391 GLY A O 1
ATOM 3008 N N . GLN A 1 392 ? -18.518 2.621 18.522 1.00 70.44 392 GLN A N 1
ATOM 3009 C CA . GLN A 1 392 ? -19.164 3.535 17.572 1.00 70.44 392 GLN A CA 1
ATOM 3010 C C . GLN A 1 392 ? -18.709 4.993 17.746 1.00 70.44 392 GLN A C 1
ATOM 3012 O O . GLN A 1 392 ? -19.487 5.902 17.455 1.00 70.44 392 GLN A O 1
ATOM 3017 N N . LYS A 1 393 ? -17.521 5.212 18.319 1.00 59.00 393 LYS A N 1
ATOM 3018 C CA . LYS A 1 393 ? -17.032 6.547 18.674 1.00 59.00 393 LYS A CA 1
ATOM 3019 C C . LYS A 1 393 ? -15.907 7.038 17.786 1.00 59.00 393 LYS A C 1
ATOM 3021 O O . LYS A 1 393 ? -15.106 6.195 17.331 1.00 59.00 393 LYS A O 1
#

pLDDT: mean 87.13, std 10.91, range [38.53, 95.94]

Secondary structure (DSSP, 8-state):
-PPP-S----------TT--------EEEEEE--SSS-BT--EEE-SHHHHHHHH-S--SS-SHHHHHHHHHHTT--EEEEEE---BSSTT-GGGB--B--EEEEEBSSSS--EEEEEEESSSSGGGGGEEEEEEE-SS-TTT-EEEEEEETTEEEEEEEEEBS-TTSTTBHHHHHHTT-SSEEEEE-S-TT--TTSSBPSEEEE-B--B---TT--HHHHH--TTTT-GGGGGTT--S--EEE-TT---HHHHHHHHHHHHHHSS-EEEEEPPTT--HHHHHHHHHT-TT--S-----TTEEEEESPEEEE-TTT-SEEEE-SHHHHHHHHHHHHHHS-TTS-S-STTTSBPSS--EESS---HHHHHHHTTTTEEEEEEETTTEEEE----

Nearest PDB structures (foldseek):
  9ezm-assembly1_A  TM=7.704E-01  e=5.929E-32  Halogeometricum borinquense DSM 11551
  8bky-assembly1_A  TM=7.821E-01  e=2.609E-18  Streptomyces coelicolor A3(2)
  3j2m-assembly1_U  TM=7.102E-01  e=4.514E-17  Tequatrovirus T4
  3foa-assembly1_A  TM=7.007E-01  e=8.285E-16  Tequatrovirus T4
  8q1i-assembly1_B  TM=7.286E-01  e=1.276E-05  Staphylococcus phage 812

Radius of gyration: 25.85 Å; Cα contacts (8 Å, |Δi|>4): 921; chains: 1; bounding box: 77×47×73 Å

Sequence (393 aa):
MPAYLSPGIYTRETDFSFYVKQISTSAAAMVGITEKGPVNKPVLVTSWEQFINKFGSYINDGYLAYAARAFFDNGGSILYVCRVAHYTDITDKSTLTALNSNMTIADRNATPAPALQINAANPGTWGDRISVKIEDGSLDPANAFNLVVKYKDNIVEVFKDLSMDETSANHVELMINEVSDYITVSDLSPSTGTAEDRPVAGTYQLIGGDNGLTGVTDSDYIGDPSQHTGLYAFDEIDALNLLMVPGVTTVPVINAGITYAENRKDLLFIADTPFMLEPLEVVDFRKGQGTYTHAAFNSSYAALYYPWLEISDPITARKKYIPPCGAVAGCCARSDQKTYVWWAPAGIDRGRIFNAVSVAYKTSRGERDVLYPEGVNVIAVFPDTGINIWGQK

Mean predicted aligned error: 8.17 Å

Solvent-accessible surface area (backbone atoms only — not comparable to full-atom values): 20853 Å² total; per-residue (Å²): 132,89,85,86,91,71,95,75,91,79,86,76,85,79,84,57,90,82,64,73,73,69,70,60,80,46,20,34,38,40,40,35,44,56,47,32,36,56,67,41,43,63,41,85,30,63,46,70,67,54,38,38,73,50,27,37,64,81,55,90,93,33,42,32,50,58,20,53,48,32,13,49,68,30,48,30,53,43,36,34,40,23,28,45,46,17,44,86,40,70,86,41,82,86,42,47,56,40,28,44,3,35,40,76,36,35,20,57,42,99,70,70,43,62,14,37,37,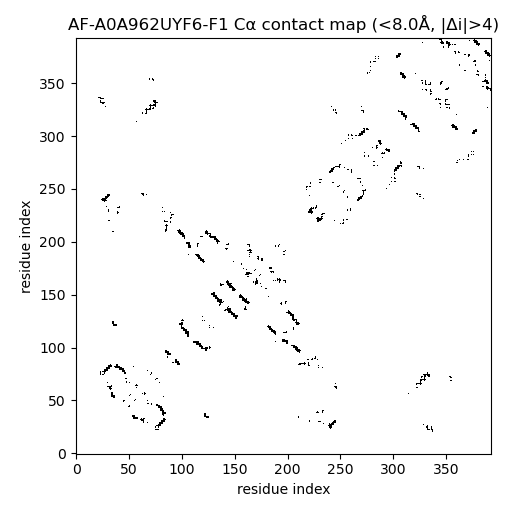41,32,28,60,32,38,2,52,63,25,44,44,31,33,41,35,36,42,62,12,86,87,40,58,65,65,24,30,21,44,36,37,20,50,77,86,38,82,77,48,77,48,71,50,30,25,68,26,78,88,44,92,45,14,50,46,65,60,35,54,77,67,48,86,60,40,33,53,44,77,58,49,74,86,71,46,47,58,42,53,37,59,53,70,45,78,48,65,25,41,74,26,28,55,15,66,79,80,60,50,62,62,36,54,42,39,28,76,93,66,27,22,36,60,37,29,50,71,86,51,83,82,45,36,34,38,35,45,47,74,62,55,49,67,70,42,49,53,45,44,39,51,51,17,61,70,69,69,62,31,36,22,40,39,50,60,61,88,88,64,52,73,67,54,49,52,24,58,44,46,22,34,88,94,37,89,49,77,50,78,79,59,96,29,44,32,41,39,34,50,39,31,24,26,68,34,90,86,76,70,41,83,40,77,42,50,39,43,25,37,50,51,2,15,40,16,33,20,37,60,76,58,48,84,90,54,61,35,34,39,75,88,33,12,43,56,60,87,54,78,49,58,72,51,84,68,54,71,71,53,45,68,60,35,50,84,74,45,43,21,40,43,38,78,40,96,90,68,42,41,21,27,68,31,79,86

Foldseek 3Di:
DDDDDDDDDDDDDPDCVPVPVVPLLAAEEEEEAFQWAAALAWDKDFDLVSCCLHGNADDPLAQRNVLQVLLVQLAHGIYIYHHFFDAPDLVDPVRGPFAWFKDFFWFQDPPTDGFKIKTWPTFHPQQQQKKKFKAAAPVHSQQFIKIFIDGNNHTDDIGHGAFCAPVDPRHPQVVDVVPPPTIHMDTPFDNPRHSRSDGDGDMGGGDDGHSNHPPDDLCRQLGDCVVSGHPSSCVVPPSHAEYEHWQPQDPSNVVSQQVSQVVSVRYAYEHEHHAQDDLVVSLCSQCLHDPGNDHHDDDPRYAYEDDWFWAQDPPPSDIDTITCRSNLSSLLSVCCSVDNNLDHQFDLPRFQRPRTPGTSDADDPVSVVVNQVSRYFYFHQDPPRGTGTHHRD